Protein AF-0000000083793661 (afdb_homodimer)

Foldseek 3Di:
DADPVLLVVLLVVLVQLCVLVVPDDVLSVVLNVVLVVLVVPPDRVAFSLFNSLVSLVSSCVSDPDQASCVVLLLVLQVLLLVCLVVLQVQLVPDPHNLVLLLLLLALQQVQDSRPVDDRPSVVSSVCSNCSVVADFQADPSVVLVVLLQPWQEEEEEFAFRNSVLSVLVSLVVSCVVVVNHAYEYEFELGHDDGTDDPVSCVSSPSVVRHHYDYQNHRGNARQLVGGDPVNNVSVQPGSAYEGEEPSNCRRCAQNAHFHYWYWYFQADPVVCVVVVHDHRGTHTDGHDHND/DADPVLLVVLLVVLVQLCVLVVPDDVLSVVLNVVLVVLVVPPDRVAFSLFNSLVSLVSSCVSDPDQASCVVLLLVLQVLLLVCLVVLLVQLVPDPHNLVLLLLLLALQQVQDSRPVDDRPSVVSSVCSNCSVVADFQADPSVVLVVLLQPWQEEEEEFAFRNSVLSVLVSLVVSCVVVVNHAYEYEFELGHDDGTDDPVSCVSNPSVVRHHYDYQNHRGNARQLVGGDPVNNVSVQPGSAYEGEEPSNCRRCAQPAHFHYWYWYFQADPVVCVVVVHDHRGTHTDGHDHND

Structure (mmCIF, N/CA/C/O backbone):
data_AF-0000000083793661-model_v1
#
loop_
_entity.id
_entity.type
_entity.pdbx_description
1 polymer 'Damage-control phosphatase ARMT1-like metal-binding domain-containing protein'
#
loop_
_atom_site.group_PDB
_atom_site.id
_atom_site.type_symbol
_atom_site.label_atom_id
_atom_site.label_alt_id
_atom_site.label_comp_id
_atom_site.label_asym_id
_atom_site.label_entity_id
_atom_site.label_seq_id
_atom_site.pdbx_PDB_ins_code
_atom_site.Cartn_x
_atom_site.Cartn_y
_atom_site.Cartn_z
_atom_site.occupancy
_atom_site.B_iso_or_equiv
_atom_site.auth_seq_id
_atom_site.auth_comp_id
_atom_site.auth_asym_id
_atom_site.auth_atom_id
_atom_site.pdbx_PDB_model_num
ATOM 1 N N . MET A 1 1 ? 15.32 -13.648 -1.281 1 86.38 1 MET A N 1
ATOM 2 C CA . MET A 1 1 ? 15.438 -12.766 -0.128 1 86.38 1 MET A CA 1
ATOM 3 C C . MET A 1 1 ? 14.227 -11.844 -0.024 1 86.38 1 MET A C 1
ATOM 5 O O . MET A 1 1 ? 13.719 -11.359 -1.038 1 86.38 1 MET A O 1
ATOM 9 N N . LEU A 1 2 ? 13.82 -11.641 1.231 1 90.88 2 LEU A N 1
ATOM 10 C CA . LEU A 1 2 ? 12.656 -10.789 1.476 1 90.88 2 LEU A CA 1
ATOM 11 C C . LEU A 1 2 ? 13 -9.32 1.251 1 90.88 2 LEU A C 1
ATOM 13 O O . LEU A 1 2 ? 13.953 -8.805 1.838 1 90.88 2 LEU A O 1
ATOM 17 N N . GLU A 1 3 ? 12.234 -8.688 0.351 1 91.94 3 GLU A N 1
ATOM 18 C CA . GLU A 1 3 ? 12.289 -7.234 0.24 1 91.94 3 GLU A CA 1
ATOM 19 C C . GLU A 1 3 ? 11.438 -6.566 1.312 1 91.94 3 GLU A C 1
ATOM 21 O O . GLU A 1 3 ? 10.352 -7.055 1.642 1 91.94 3 GLU A O 1
ATOM 26 N N . LEU A 1 4 ? 11.844 -5.48 1.794 1 92.25 4 LEU A N 1
ATOM 27 C CA . LEU A 1 4 ? 11.156 -4.84 2.91 1 92.25 4 LEU A CA 1
ATOM 28 C C . LEU A 1 4 ? 9.742 -4.414 2.51 1 92.25 4 LEU A C 1
ATOM 30 O O . LEU A 1 4 ? 8.828 -4.422 3.336 1 92.25 4 LEU A O 1
ATOM 34 N N . ASN A 1 5 ? 9.578 -4.039 1.248 1 93.75 5 ASN A N 1
ATOM 35 C CA . ASN A 1 5 ? 8.25 -3.705 0.742 1 93.75 5 ASN A CA 1
ATOM 36 C C . ASN A 1 5 ? 7.285 -4.875 0.892 1 93.75 5 ASN A C 1
ATOM 38 O O . ASN A 1 5 ? 6.07 -4.68 0.979 1 93.75 5 ASN A O 1
ATOM 42 N N . CYS A 1 6 ? 7.824 -6.047 0.936 1 96.44 6 CYS A N 1
ATOM 43 C CA . CYS A 1 6 ? 6.992 -7.242 1.02 1 96.44 6 CYS A CA 1
ATOM 44 C C . CYS A 1 6 ? 6.379 -7.383 2.406 1 96.44 6 CYS A C 1
ATOM 46 O O . CYS A 1 6 ? 5.391 -8.094 2.582 1 96.44 6 CYS A O 1
ATOM 48 N N . ILE A 1 7 ? 6.973 -6.758 3.359 1 97.75 7 ILE A N 1
ATOM 49 C CA . ILE A 1 7 ? 6.406 -6.754 4.703 1 97.75 7 ILE A CA 1
ATOM 50 C C . ILE A 1 7 ? 5.016 -6.121 4.676 1 97.75 7 ILE A C 1
ATOM 52 O O . ILE A 1 7 ? 4.086 -6.625 5.309 1 97.75 7 ILE A O 1
ATOM 56 N N . LYS A 1 8 ? 4.844 -5.043 3.965 1 96.5 8 LYS A N 1
ATOM 57 C CA . LYS A 1 8 ? 3.541 -4.402 3.809 1 96.5 8 LYS A CA 1
ATOM 58 C C . LYS A 1 8 ? 2.525 -5.359 3.191 1 96.5 8 LYS A C 1
ATOM 60 O O . LYS A 1 8 ? 1.346 -5.336 3.545 1 96.5 8 LYS A O 1
ATOM 65 N N . CYS A 1 9 ? 3.031 -6.156 2.258 1 95.69 9 CYS A N 1
ATOM 66 C CA . CYS A 1 9 ? 2.15 -7.113 1.598 1 95.69 9 CYS A CA 1
ATOM 67 C C . CYS A 1 9 ? 1.627 -8.148 2.588 1 95.69 9 CYS A C 1
ATOM 69 O O . CYS A 1 9 ? 0.466 -8.555 2.512 1 95.69 9 CYS A O 1
ATOM 71 N N . ASN A 1 10 ? 2.5 -8.609 3.439 1 97.69 10 ASN A N 1
ATOM 72 C CA . ASN A 1 10 ? 2.078 -9.547 4.473 1 97.69 10 ASN A CA 1
ATOM 73 C C . ASN A 1 10 ? 1.013 -8.938 5.383 1 97.69 10 ASN A C 1
ATOM 75 O O . ASN A 1 10 ? 0.002 -9.578 5.676 1 97.69 10 ASN A O 1
ATOM 79 N N . ILE A 1 11 ? 1.215 -7.73 5.742 1 97.81 11 ILE A N 1
ATOM 80 C CA . ILE A 1 11 ? 0.262 -7.023 6.59 1 97.81 11 ILE A CA 1
ATOM 81 C C . ILE A 1 11 ? -1.061 -6.852 5.848 1 97.81 11 ILE A C 1
ATOM 83 O O . ILE A 1 11 ? -2.133 -7.047 6.422 1 97.81 11 ILE A O 1
ATOM 87 N N . ASN A 1 12 ? -0.979 -6.496 4.633 1 95.62 12 ASN A N 1
ATOM 88 C CA . ASN A 1 12 ? -2.174 -6.312 3.814 1 95.62 12 ASN A CA 1
ATOM 89 C C . ASN A 1 12 ? -3 -7.59 3.734 1 95.62 12 ASN A C 1
ATOM 91 O O . ASN A 1 12 ? -4.23 -7.539 3.693 1 95.62 12 ASN A O 1
ATOM 95 N N . GLN A 1 13 ? -2.328 -8.68 3.654 1 95.06 13 GLN A N 1
ATOM 96 C CA . GLN A 1 13 ? -3.043 -9.953 3.588 1 95.06 13 GLN A CA 1
ATOM 97 C C . GLN A 1 13 ? -3.861 -10.188 4.855 1 95.06 13 GLN A C 1
ATOM 99 O O . GLN A 1 13 ? -4.977 -10.711 4.789 1 95.06 13 GLN A O 1
ATOM 104 N N . VAL A 1 14 ? -3.293 -9.844 6 1 97.12 14 VAL A N 1
ATOM 105 C CA . VAL A 1 14 ? -4.012 -9.961 7.266 1 97.12 14 VAL A CA 1
ATOM 106 C C . VAL A 1 14 ? -5.285 -9.117 7.215 1 97.12 14 VAL A C 1
ATOM 108 O O . VAL A 1 14 ? -6.367 -9.594 7.551 1 97.12 14 VAL A O 1
ATOM 111 N N . ILE A 1 15 ? -5.125 -7.922 6.727 1 95.88 15 ILE A N 1
ATOM 112 C CA . ILE A 1 15 ? -6.238 -6.98 6.695 1 95.88 15 ILE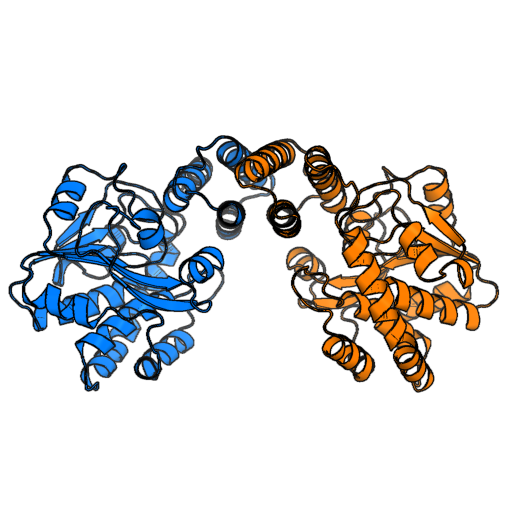 A CA 1
ATOM 113 C C . ILE A 1 15 ? -7.312 -7.484 5.734 1 95.88 15 ILE A C 1
ATOM 115 O O . ILE A 1 15 ? -8.492 -7.551 6.09 1 95.88 15 ILE A O 1
ATOM 119 N N . LYS A 1 16 ? -6.941 -7.918 4.586 1 92.94 16 LYS A N 1
ATOM 120 C CA . LYS A 1 16 ? -7.875 -8.367 3.559 1 92.94 16 LYS A CA 1
ATOM 121 C C . LYS A 1 16 ? -8.703 -9.547 4.047 1 92.94 16 LYS A C 1
ATOM 123 O O . LYS A 1 16 ? -9.93 -9.539 3.938 1 92.94 16 LYS A O 1
ATOM 128 N N . ILE A 1 17 ? -8.047 -10.516 4.594 1 93.88 17 ILE A N 1
ATOM 129 C CA . ILE A 1 17 ? -8.75 -11.742 4.945 1 93.88 17 ILE A CA 1
ATOM 130 C C . ILE A 1 17 ? -9.617 -11.5 6.18 1 93.88 17 ILE A C 1
ATOM 132 O O . ILE A 1 17 ? -10.711 -12.055 6.297 1 93.88 17 ILE A O 1
ATOM 136 N N . THR A 1 18 ? -9.102 -10.773 7.109 1 94.81 18 THR A N 1
ATOM 137 C CA . THR A 1 18 ? -9.898 -10.523 8.305 1 94.81 18 THR A CA 1
ATOM 138 C C . THR A 1 18 ? -11.125 -9.664 7.973 1 94.81 18 THR A C 1
ATOM 140 O O . THR A 1 18 ? -12.18 -9.82 8.586 1 94.81 18 THR A O 1
ATOM 143 N N . ASP A 1 19 ? -10.984 -8.75 7.02 1 92.75 19 ASP A N 1
ATOM 144 C CA . ASP A 1 19 ? -12.133 -7.988 6.547 1 92.75 19 ASP A CA 1
ATOM 145 C C . ASP A 1 19 ? -13.125 -8.891 5.816 1 92.75 19 ASP A C 1
ATOM 147 O O . ASP A 1 19 ? -14.336 -8.797 6.039 1 92.75 19 ASP A O 1
ATOM 151 N N . LEU A 1 20 ? -12.625 -9.727 4.98 1 90.56 20 LEU A N 1
ATOM 152 C CA . LEU A 1 20 ? -13.453 -10.648 4.211 1 90.56 20 LEU A CA 1
ATOM 153 C C . LEU A 1 20 ? -14.297 -11.523 5.133 1 90.56 20 LEU A C 1
ATOM 155 O O . LEU A 1 20 ? -15.477 -11.75 4.871 1 90.56 20 LEU A O 1
ATOM 159 N N . LEU A 1 21 ? -13.656 -11.953 6.188 1 94.06 21 LEU A N 1
ATOM 160 C CA . LEU A 1 21 ? -14.32 -12.875 7.098 1 94.06 21 LEU A CA 1
ATOM 161 C C . LEU A 1 21 ? -15.07 -12.117 8.195 1 94.06 21 LEU A C 1
ATOM 163 O O . LEU A 1 21 ? -15.633 -12.734 9.102 1 94.06 21 LEU A O 1
ATOM 167 N N . GLU A 1 22 ? -15.008 -10.82 8.148 1 94.56 22 GLU A N 1
ATOM 168 C CA . GLU A 1 22 ? -15.68 -9.953 9.109 1 94.56 22 GLU A CA 1
ATOM 169 C C . GLU A 1 22 ? -15.289 -10.305 10.547 1 94.56 22 GLU A C 1
ATOM 171 O O . GLU A 1 22 ? -16.156 -10.453 11.406 1 94.56 22 GLU A O 1
ATOM 176 N N . ILE A 1 23 ? -14.039 -10.562 10.68 1 95.31 23 ILE A N 1
ATOM 177 C CA . ILE A 1 23 ? -13.5 -10.875 12 1 95.31 23 ILE A CA 1
ATOM 178 C C . ILE A 1 23 ? -13.617 -9.648 12.906 1 95.31 23 ILE A C 1
ATOM 180 O O . ILE A 1 23 ? -13.406 -8.516 12.461 1 95.31 23 ILE A O 1
ATOM 184 N N . ASP A 1 24 ? -13.914 -9.875 14.156 1 95.62 24 ASP A N 1
ATOM 185 C CA . ASP A 1 24 ? -14.078 -8.758 15.078 1 95.62 24 ASP A CA 1
ATOM 186 C C . ASP A 1 24 ? -12.734 -8.094 15.383 1 95.62 24 ASP A C 1
ATOM 188 O O . ASP A 1 24 ? -11.68 -8.711 15.211 1 95.62 24 ASP A O 1
ATOM 192 N N . ARG A 1 25 ? -12.75 -6.93 15.922 1 94.94 25 ARG A N 1
ATOM 193 C CA . ARG A 1 25 ? -11.586 -6.066 16.109 1 94.94 25 ARG A CA 1
ATOM 194 C C . ARG A 1 25 ? -10.578 -6.699 17.062 1 94.94 25 ARG A C 1
ATOM 196 O O . ARG A 1 25 ? -9.367 -6.641 16.828 1 94.94 25 ARG A O 1
ATOM 203 N N . ASN A 1 26 ? -11.016 -7.223 18.125 1 96.19 26 ASN A N 1
ATOM 204 C CA . ASN A 1 26 ? -10.125 -7.805 19.125 1 96.19 26 ASN A CA 1
ATOM 205 C C . ASN A 1 26 ? -9.328 -8.969 18.547 1 96.19 26 ASN A C 1
ATOM 207 O O . ASN A 1 26 ? -8.109 -9.055 18.734 1 96.19 26 ASN A O 1
ATOM 211 N N . LYS A 1 27 ? -10.047 -9.891 17.922 1 96.88 27 LYS A N 1
ATOM 212 C CA . LYS A 1 27 ? -9.383 -11.031 17.281 1 96.88 27 LYS A CA 1
ATOM 213 C C . LYS A 1 27 ? -8.453 -10.57 16.172 1 96.88 27 LYS A C 1
ATOM 215 O O . LYS A 1 27 ? -7.363 -11.109 16 1 96.88 27 LYS A O 1
ATOM 220 N N . LYS A 1 28 ? -8.852 -9.633 15.352 1 97 28 LYS A N 1
ATOM 221 C CA . LYS A 1 28 ? -8.023 -9.047 14.297 1 97 28 LYS A CA 1
ATOM 222 C C . LYS A 1 28 ? -6.707 -8.523 14.859 1 97 28 LYS A C 1
ATOM 224 O O . LYS A 1 28 ? -5.648 -8.727 14.266 1 97 28 LYS A O 1
ATOM 229 N N . GLU A 1 29 ? -6.828 -7.816 15.938 1 97.56 29 GLU A N 1
ATOM 230 C CA . GLU A 1 29 ? -5.637 -7.266 16.578 1 97.56 29 GLU A CA 1
ATOM 231 C C . GLU A 1 29 ? -4.684 -8.375 17.016 1 97.56 29 GLU A C 1
ATOM 233 O O . GLU A 1 29 ? -3.467 -8.258 16.844 1 97.56 29 GLU A O 1
ATOM 238 N N . LYS A 1 30 ? -5.215 -9.406 17.562 1 98.19 30 LYS A N 1
ATOM 239 C CA . LYS A 1 30 ? -4.387 -10.531 18 1 98.19 30 LYS A CA 1
ATOM 240 C C . LYS A 1 30 ? -3.646 -11.148 16.812 1 98.19 30 LYS A C 1
ATOM 242 O O . LYS A 1 30 ? -2.449 -11.422 16.906 1 98.19 30 LYS A O 1
ATOM 247 N N . ILE A 1 31 ? -4.332 -11.367 15.75 1 98.5 31 ILE A N 1
ATOM 248 C CA . ILE A 1 31 ? -3.738 -11.922 14.547 1 98.5 31 ILE A CA 1
ATOM 249 C C . ILE A 1 31 ? -2.613 -11.016 14.055 1 98.5 31 ILE A C 1
ATOM 251 O O . ILE A 1 31 ? -1.509 -11.484 13.766 1 98.5 31 ILE A O 1
ATOM 255 N N . MET A 1 32 ? -2.902 -9.703 14 1 98.56 32 MET A N 1
ATOM 256 C CA . MET A 1 32 ? -1.929 -8.727 13.531 1 98.56 32 MET A CA 1
ATOM 257 C C . MET A 1 32 ? -0.673 -8.742 14.391 1 98.56 32 MET A C 1
ATOM 259 O O . MET A 1 32 ? 0.444 -8.773 13.875 1 98.56 32 MET A O 1
ATOM 263 N N . ARG A 1 33 ? -0.865 -8.789 15.695 1 98.62 33 ARG A N 1
ATOM 264 C CA . ARG A 1 33 ? 0.265 -8.805 16.625 1 98.62 33 ARG A CA 1
ATOM 265 C C . ARG A 1 33 ? 1.126 -10.047 16.406 1 98.62 33 ARG A C 1
ATOM 267 O O . ARG A 1 33 ? 2.355 -9.961 16.406 1 98.62 33 ARG A O 1
ATOM 274 N N . ASP A 1 34 ? 0.492 -11.148 16.219 1 98.69 34 ASP A N 1
ATOM 275 C CA . ASP A 1 34 ? 1.237 -12.383 16.016 1 98.69 34 ASP A CA 1
ATOM 276 C C . ASP A 1 34 ? 1.998 -12.352 14.695 1 98.69 34 ASP A C 1
ATOM 278 O O . ASP A 1 34 ? 3.123 -12.852 14.602 1 98.69 34 ASP A O 1
ATOM 282 N N . VAL A 1 35 ? 1.389 -11.82 13.695 1 98.81 35 VAL A N 1
ATOM 283 C CA . VAL A 1 35 ? 2.047 -11.711 12.398 1 98.81 35 VAL A CA 1
ATOM 284 C C . VAL A 1 35 ? 3.225 -10.742 12.5 1 98.81 35 VAL A C 1
ATOM 286 O O . VAL A 1 35 ? 4.301 -11.008 11.961 1 98.81 35 VAL A O 1
ATOM 289 N N . LEU A 1 36 ? 3.008 -9.594 13.203 1 98.81 36 LEU A N 1
ATOM 290 C CA . LEU A 1 36 ? 4.098 -8.641 13.391 1 98.81 36 LEU A CA 1
ATOM 291 C C . LEU A 1 36 ? 5.262 -9.297 14.133 1 98.81 36 LEU A C 1
ATOM 293 O O . LEU A 1 36 ? 6.426 -9.07 13.797 1 98.81 36 LEU A O 1
ATOM 297 N N . LYS A 1 37 ? 4.945 -10.078 15.125 1 98.75 37 LYS A N 1
ATOM 298 C CA . LYS A 1 37 ? 5.977 -10.82 15.844 1 98.75 37 LYS A CA 1
ATOM 299 C C . LYS A 1 37 ? 6.715 -11.773 14.906 1 98.75 37 LYS A C 1
ATOM 301 O O . LYS A 1 37 ? 7.945 -11.844 14.93 1 98.75 37 LYS A O 1
ATOM 306 N N . TYR A 1 38 ? 6.004 -12.531 14.148 1 98.75 38 TYR A N 1
ATOM 307 C CA . TYR A 1 38 ? 6.57 -13.461 13.18 1 98.75 38 TYR A CA 1
ATOM 308 C C . TYR A 1 38 ? 7.508 -12.742 12.219 1 98.75 38 TYR A C 1
ATOM 310 O O . TYR A 1 38 ? 8.641 -13.172 12 1 98.75 38 TYR A O 1
ATOM 318 N N . LEU A 1 39 ? 7.051 -11.547 11.656 1 98.62 39 LEU A N 1
ATOM 319 C CA . LEU A 1 39 ? 7.82 -10.805 10.672 1 98.62 39 LEU A CA 1
ATOM 320 C C . LEU A 1 39 ? 9.055 -10.18 11.305 1 98.62 39 LEU A C 1
ATOM 322 O O . LEU A 1 39 ? 10.07 -9.977 10.625 1 98.62 39 LEU A O 1
ATOM 326 N N . HIS A 1 40 ? 8.922 -9.891 12.586 1 98.5 40 HIS A N 1
ATOM 327 C CA . HIS A 1 40 ? 10.062 -9.375 13.336 1 98.5 40 HIS A CA 1
ATOM 328 C C . HIS A 1 40 ? 11.156 -10.43 13.453 1 98.5 40 HIS A C 1
ATOM 330 O O . HIS A 1 40 ? 12.344 -10.102 13.367 1 98.5 40 HIS A O 1
ATOM 336 N N . GLU A 1 41 ? 10.805 -11.695 13.523 1 98.31 41 GLU A N 1
ATOM 337 C CA . GLU A 1 41 ? 11.734 -12.75 13.914 1 98.31 41 GLU A CA 1
ATOM 338 C C . GLU A 1 41 ? 12.172 -13.57 12.703 1 98.31 41 GLU A C 1
ATOM 340 O O . GLU A 1 41 ? 13.227 -14.211 12.734 1 98.31 41 GLU A O 1
ATOM 345 N N . VAL A 1 42 ? 11.43 -13.617 11.703 1 98 42 VAL A N 1
ATOM 346 C CA . VAL A 1 42 ? 11.617 -14.555 10.594 1 98 42 VAL A CA 1
ATOM 347 C C . VAL A 1 42 ? 12.93 -14.25 9.883 1 98 42 VAL A C 1
ATOM 349 O O . VAL A 1 42 ? 13.445 -13.125 9.961 1 98 42 VAL A O 1
ATOM 352 N N . ASP A 1 43 ? 13.539 -15.227 9.25 1 97.06 43 ASP A N 1
ATOM 353 C CA . ASP A 1 43 ? 14.766 -15.094 8.477 1 97.06 43 ASP A CA 1
ATOM 354 C C . ASP A 1 43 ? 14.5 -14.367 7.156 1 97.06 43 ASP A C 1
ATOM 356 O O . ASP A 1 43 ? 13.859 -14.914 6.258 1 97.06 43 ASP A O 1
ATOM 360 N N . TYR A 1 44 ? 15.086 -13.156 6.945 1 96.06 44 TYR A N 1
ATOM 361 C CA . TYR A 1 44 ? 14.828 -12.32 5.777 1 96.06 44 TYR A CA 1
ATOM 362 C C . TYR A 1 44 ? 15.57 -12.859 4.555 1 96.06 44 TYR A C 1
ATOM 364 O O . TYR A 1 44 ? 15.383 -12.359 3.441 1 96.06 44 TYR A O 1
ATOM 372 N N . ALA A 1 45 ? 16.344 -13.922 4.75 1 94.81 45 ALA A N 1
ATOM 373 C CA . ALA A 1 45 ? 16.953 -14.586 3.604 1 94.81 45 ALA A CA 1
ATOM 374 C C . ALA A 1 45 ? 15.922 -15.398 2.826 1 94.81 45 ALA A C 1
ATOM 376 O O . ALA A 1 45 ? 16.156 -15.758 1.669 1 94.81 45 ALA A O 1
ATOM 377 N N . LYS A 1 46 ? 14.867 -15.711 3.459 1 95.56 46 LYS A N 1
ATOM 378 C CA . LYS A 1 46 ? 13.781 -16.438 2.793 1 95.56 46 LYS A CA 1
ATOM 379 C C . LYS A 1 46 ? 13.062 -15.539 1.793 1 95.56 46 LYS A C 1
ATOM 381 O O . LYS A 1 46 ? 13.039 -14.312 1.946 1 95.56 46 LYS A O 1
ATOM 386 N N . CYS A 1 47 ? 12.445 -16.125 0.762 1 94.69 47 CYS A N 1
ATOM 387 C CA . CYS A 1 47 ? 11.672 -15.375 -0.213 1 94.69 47 CYS A CA 1
ATOM 388 C C . CYS A 1 47 ? 10.297 -15.016 0.342 1 94.69 47 CYS A C 1
ATOM 390 O O . CYS A 1 47 ? 9.797 -15.68 1.253 1 94.69 47 CYS A O 1
ATOM 392 N N . ASN A 1 48 ? 9.68 -14 -0.155 1 96.12 48 ASN A N 1
ATOM 393 C CA . ASN A 1 48 ? 8.391 -13.531 0.344 1 96.12 48 ASN A CA 1
ATOM 394 C C . ASN A 1 48 ? 7.32 -14.625 0.25 1 96.12 48 ASN A C 1
ATOM 396 O O . ASN A 1 48 ? 6.496 -14.766 1.154 1 96.12 48 ASN A O 1
ATOM 400 N N . PRO A 1 49 ? 7.254 -15.414 -0.849 1 96.44 49 PRO A N 1
ATOM 401 C CA . PRO A 1 49 ? 6.262 -16.5 -0.918 1 96.44 49 PRO A CA 1
ATOM 402 C C . PRO A 1 49 ? 6.324 -17.438 0.284 1 96.44 49 PRO A C 1
ATOM 404 O O . PRO A 1 49 ? 5.285 -17.844 0.81 1 96.44 49 PRO A O 1
ATOM 407 N N . GLU A 1 50 ? 7.531 -17.734 0.644 1 96.44 50 GLU A N 1
ATOM 408 C CA . GLU A 1 50 ? 7.719 -18.562 1.828 1 96.44 50 GLU A CA 1
ATOM 409 C C . GLU A 1 50 ? 7.242 -17.844 3.088 1 96.44 50 GLU A C 1
ATOM 411 O O . GLU A 1 50 ? 6.543 -18.438 3.918 1 96.44 50 GLU A O 1
ATOM 416 N N . ILE A 1 51 ? 7.59 -16.641 3.24 1 97.62 51 ILE A N 1
ATOM 417 C CA . ILE A 1 51 ? 7.227 -15.844 4.406 1 97.62 51 ILE A CA 1
ATOM 418 C C . ILE A 1 51 ? 5.715 -15.641 4.438 1 97.62 51 ILE A C 1
ATOM 420 O O . ILE A 1 51 ? 5.09 -15.719 5.5 1 97.62 51 ILE A O 1
ATOM 424 N N . MET A 1 52 ? 5.094 -15.445 3.316 1 97.25 52 MET A N 1
ATOM 425 C CA . MET A 1 52 ? 3.643 -15.32 3.221 1 97.25 52 MET A CA 1
ATOM 426 C C . MET A 1 52 ? 2.955 -16.594 3.721 1 97.25 52 MET A C 1
ATOM 428 O O . MET A 1 52 ? 1.876 -16.516 4.312 1 97.25 52 MET A O 1
ATOM 432 N N . GLY A 1 53 ? 3.607 -17.734 3.402 1 96.75 53 GLY A N 1
ATOM 433 C CA . GLY A 1 53 ? 3.084 -18.969 3.961 1 96.75 53 GLY A CA 1
ATOM 434 C C . GLY A 1 53 ? 2.988 -18.953 5.473 1 96.75 53 GLY A C 1
ATOM 435 O O . GLY A 1 53 ? 1.988 -19.391 6.043 1 96.75 53 GLY A O 1
ATOM 436 N N . GLY A 1 54 ? 4.043 -18.453 6.141 1 97.25 54 GLY A N 1
ATOM 437 C CA . GLY A 1 54 ? 4.027 -18.297 7.586 1 97.25 54 GLY A CA 1
ATOM 438 C C . GLY A 1 54 ? 2.941 -17.359 8.078 1 97.25 54 GLY A C 1
ATOM 439 O O . GLY A 1 54 ? 2.232 -17.672 9.039 1 97.25 54 GLY A O 1
ATOM 440 N N . THR A 1 55 ? 2.803 -16.219 7.461 1 98.19 55 THR A N 1
ATOM 441 C CA . THR A 1 55 ? 1.744 -15.266 7.773 1 98.19 55 THR A CA 1
ATOM 442 C C . THR A 1 55 ? 0.373 -15.93 7.676 1 98.19 55 THR A C 1
ATOM 444 O O . THR A 1 55 ? -0.449 -15.805 8.586 1 98.19 55 THR A O 1
ATOM 447 N N . TRP A 1 56 ? 0.195 -16.656 6.609 1 97 56 TRP A N 1
ATOM 448 C CA . TRP A 1 56 ? -1.086 -17.297 6.352 1 97 56 TRP A CA 1
ATOM 449 C C . TRP A 1 56 ? -1.39 -18.344 7.414 1 97 56 TRP A C 1
ATOM 451 O O . TRP A 1 56 ? -2.521 -18.453 7.895 1 97 56 TRP A O 1
ATOM 461 N N . ASN A 1 57 ? -0.411 -19.094 7.73 1 97 57 ASN A N 1
ATOM 462 C CA . ASN A 1 57 ? -0.597 -20.125 8.75 1 97 57 ASN A CA 1
ATOM 463 C C . ASN A 1 57 ? -1.018 -19.516 10.086 1 97 57 ASN A C 1
ATOM 465 O O . ASN A 1 57 ? -1.827 -20.094 10.812 1 97 57 ASN A O 1
ATOM 469 N N . ILE A 1 58 ? -0.453 -18.406 10.445 1 98.12 58 ILE A N 1
ATOM 470 C CA . ILE A 1 58 ? -0.848 -17.703 11.656 1 98.12 58 ILE A CA 1
ATOM 471 C C . ILE A 1 58 ? -2.328 -17.344 11.586 1 98.12 58 ILE A C 1
ATOM 473 O O . ILE A 1 58 ? -3.08 -17.578 12.531 1 98.12 58 ILE A O 1
ATOM 477 N N . ILE A 1 59 ? -2.77 -16.781 10.469 1 97.38 59 ILE A N 1
ATOM 478 C CA . ILE A 1 59 ? -4.16 -16.375 10.266 1 97.38 59 ILE A CA 1
ATOM 479 C C . ILE A 1 59 ? -5.07 -17.594 10.43 1 97.38 59 ILE A C 1
ATOM 481 O O . ILE A 1 59 ? -6.07 -17.547 11.148 1 97.38 59 ILE A O 1
ATOM 485 N N . LEU A 1 60 ? -4.68 -18.703 9.82 1 96.25 60 LEU A N 1
ATOM 486 C CA . LEU A 1 60 ? -5.5 -19.906 9.82 1 96.25 60 LEU A CA 1
ATOM 487 C C . LEU A 1 60 ? -5.66 -20.453 11.234 1 96.25 60 LEU A C 1
ATOM 489 O O . LEU A 1 60 ? -6.676 -21.094 11.547 1 96.25 60 LEU A O 1
ATOM 493 N N . ASN A 1 61 ? -4.688 -20.172 12.047 1 97 61 ASN A N 1
ATOM 494 C CA . ASN A 1 61 ? -4.762 -20.656 13.43 1 97 61 ASN A CA 1
ATOM 495 C C . ASN A 1 61 ? -5.867 -19.938 14.203 1 97 61 ASN A C 1
ATOM 497 O O . ASN A 1 61 ? -6.305 -20.422 15.25 1 97 61 ASN A O 1
ATOM 501 N N . TYR A 1 62 ? -6.316 -18.812 13.703 1 97 62 TYR A N 1
ATOM 502 C CA . TYR A 1 62 ? -7.332 -18.031 14.406 1 97 62 TYR A CA 1
ATOM 503 C C . TYR A 1 62 ? -8.719 -18.297 13.828 1 97 62 TYR A C 1
ATOM 505 O O . TYR A 1 62 ? -9.719 -17.828 14.367 1 97 62 TYR A O 1
ATOM 513 N N . ILE A 1 63 ? -8.711 -18.984 12.648 1 94.81 63 ILE A N 1
ATOM 514 C CA . ILE A 1 63 ? -10.016 -19.156 12.008 1 94.81 63 ILE A CA 1
ATOM 515 C C . ILE A 1 63 ? -10.32 -20.656 11.875 1 94.81 63 ILE A C 1
ATOM 517 O O . ILE A 1 63 ? -9.406 -21.484 11.805 1 94.81 63 ILE A O 1
ATOM 521 N N . GLU A 1 64 ? -11.531 -21.016 11.797 1 91.44 64 GLU A N 1
ATOM 522 C CA . GLU A 1 64 ? -11.961 -22.406 11.695 1 91.44 64 GLU A CA 1
ATOM 523 C C . GLU A 1 64 ? -11.828 -22.922 10.266 1 91.44 64 GLU A C 1
ATOM 525 O O . GLU A 1 64 ? -11.328 -24.031 10.047 1 91.44 64 GLU A O 1
ATOM 530 N N . ASN A 1 65 ? -12.25 -22.141 9.391 1 91.75 65 ASN A N 1
ATOM 531 C CA . ASN A 1 65 ? -12.18 -22.5 7.977 1 91.75 65 ASN A CA 1
ATOM 532 C C . ASN A 1 65 ? -10.758 -22.375 7.441 1 91.75 65 ASN A C 1
ATOM 534 O O . ASN A 1 65 ? -10.227 -21.266 7.336 1 91.75 65 ASN A O 1
ATOM 538 N N . LYS A 1 66 ? -10.172 -23.484 7.016 1 92.94 66 LYS A N 1
ATOM 539 C CA . LYS A 1 66 ? -8.773 -23.5 6.574 1 92.94 66 LYS A CA 1
ATOM 540 C C . LYS A 1 66 ? -8.664 -23.109 5.102 1 92.94 66 LYS A C 1
ATOM 542 O O . LYS A 1 66 ? -7.559 -23.016 4.562 1 92.94 66 LYS A O 1
ATOM 547 N N . ASN A 1 67 ? -9.727 -22.891 4.469 1 94.44 67 ASN A N 1
ATOM 548 C CA . ASN A 1 67 ? -9.789 -22.406 3.094 1 94.44 67 ASN A CA 1
ATOM 549 C C . ASN A 1 67 ? -10.781 -21.266 2.947 1 94.44 67 ASN A C 1
ATOM 551 O O . ASN A 1 67 ? -11.781 -21.391 2.234 1 94.44 67 ASN A O 1
ATOM 555 N N . PRO A 1 68 ? -10.453 -20.188 3.477 1 94 68 PRO A N 1
ATOM 556 C CA . PRO A 1 68 ? -11.438 -19.109 3.551 1 94 68 PRO A CA 1
ATOM 557 C C . PRO A 1 68 ? -11.781 -18.531 2.18 1 94 68 PRO A C 1
ATOM 559 O O . PRO A 1 68 ? -12.836 -17.906 2.018 1 94 68 PRO A O 1
ATOM 562 N N . TYR A 1 69 ? -11.016 -18.781 1.211 1 92.5 69 TYR A N 1
ATOM 563 C CA . TYR A 1 69 ? -11.305 -18.281 -0.129 1 92.5 69 TYR A CA 1
ATOM 564 C C . TYR A 1 69 ? -12.016 -19.328 -0.964 1 92.5 69 TYR A C 1
ATOM 566 O O . TYR A 1 69 ? -12.227 -19.141 -2.164 1 92.5 69 TYR A O 1
ATOM 574 N N . GLY A 1 70 ? -12.375 -20.391 -0.4 1 93.62 70 GLY A N 1
ATOM 575 C CA . GLY A 1 70 ? -12.953 -21.516 -1.121 1 93.62 70 GLY A CA 1
ATOM 576 C C . GLY A 1 70 ? -14.109 -21.109 -2.025 1 93.62 70 GLY A C 1
ATOM 577 O O . GLY A 1 70 ? -14.102 -21.422 -3.219 1 93.62 70 GLY A O 1
ATOM 578 N N . GLU A 1 71 ? -15.055 -20.375 -1.469 1 92.62 71 GLU A N 1
ATOM 579 C CA . GLU A 1 71 ? -16.234 -19.969 -2.232 1 92.62 71 GLU A CA 1
ATOM 580 C C . GLU A 1 71 ? -15.852 -18.984 -3.334 1 92.62 71 GLU A C 1
ATOM 582 O O . GLU A 1 71 ? -16.406 -19.031 -4.438 1 92.62 71 GLU A O 1
ATOM 587 N N . ILE A 1 72 ? -15 -18.156 -2.994 1 90.88 72 ILE A N 1
ATOM 588 C CA . ILE A 1 72 ? -14.539 -17.156 -3.961 1 90.88 72 ILE A CA 1
ATO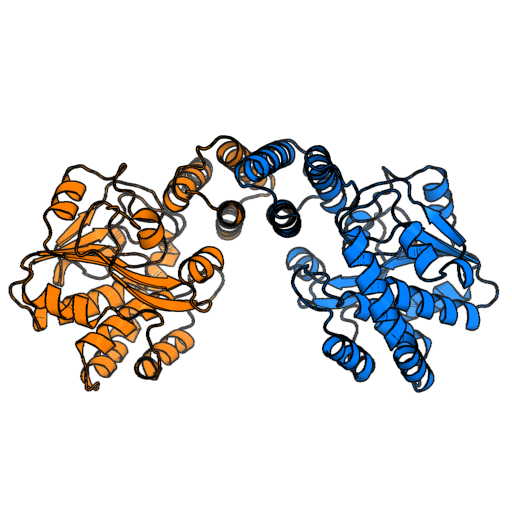M 589 C C . ILE A 1 72 ? -13.812 -17.859 -5.109 1 90.88 72 ILE A C 1
ATOM 591 O O . ILE A 1 72 ? -14.016 -17.516 -6.277 1 90.88 72 ILE A O 1
ATOM 595 N N . LYS A 1 73 ? -12.961 -18.797 -4.785 1 93 73 LYS A N 1
ATOM 596 C CA . LYS A 1 73 ? -12.258 -19.594 -5.793 1 93 73 LYS A CA 1
ATOM 597 C C . LYS A 1 73 ? -13.234 -20.281 -6.73 1 93 73 LYS A C 1
ATOM 599 O O . LYS A 1 73 ? -13.062 -20.266 -7.953 1 93 73 LYS A O 1
ATOM 604 N N . GLU A 1 74 ? -14.195 -20.859 -6.16 1 93.88 74 GLU A N 1
ATOM 605 C CA . GLU A 1 74 ? -15.219 -21.562 -6.938 1 93.88 74 GLU A CA 1
ATOM 606 C C . GLU A 1 74 ? -15.953 -20.594 -7.867 1 93.88 74 GLU A C 1
ATOM 608 O O . GLU A 1 74 ? -16.172 -20.891 -9.039 1 93.88 74 GLU A O 1
ATOM 613 N N . TYR A 1 75 ? -16.312 -19.484 -7.32 1 91.75 75 TYR A N 1
ATOM 614 C CA . TYR A 1 75 ? -17.016 -18.469 -8.086 1 91.75 75 TYR A CA 1
ATOM 615 C C . TYR A 1 75 ? -16.203 -18.047 -9.297 1 91.75 75 TYR A C 1
ATOM 617 O O . TYR A 1 75 ? -16.719 -18.031 -10.422 1 91.75 75 TYR A O 1
ATOM 625 N N . TYR A 1 76 ? -14.961 -17.781 -9.086 1 91.06 76 TYR A N 1
ATOM 626 C CA . TYR A 1 76 ? -14.117 -17.297 -10.172 1 91.06 76 TYR A CA 1
ATOM 627 C C . TYR A 1 76 ? -13.875 -18.391 -11.203 1 91.06 76 TYR A C 1
ATOM 629 O O . TYR A 1 76 ? -13.82 -18.125 -12.406 1 91.06 76 TYR A O 1
ATOM 637 N N . ASN A 1 77 ? -13.672 -19.594 -10.781 1 93.81 77 ASN A N 1
ATOM 638 C CA . ASN A 1 77 ? -13.539 -20.703 -11.719 1 93.81 77 ASN A CA 1
ATOM 639 C C . ASN A 1 77 ? -14.773 -20.844 -12.602 1 93.81 77 ASN A C 1
ATOM 641 O O . ASN A 1 77 ? -14.656 -20.938 -13.828 1 93.81 77 ASN A O 1
ATOM 645 N N . ILE A 1 78 ? -15.938 -20.75 -12.023 1 93.19 78 ILE A N 1
ATOM 646 C CA . ILE A 1 78 ? -17.203 -20.906 -12.742 1 93.19 78 ILE A CA 1
ATOM 647 C C . ILE A 1 78 ? -17.375 -19.766 -13.734 1 93.19 78 ILE A C 1
ATOM 649 O O . ILE A 1 78 ? -17.719 -19.984 -14.898 1 93.19 78 ILE A O 1
ATOM 653 N N . GLU A 1 79 ? -17.141 -18.562 -13.281 1 90.44 79 GLU A N 1
ATOM 654 C CA . GLU A 1 79 ? -17.312 -17.406 -14.148 1 90.44 79 GLU A CA 1
ATOM 655 C C . GLU A 1 79 ? -16.359 -17.438 -15.328 1 90.44 79 GLU A C 1
ATOM 657 O O . GLU A 1 79 ? -16.719 -17.047 -16.438 1 90.44 79 GLU A O 1
ATOM 662 N N . THR A 1 80 ? -15.164 -17.875 -15.07 1 91.44 80 THR A N 1
ATOM 663 C CA . THR A 1 80 ? -14.172 -17.906 -16.141 1 91.44 80 THR A CA 1
ATOM 664 C C . THR A 1 80 ? -14.492 -19 -17.156 1 91.44 80 THR A C 1
ATOM 666 O O . THR A 1 80 ? -14.266 -18.812 -18.344 1 91.44 80 THR A O 1
ATOM 669 N N . ILE A 1 81 ? -15.016 -20.094 -16.734 1 92.5 81 ILE A N 1
ATOM 670 C CA . ILE A 1 81 ? -15.414 -21.172 -17.625 1 92.5 81 ILE A CA 1
ATOM 671 C C . ILE A 1 81 ? -16.406 -20.656 -18.672 1 92.5 81 ILE A C 1
ATOM 673 O O . ILE A 1 81 ? -16.344 -21.047 -19.828 1 92.5 81 ILE A O 1
ATOM 677 N N . LYS A 1 82 ? -17.172 -19.688 -18.266 1 88.94 82 LYS A N 1
ATOM 678 C CA . LYS A 1 82 ? -18.234 -19.172 -19.125 1 88.94 82 LYS A CA 1
ATOM 679 C C . LYS A 1 82 ? -17.656 -18.422 -20.312 1 88.94 82 LYS A C 1
ATOM 681 O O . LYS A 1 82 ? -18.328 -18.234 -21.328 1 88.94 82 LYS A O 1
ATOM 686 N N . ILE A 1 83 ? -16.484 -18.031 -20.188 1 87.12 83 ILE A N 1
ATOM 687 C CA . ILE A 1 83 ? -15.945 -17.203 -21.25 1 87.12 83 ILE A CA 1
ATOM 688 C C . ILE A 1 83 ? -14.859 -17.969 -22 1 87.12 83 ILE A C 1
ATOM 690 O O . ILE A 1 83 ? -14.203 -17.422 -22.891 1 87.12 83 ILE A O 1
ATOM 694 N N . LEU A 1 84 ? -14.633 -19.156 -21.703 1 90.38 84 LEU A N 1
ATOM 695 C CA . LEU A 1 84 ? -13.562 -19.953 -22.281 1 90.38 84 LEU A CA 1
ATOM 696 C C . LEU A 1 84 ? -13.773 -20.141 -23.781 1 90.38 84 LEU A C 1
ATOM 698 O O . LEU A 1 84 ? -12.805 -20.172 -24.547 1 90.38 84 LEU A O 1
ATOM 702 N N . ASP A 1 85 ? -15.023 -20.281 -24.156 1 90 85 ASP A N 1
ATOM 703 C CA . ASP A 1 85 ? -15.336 -20.484 -25.578 1 90 85 ASP A CA 1
ATOM 704 C C . ASP A 1 85 ? -14.906 -19.266 -26.406 1 90 85 ASP A C 1
ATOM 706 O O . ASP A 1 85 ? -14.383 -19.422 -27.516 1 90 85 ASP A O 1
ATOM 710 N N . LYS A 1 86 ? -15.148 -18.188 -25.828 1 86.88 86 LYS A N 1
ATOM 711 C CA . LYS A 1 86 ? -14.75 -16.969 -26.516 1 86.88 86 LYS A CA 1
ATOM 712 C C . LYS A 1 86 ? -13.227 -16.875 -26.625 1 86.88 86 LYS A C 1
ATOM 714 O O . LYS A 1 86 ? -12.695 -16.438 -27.656 1 86.88 86 LYS A O 1
ATOM 719 N N . ALA A 1 87 ? -12.562 -17.219 -25.578 1 89.31 87 ALA A N 1
ATOM 720 C CA . ALA A 1 87 ? -11.102 -17.219 -25.594 1 89.31 87 ALA A CA 1
ATOM 721 C C . ALA A 1 87 ? -10.57 -18.203 -26.641 1 89.31 87 ALA A C 1
ATOM 723 O O . ALA A 1 87 ? -9.617 -17.891 -27.359 1 89.31 87 ALA A O 1
ATOM 724 N N . GLU A 1 88 ? -11.188 -19.281 -26.703 1 91.94 88 GLU A N 1
ATOM 725 C CA . GLU A 1 88 ? -10.773 -20.297 -27.672 1 91.94 88 GLU A CA 1
ATOM 726 C C . GLU A 1 88 ? -10.969 -19.797 -29.109 1 91.94 88 GLU A C 1
ATOM 728 O O . GLU A 1 88 ? -10.117 -20.047 -29.969 1 91.94 88 GLU A O 1
ATOM 733 N N . GLU A 1 89 ? -12.078 -19.156 -29.328 1 90.5 89 GLU A N 1
ATOM 734 C CA . GLU A 1 89 ? -12.359 -18.609 -30.656 1 90.5 89 GLU A CA 1
ATOM 735 C C . GLU A 1 89 ? -11.312 -17.562 -31.047 1 90.5 89 GLU A C 1
ATOM 737 O O . GLU A 1 89 ? -10.883 -17.516 -32.188 1 90.5 89 GLU A O 1
ATOM 742 N N . LEU A 1 90 ? -10.969 -16.828 -30.172 1 87.5 90 LEU A N 1
ATOM 743 C CA . LEU A 1 90 ? -9.961 -15.805 -30.422 1 87.5 90 LEU A CA 1
ATOM 744 C C . LEU A 1 90 ? -8.617 -16.438 -30.781 1 87.5 90 LEU A C 1
ATOM 746 O O . LEU A 1 90 ? -7.93 -15.961 -31.688 1 87.5 90 LEU A O 1
ATOM 750 N N . ILE A 1 91 ? -8.242 -17.438 -30.062 1 90 91 ILE A N 1
ATOM 751 C CA . ILE A 1 91 ? -6.984 -18.125 -30.328 1 90 91 ILE A CA 1
ATOM 752 C C . ILE A 1 91 ? -7.02 -18.75 -31.719 1 90 91 ILE A C 1
ATOM 754 O O . ILE A 1 91 ? -6.066 -18.609 -32.5 1 90 91 ILE A O 1
ATOM 758 N N . LYS A 1 92 ? -8.148 -19.297 -32.062 1 90.12 92 LYS A N 1
ATOM 759 C CA . LYS A 1 92 ? -8.297 -19.969 -33.344 1 90.12 92 LYS A CA 1
ATOM 760 C C . LYS A 1 92 ? -8.281 -18.984 -34.5 1 90.12 92 LYS A C 1
ATOM 762 O O . LYS A 1 92 ? -7.941 -19.344 -35.625 1 90.12 92 LYS A O 1
ATOM 767 N N . SER A 1 93 ? -8.688 -17.812 -34.25 1 88.44 93 SER A N 1
ATOM 768 C CA . SER A 1 93 ? -8.758 -16.797 -35.281 1 88.44 93 SER A CA 1
ATOM 769 C C . SER A 1 93 ? -7.422 -16.062 -35.438 1 88.44 93 SER A C 1
ATOM 771 O O . SER A 1 93 ? -7.258 -15.242 -36.344 1 88.44 93 SER A O 1
ATOM 773 N N . SER A 1 94 ? -6.504 -16.422 -34.594 1 87.44 94 SER A N 1
ATOM 774 C CA . SER A 1 94 ? -5.211 -15.742 -34.656 1 87.44 94 SER A CA 1
ATOM 775 C C . SER A 1 94 ? -4.262 -16.422 -35.625 1 87.44 94 SER A C 1
ATOM 777 O O . SER A 1 94 ? -4.477 -17.578 -36 1 87.44 94 SER A O 1
ATOM 779 N N . ASN A 1 95 ? -3.248 -15.633 -36.125 1 85.62 95 ASN A N 1
ATOM 780 C CA . ASN A 1 95 ? -2.246 -16.172 -37.031 1 85.62 95 ASN A CA 1
ATOM 781 C C . ASN A 1 95 ? -1.202 -17 -36.281 1 85.62 95 ASN A C 1
ATOM 783 O O . ASN A 1 95 ? -0.523 -17.828 -36.906 1 85.62 95 ASN A O 1
ATOM 787 N N . ASP A 1 96 ? -0.989 -16.75 -35.031 1 87.62 96 ASP A N 1
ATOM 788 C CA . ASP A 1 96 ? -0.048 -17.453 -34.156 1 87.62 96 ASP A CA 1
ATOM 789 C C . ASP A 1 96 ? -0.75 -18.016 -32.938 1 87.62 96 ASP A C 1
ATOM 791 O O . ASP A 1 96 ? -0.779 -17.375 -31.891 1 87.62 96 ASP A O 1
ATOM 795 N N . TYR A 1 97 ? -1.135 -19.234 -33.031 1 89.25 97 TYR A N 1
ATOM 796 C CA . TYR A 1 97 ? -1.977 -19.859 -32.031 1 89.25 97 TYR A CA 1
ATOM 797 C C . TYR A 1 97 ? -1.227 -20 -30.703 1 89.25 97 TYR A C 1
ATOM 799 O O . TYR A 1 97 ? -1.783 -19.719 -29.641 1 89.25 97 TYR A O 1
ATOM 807 N N . PHE A 1 98 ? 0.059 -20.344 -30.828 1 90.81 98 PHE A N 1
ATOM 808 C CA . PHE A 1 98 ? 0.843 -20.594 -29.625 1 90.81 98 PHE A CA 1
ATOM 809 C C . PHE A 1 98 ? 1.021 -19.312 -28.828 1 90.81 98 PHE A C 1
ATOM 811 O O . PHE A 1 98 ? 0.726 -19.266 -27.625 1 90.81 98 PHE A O 1
ATOM 818 N N . ASN A 1 99 ? 1.413 -18.281 -29.516 1 90.69 99 ASN A N 1
ATOM 819 C CA . ASN A 1 99 ? 1.672 -17 -28.844 1 90.69 99 ASN A CA 1
ATOM 820 C C . ASN A 1 99 ? 0.39 -16.391 -28.281 1 90.69 99 ASN A C 1
ATOM 822 O O . ASN A 1 99 ? 0.39 -15.828 -27.188 1 90.69 99 ASN A O 1
ATOM 826 N N . THR A 1 100 ? -0.668 -16.5 -29.031 1 91.94 100 THR A N 1
ATOM 827 C CA . THR A 1 100 ? -1.948 -15.977 -28.578 1 91.94 100 THR A CA 1
ATOM 828 C C . THR A 1 100 ? -2.441 -16.734 -27.359 1 91.94 100 THR A C 1
ATOM 830 O O . THR A 1 100 ? -2.889 -16.141 -26.375 1 91.94 100 THR A O 1
ATOM 833 N N . ALA A 1 101 ? -2.326 -18.062 -27.406 1 94.62 101 ALA A N 1
ATOM 834 C CA . ALA A 1 101 ? -2.738 -18.891 -26.266 1 94.62 101 ALA A CA 1
ATOM 835 C C . ALA A 1 101 ? -1.896 -18.578 -25.031 1 94.62 101 ALA A C 1
ATOM 837 O O . ALA A 1 101 ? -2.418 -18.531 -23.922 1 94.62 101 ALA A O 1
ATOM 838 N N . LEU A 1 102 ? -0.615 -18.406 -25.281 1 95.88 102 LEU A N 1
ATOM 839 C CA . LEU A 1 102 ? 0.301 -18.047 -24.203 1 95.88 102 LEU A CA 1
ATOM 840 C C . LEU A 1 102 ? -0.103 -16.734 -23.562 1 95.88 102 LEU A C 1
ATOM 842 O O . LEU A 1 102 ? -0.224 -16.641 -22.328 1 95.88 102 LEU A O 1
ATOM 846 N N . LYS A 1 103 ? -0.426 -15.742 -24.344 1 93.88 103 LYS A N 1
ATOM 847 C CA . LYS A 1 103 ? -0.805 -14.43 -23.844 1 93.88 103 LYS A CA 1
ATOM 848 C C . LYS A 1 103 ? -2.137 -14.484 -23.109 1 93.88 103 LYS A C 1
ATOM 850 O O . LYS A 1 103 ? -2.32 -13.797 -22.094 1 93.88 103 LYS A O 1
ATOM 855 N N . VAL A 1 104 ? -3.018 -15.234 -23.609 1 92.81 104 VAL A N 1
ATOM 856 C CA . VAL A 1 104 ? -4.309 -15.414 -22.953 1 92.81 104 VAL A CA 1
ATOM 857 C C . VAL A 1 104 ? -4.113 -16.047 -21.578 1 92.81 104 VAL A C 1
ATOM 859 O O . VAL A 1 104 ? -4.734 -15.625 -20.594 1 92.81 104 VAL A O 1
ATOM 862 N N . ALA A 1 105 ? -3.262 -17.047 -21.5 1 94.62 105 ALA A N 1
ATOM 863 C CA . ALA A 1 105 ? -2.971 -17.719 -20.234 1 94.62 105 ALA A CA 1
ATOM 864 C C . ALA A 1 105 ? -2.393 -16.734 -19.219 1 94.62 105 ALA A C 1
ATOM 866 O O . ALA A 1 105 ? -2.709 -16.797 -18.031 1 94.62 105 ALA A O 1
ATOM 867 N N . VAL A 1 106 ? -1.577 -15.773 -19.656 1 92.75 106 VAL A N 1
ATOM 868 C CA . VAL A 1 106 ? -0.96 -14.797 -18.766 1 92.75 106 VAL A CA 1
ATOM 869 C C . VAL A 1 106 ? -1.982 -13.734 -18.375 1 92.75 106 VAL A C 1
ATOM 871 O O . VAL A 1 106 ? -2.012 -13.281 -17.219 1 92.75 106 VAL A O 1
ATOM 874 N N . ALA A 1 107 ? -2.816 -13.352 -19.328 1 83.69 107 ALA A N 1
ATOM 875 C CA . ALA A 1 107 ? -3.807 -12.297 -19.109 1 83.69 107 ALA A CA 1
ATOM 876 C C . ALA A 1 107 ? -4.832 -12.734 -18.062 1 83.69 107 ALA A C 1
ATOM 878 O O . ALA A 1 107 ? -5.465 -11.891 -17.422 1 83.69 107 ALA A O 1
ATOM 879 N N . GLY A 1 108 ? -4.996 -14.031 -17.859 1 83 108 GLY A N 1
ATOM 880 C CA . GLY A 1 108 ? -5.879 -14.539 -16.828 1 83 108 GLY A CA 1
ATOM 881 C C . GLY A 1 108 ? -5.504 -14.07 -15.43 1 83 108 GLY A C 1
ATOM 882 O O . GLY A 1 108 ? -6.344 -14.039 -14.531 1 83 108 GLY A O 1
ATOM 883 N N . ASN A 1 109 ? -4.25 -13.664 -15.336 1 81 109 ASN A N 1
ATOM 884 C CA . ASN A 1 109 ? -3.754 -13.18 -14.055 1 81 109 ASN A CA 1
ATOM 885 C C . ASN A 1 109 ? -4.387 -11.844 -13.68 1 81 109 ASN A C 1
ATOM 887 O O . ASN A 1 109 ? -4.262 -11.391 -12.539 1 81 109 ASN A O 1
ATOM 891 N N . LEU A 1 110 ? -5.031 -11.281 -14.594 1 76.19 110 LEU A N 1
ATOM 892 C CA . LEU A 1 110 ? -5.723 -10.023 -14.344 1 76.19 110 LEU A CA 1
ATOM 893 C C . LEU A 1 110 ? -7.031 -10.258 -13.594 1 76.19 110 LEU A C 1
ATOM 895 O O . LEU A 1 110 ? -7.684 -9.305 -13.172 1 76.19 110 LEU A O 1
ATOM 899 N N . ILE A 1 111 ? -7.355 -11.508 -13.547 1 71.62 111 ILE A N 1
ATOM 900 C CA . ILE A 1 111 ? -8.547 -11.797 -12.758 1 71.62 111 ILE A CA 1
ATOM 901 C C . ILE A 1 111 ? -8.328 -11.352 -11.312 1 71.62 111 ILE A C 1
ATOM 903 O O . ILE A 1 111 ? -7.426 -11.844 -10.633 1 71.62 111 ILE A O 1
ATOM 907 N N . ASP A 1 112 ? -8.836 -10.227 -11.016 1 61.25 112 ASP A N 1
ATOM 908 C CA . ASP A 1 112 ? -8.68 -9.602 -9.703 1 61.25 112 ASP A CA 1
ATOM 909 C C . ASP A 1 112 ? -9.594 -10.258 -8.672 1 61.25 112 ASP A C 1
ATOM 911 O O . ASP A 1 112 ? -10.812 -10.148 -8.758 1 61.25 112 ASP A O 1
ATOM 915 N N . PHE A 1 113 ? -9.031 -11.008 -7.926 1 58.75 113 PHE A N 1
ATOM 916 C CA . PHE A 1 113 ? -9.703 -11.711 -6.84 1 58.75 113 PHE A CA 1
ATOM 917 C C . PHE A 1 113 ? -10.07 -10.75 -5.715 1 58.75 113 PHE A C 1
ATOM 919 O O . PHE A 1 113 ? -10.68 -11.148 -4.723 1 58.75 113 PHE A O 1
ATOM 926 N N . ALA A 1 114 ? -9.711 -9.516 -5.949 1 51.75 114 ALA A N 1
ATOM 927 C CA . ALA A 1 114 ? -9.984 -8.695 -4.773 1 51.75 114 ALA A CA 1
ATOM 928 C C . ALA A 1 114 ? -11.43 -8.883 -4.301 1 51.75 114 ALA A C 1
ATOM 930 O O . ALA A 1 114 ? -12.352 -8.922 -5.117 1 51.75 114 ALA A O 1
ATOM 931 N N . ALA A 1 115 ? -11.641 -9.562 -3.25 1 47 115 ALA A N 1
ATOM 932 C CA . ALA A 1 115 ? -12.836 -10 -2.535 1 47 115 ALA A CA 1
ATOM 933 C C . ALA A 1 115 ? -14.055 -9.164 -2.945 1 47 115 ALA A C 1
ATOM 935 O O . ALA A 1 115 ? -15.156 -9.703 -3.1 1 47 115 ALA A O 1
ATOM 936 N N . LYS A 1 116 ? -13.984 -7.887 -2.619 1 49.56 116 LYS A N 1
ATOM 937 C CA . LYS A 1 116 ? -15.266 -7.207 -2.766 1 49.56 116 LYS A CA 1
ATOM 938 C C . LYS A 1 116 ? -15.57 -6.918 -4.234 1 49.56 116 LYS A C 1
ATOM 940 O O . LYS A 1 116 ? -16.688 -6.52 -4.574 1 49.56 116 LYS A O 1
ATOM 945 N N . HIS A 1 117 ? -14.578 -7.152 -5.051 1 54.41 117 HIS A N 1
ATOM 946 C CA . HIS A 1 117 ? -14.945 -6.719 -6.398 1 54.41 117 HIS A CA 1
ATOM 947 C C . HIS A 1 117 ? -15.508 -7.879 -7.211 1 54.41 117 HIS A C 1
ATOM 949 O O . HIS A 1 117 ? -14.992 -9 -7.148 1 54.41 117 HIS A O 1
ATOM 955 N N . LYS A 1 118 ? -16.719 -7.613 -7.688 1 58.5 118 LYS A N 1
ATOM 956 C CA . LYS A 1 118 ? -17.438 -8.438 -8.656 1 58.5 118 LYS A CA 1
ATOM 957 C C . LYS A 1 118 ? -16.578 -8.734 -9.875 1 58.5 118 LYS A C 1
ATOM 959 O O . LYS A 1 118 ? -15.734 -7.918 -10.266 1 58.5 118 LYS A O 1
ATOM 964 N N . PHE A 1 119 ? -16.453 -10.078 -10.07 1 62.88 119 PHE A N 1
ATOM 965 C CA . PHE A 1 119 ? -15.883 -10.516 -11.344 1 62.88 119 PHE A CA 1
ATOM 966 C C . PHE A 1 119 ? -16.266 -9.555 -12.461 1 62.88 119 PHE A C 1
ATOM 968 O O . PHE A 1 119 ? -17.453 -9.32 -12.703 1 62.88 119 PHE A O 1
ATOM 975 N N . ASP A 1 120 ? -15.195 -8.852 -12.82 1 71.62 120 ASP A N 1
ATOM 976 C CA . ASP A 1 120 ? -15.5 -7.957 -13.93 1 71.62 120 ASP A CA 1
ATOM 977 C C . ASP A 1 120 ? -15.328 -8.672 -15.273 1 71.62 120 ASP A C 1
ATOM 979 O O . ASP A 1 120 ? -14.281 -8.562 -15.906 1 71.62 120 ASP A O 1
ATOM 983 N N . PHE A 1 121 ? -16.281 -9.305 -15.664 1 73.25 121 PHE A N 1
ATOM 984 C CA . PHE A 1 121 ? -16.328 -10.094 -16.891 1 73.25 121 PHE A CA 1
ATOM 985 C C . PHE A 1 121 ? -15.977 -9.234 -18.094 1 73.25 121 PHE A C 1
ATOM 987 O O . PHE A 1 121 ? -15.203 -9.656 -18.969 1 73.25 121 PHE A O 1
ATOM 994 N N . ASN A 1 122 ? -16.531 -8.148 -18.109 1 75.56 122 ASN A N 1
ATOM 995 C CA . ASN A 1 122 ? -16.344 -7.281 -19.266 1 75.56 122 ASN A CA 1
ATOM 996 C C . ASN A 1 122 ? -14.898 -6.805 -19.391 1 75.56 122 ASN A C 1
ATOM 998 O O . ASN A 1 122 ? -14.352 -6.707 -20.484 1 75.56 122 ASN A O 1
ATOM 1002 N N . PHE A 1 123 ? -14.398 -6.621 -18.281 1 76.69 123 PHE A N 1
ATOM 1003 C CA . PHE A 1 123 ? -13.008 -6.191 -18.281 1 76.69 123 PHE A CA 1
ATOM 1004 C C . PHE A 1 123 ? -12.102 -7.297 -18.812 1 76.69 123 PHE A C 1
ATOM 1006 O O . PHE A 1 123 ? -11.258 -7.059 -19.688 1 76.69 123 PHE A O 1
ATOM 1013 N N . LEU A 1 124 ? -12.32 -8.438 -18.266 1 78.31 124 LEU A N 1
ATOM 1014 C CA . LEU A 1 124 ? -11.5 -9.562 -18.703 1 78.31 124 LEU A CA 1
ATOM 1015 C C . LEU A 1 124 ? -11.727 -9.867 -20.172 1 78.31 124 LEU A C 1
ATOM 1017 O O . LEU A 1 124 ? -10.766 -10.102 -20.922 1 78.31 124 LEU A O 1
ATOM 1021 N N . LYS A 1 125 ? -12.906 -9.82 -20.547 1 79.38 125 LYS A N 1
ATOM 1022 C CA . LYS A 1 125 ? -13.266 -10.039 -21.953 1 79.38 125 LYS A CA 1
ATOM 1023 C C . LYS A 1 125 ? -12.562 -9.047 -22.875 1 79.38 125 LYS A C 1
ATOM 1025 O O . LYS A 1 125 ? -12 -9.438 -23.891 1 79.38 125 LYS A O 1
ATOM 1030 N N . GLU A 1 126 ? -12.578 -7.902 -22.484 1 82.25 126 GLU A N 1
ATOM 1031 C CA . GLU A 1 126 ? -11.914 -6.863 -23.266 1 82.25 126 GLU A CA 1
ATOM 1032 C C . GLU A 1 126 ? -10.414 -7.113 -23.359 1 82.25 126 GLU A C 1
ATOM 1034 O O . GLU A 1 126 ? -9.805 -6.902 -24.422 1 82.25 126 GLU A O 1
ATOM 1039 N N . LYS A 1 127 ? -9.891 -7.516 -22.312 1 80.06 127 LYS A N 1
ATOM 1040 C CA . LYS A 1 127 ? -8.453 -7.789 -22.297 1 80.06 127 LYS A CA 1
ATOM 1041 C C . LYS A 1 127 ? -8.109 -8.945 -23.234 1 80.06 127 LYS A C 1
ATOM 1043 O O . LYS A 1 127 ? -7.105 -8.891 -23.953 1 80.06 127 LYS A O 1
ATOM 1048 N N . ILE A 1 128 ? -8.922 -9.898 -23.219 1 81.31 128 ILE A N 1
ATOM 1049 C CA . ILE A 1 128 ? -8.695 -11.062 -24.078 1 81.31 128 ILE A CA 1
ATOM 1050 C C . ILE A 1 128 ? -8.867 -10.672 -25.547 1 81.31 128 ILE A C 1
ATOM 1052 O O . ILE A 1 128 ? -8.086 -11.094 -26.391 1 81.31 128 ILE A O 1
ATOM 1056 N N . GLU A 1 129 ? -9.828 -9.836 -25.797 1 83.19 129 GLU A N 1
ATOM 1057 C CA . GLU A 1 129 ? -10.117 -9.414 -27.156 1 83.19 129 GLU A CA 1
ATOM 1058 C C . GLU A 1 129 ? -8.977 -8.578 -27.734 1 83.19 129 GLU A C 1
ATOM 1060 O O . GLU A 1 129 ? -8.727 -8.594 -28.938 1 83.19 129 GLU A O 1
ATOM 1065 N N . ASN A 1 130 ? -8.312 -7.934 -26.906 1 85.56 130 ASN A N 1
ATOM 1066 C CA . ASN A 1 130 ? -7.227 -7.07 -27.359 1 85.56 130 ASN A CA 1
ATOM 1067 C C . ASN A 1 130 ? -5.863 -7.719 -27.141 1 85.56 130 ASN A C 1
ATOM 1069 O O . ASN A 1 130 ? -4.84 -7.035 -27.141 1 85.56 130 ASN A O 1
ATOM 1073 N N . ILE A 1 131 ? -5.875 -8.969 -26.953 1 84.56 131 ILE A N 1
ATOM 1074 C CA . ILE A 1 131 ? -4.676 -9.68 -26.531 1 84.56 131 ILE A CA 1
ATOM 1075 C C . ILE A 1 131 ? -3.594 -9.562 -27.609 1 84.56 131 ILE A C 1
ATOM 1077 O O . ILE A 1 131 ? -2.4 -9.562 -27.297 1 84.56 131 ILE A O 1
ATOM 1081 N N . ASN A 1 132 ? -4.016 -9.445 -28.844 1 82.44 132 ASN A N 1
ATOM 1082 C CA . ASN A 1 132 ? -3.066 -9.336 -29.953 1 82.44 132 ASN A CA 1
ATOM 1083 C C . ASN A 1 132 ? -2.293 -8.016 -29.906 1 82.44 132 ASN A C 1
ATOM 1085 O O . ASN A 1 132 ? -1.199 -7.914 -30.453 1 82.44 132 ASN A O 1
ATOM 1089 N N . GLU A 1 133 ? -2.838 -7.125 -29.234 1 84.31 133 GLU A N 1
ATOM 1090 C CA . GLU A 1 133 ? -2.207 -5.812 -29.125 1 84.31 133 GLU A CA 1
ATOM 1091 C C . GLU A 1 133 ? -1.237 -5.758 -27.953 1 84.31 133 GLU A C 1
ATOM 1093 O O . GLU A 1 133 ? -0.431 -4.832 -27.844 1 84.31 133 GLU A O 1
ATOM 1098 N N . VAL A 1 134 ? -1.292 -6.777 -27.172 1 86.31 134 VAL A N 1
ATOM 1099 C CA . VAL A 1 134 ? -0.461 -6.773 -25.969 1 86.31 134 VAL A CA 1
ATOM 1100 C C . VAL A 1 134 ? 0.9 -7.391 -26.281 1 86.31 134 VAL A C 1
ATOM 1102 O O . VAL A 1 134 ? 0.979 -8.469 -26.875 1 86.31 134 VAL A O 1
ATOM 1105 N N . SER A 1 135 ? 1.922 -6.633 -25.969 1 91.12 135 SER A N 1
ATOM 1106 C CA . SER A 1 135 ? 3.275 -7.148 -26.141 1 91.12 135 SER A CA 1
ATOM 1107 C C . SER A 1 135 ? 3.863 -7.617 -24.812 1 91.12 135 SER A C 1
ATOM 1109 O O . SER A 1 135 ? 3.582 -7.031 -23.766 1 91.12 135 SER A O 1
ATOM 1111 N N . LEU A 1 136 ? 4.57 -8.688 -24.891 1 95.06 136 LEU A N 1
ATOM 1112 C CA . LEU A 1 136 ? 5.316 -9.133 -23.719 1 95.06 136 LEU A CA 1
ATOM 1113 C C . LEU A 1 136 ? 6.496 -8.211 -23.438 1 95.06 136 LEU A C 1
ATOM 1115 O O . LEU A 1 136 ? 7.281 -7.91 -24.328 1 95.06 136 LEU A O 1
ATOM 1119 N N . ALA A 1 137 ? 6.555 -7.746 -22.172 1 96.38 137 ALA A N 1
ATOM 1120 C CA . ALA A 1 137 ? 7.66 -6.867 -21.797 1 96.38 137 ALA A CA 1
ATOM 1121 C C . ALA A 1 137 ? 9 -7.594 -21.906 1 96.38 137 ALA A C 1
ATOM 1123 O O . ALA A 1 137 ? 10.008 -7 -22.281 1 96.38 137 ALA A O 1
ATOM 1124 N N . ILE A 1 138 ? 9.07 -8.781 -21.484 1 97.38 138 ILE A N 1
ATOM 1125 C CA . ILE A 1 138 ? 10.133 -9.75 -21.75 1 97.38 138 ILE A CA 1
ATOM 1126 C C . ILE A 1 138 ? 9.555 -10.961 -22.469 1 97.38 138 ILE A C 1
ATOM 1128 O O . ILE A 1 138 ? 8.594 -11.578 -22 1 97.38 138 ILE A O 1
ATOM 1132 N N . ASP A 1 139 ? 10.164 -11.258 -23.641 1 97.12 139 ASP A N 1
ATOM 1133 C CA . ASP A 1 139 ? 9.523 -12.25 -24.5 1 97.12 139 ASP A CA 1
ATOM 1134 C C . ASP A 1 139 ? 10.5 -13.375 -24.859 1 97.12 139 ASP A C 1
ATOM 1136 O O . ASP A 1 139 ? 11.148 -13.328 -25.906 1 97.12 139 ASP A O 1
ATOM 1140 N N . ASP A 1 140 ? 10.477 -14.352 -24.109 1 97.69 140 ASP A N 1
ATOM 1141 C CA . ASP A 1 140 ? 11.242 -15.555 -24.406 1 97.69 140 ASP A CA 1
ATOM 1142 C C . ASP A 1 140 ? 10.336 -16.672 -24.922 1 97.69 140 ASP A C 1
ATOM 1144 O O . ASP A 1 140 ? 10.633 -17.859 -24.734 1 97.69 140 ASP A O 1
ATOM 1148 N N . SER A 1 141 ? 9.219 -16.312 -25.5 1 97.25 141 SER A N 1
ATOM 1149 C CA . SER A 1 141 ? 8.219 -17.266 -25.938 1 97.25 141 SER A CA 1
ATOM 1150 C C . SER A 1 141 ? 8.734 -18.141 -27.078 1 97.25 141 SER A C 1
ATOM 1152 O O . SER A 1 141 ? 8.383 -19.312 -27.188 1 97.25 141 SER A O 1
ATOM 1154 N N . LYS A 1 142 ? 9.547 -17.594 -27.922 1 96.81 142 LYS A N 1
ATOM 1155 C CA . LYS A 1 142 ? 10.133 -18.391 -29 1 96.81 142 LYS A CA 1
ATOM 1156 C C . LYS A 1 142 ? 11.023 -19.5 -28.438 1 96.81 142 LYS A C 1
ATOM 1158 O O . LYS A 1 142 ? 11.016 -20.625 -28.938 1 96.81 142 LYS A O 1
ATOM 1163 N N . GLU A 1 143 ? 11.797 -19.125 -27.469 1 97.56 143 GLU A N 1
ATOM 1164 C CA . GLU A 1 143 ? 12.641 -20.125 -26.812 1 97.56 143 GLU A CA 1
ATOM 1165 C C . GLU A 1 143 ? 11.797 -21.203 -26.141 1 97.56 143 GLU A C 1
ATOM 1167 O O . GLU A 1 143 ? 12.133 -22.391 -26.188 1 97.56 143 GLU A O 1
ATOM 1172 N N . LEU A 1 144 ? 10.781 -20.797 -25.547 1 98.44 144 LEU A N 1
ATOM 1173 C CA . LEU A 1 144 ? 9.867 -21.75 -24.922 1 98.44 144 LEU A CA 1
ATOM 1174 C C . LEU A 1 144 ? 9.289 -22.703 -25.969 1 98.44 144 LEU A C 1
ATOM 1176 O O . LEU A 1 144 ? 9.273 -23.906 -25.766 1 98.44 144 LEU A O 1
ATOM 1180 N N . TYR A 1 145 ? 8.828 -22.141 -27.047 1 97.75 145 TYR A N 1
ATOM 1181 C CA . TYR A 1 145 ? 8.258 -22.938 -28.125 1 97.75 145 TYR A CA 1
ATOM 1182 C C . TYR A 1 145 ? 9.258 -23.984 -28.625 1 97.75 145 TYR A C 1
ATOM 1184 O O . TYR A 1 145 ? 8.914 -25.156 -28.781 1 97.75 145 TYR A O 1
ATOM 1192 N N . ASN A 1 146 ? 10.422 -23.547 -28.828 1 97.75 146 ASN A N 1
ATOM 1193 C CA . ASN A 1 146 ? 11.461 -24.438 -29.328 1 97.75 146 ASN A CA 1
ATOM 1194 C C . ASN A 1 146 ? 11.781 -25.547 -28.328 1 97.75 146 ASN A C 1
ATOM 1196 O O . ASN A 1 146 ? 12.055 -26.688 -28.734 1 97.75 146 ASN A O 1
ATOM 1200 N N . LYS A 1 147 ? 11.781 -25.203 -27.109 1 97.94 147 LYS A N 1
ATOM 1201 C CA . LYS A 1 147 ? 12.039 -26.203 -26.094 1 97.94 147 LYS A CA 1
ATOM 1202 C C . LYS A 1 147 ? 10.898 -27.219 -26.016 1 97.94 147 LYS A C 1
ATOM 1204 O O . LYS A 1 147 ? 11.141 -28.422 -25.859 1 97.94 147 LYS A O 1
ATOM 1209 N N . LEU A 1 148 ? 9.703 -26.766 -26.109 1 98.31 148 LEU A N 1
ATOM 1210 C CA . LEU A 1 148 ? 8.539 -27.641 -26.062 1 98.31 148 LEU A CA 1
ATOM 1211 C C . LEU A 1 148 ? 8.555 -28.625 -27.234 1 98.31 148 LEU A C 1
ATOM 1213 O O . LEU A 1 148 ? 8.133 -29.766 -27.094 1 98.31 148 LEU A O 1
ATOM 1217 N N . LYS A 1 149 ? 9.055 -28.203 -28.297 1 96.69 149 LYS A N 1
ATOM 1218 C CA . LYS A 1 149 ? 9.109 -29.016 -29.5 1 96.69 149 LYS A CA 1
ATOM 1219 C C . LYS A 1 149 ? 9.898 -30.297 -29.266 1 96.69 149 LYS A C 1
ATOM 1221 O O . LYS A 1 149 ? 9.586 -31.344 -29.844 1 96.69 149 LYS A O 1
ATOM 1226 N N . THR A 1 150 ? 10.836 -30.203 -28.453 1 97.19 150 THR A N 1
ATOM 1227 C CA . THR A 1 150 ? 11.727 -31.344 -28.25 1 97.19 150 THR A CA 1
ATOM 1228 C C . THR A 1 150 ? 11.461 -32 -26.906 1 97.19 150 THR A C 1
ATOM 1230 O O . THR A 1 150 ? 12.055 -33.031 -26.578 1 97.19 150 THR A O 1
ATOM 1233 N N . ALA A 1 151 ? 10.617 -31.469 -26.141 1 98.25 151 ALA A N 1
ATOM 1234 C CA . ALA A 1 151 ? 10.375 -31.953 -24.781 1 98.25 151 ALA A CA 1
ATOM 1235 C C . ALA A 1 151 ? 9.453 -33.156 -24.797 1 98.25 151 ALA A C 1
ATOM 1237 O O . ALA A 1 151 ? 8.516 -33.25 -25.594 1 98.25 151 ALA A O 1
ATOM 1238 N N . LYS A 1 152 ? 9.703 -34.062 -23.875 1 98.44 152 LYS A N 1
ATOM 1239 C CA . LYS A 1 152 ? 8.812 -35.219 -23.641 1 98.44 152 LYS A CA 1
ATOM 1240 C C . LYS A 1 152 ? 7.938 -35 -22.422 1 98.44 152 LYS A C 1
ATOM 1242 O O . LYS A 1 152 ? 6.859 -35.594 -22.297 1 98.44 152 LYS A O 1
ATOM 1247 N N . THR A 1 153 ? 8.453 -34.188 -21.531 1 98.75 153 THR A N 1
ATOM 1248 C CA . THR A 1 153 ? 7.727 -33.938 -20.297 1 98.75 153 THR A CA 1
ATOM 1249 C C . THR A 1 153 ? 7.707 -32.469 -19.969 1 98.75 153 THR A C 1
ATOM 1251 O O . THR A 1 153 ? 8.711 -31.766 -20.141 1 98.75 153 THR A O 1
ATOM 1254 N N . LEU A 1 154 ? 6.535 -31.984 -19.562 1 98.88 154 LEU A N 1
ATOM 1255 C CA . LEU A 1 154 ? 6.309 -30.609 -19.125 1 98.88 154 LEU A CA 1
ATOM 1256 C C . LEU A 1 154 ? 5.695 -30.578 -17.734 1 98.88 154 LEU A C 1
ATOM 1258 O O . LEU A 1 154 ? 4.703 -31.25 -17.469 1 98.88 154 LEU A O 1
ATOM 1262 N N . VAL A 1 155 ? 6.336 -29.906 -16.828 1 98.88 155 VAL A N 1
ATOM 1263 C CA . VAL A 1 155 ? 5.68 -29.516 -15.586 1 98.88 155 VAL A CA 1
ATOM 1264 C C . VAL A 1 155 ? 5.133 -28.094 -15.711 1 98.88 155 VAL A C 1
ATOM 1266 O O . VAL A 1 155 ? 5.883 -27.156 -15.984 1 98.88 155 VAL A O 1
ATOM 1269 N N . TYR A 1 156 ? 3.832 -27.938 -15.609 1 98.88 156 TYR A N 1
ATOM 1270 C CA . TYR A 1 156 ? 3.111 -26.672 -15.625 1 98.88 156 TYR A CA 1
ATOM 1271 C C . TYR A 1 156 ? 2.631 -26.297 -14.227 1 98.88 156 TYR A C 1
ATOM 1273 O O . TYR A 1 156 ? 1.739 -26.953 -13.672 1 98.88 156 TYR A O 1
ATOM 1281 N N . LEU A 1 157 ? 3.215 -25.281 -13.656 1 98.75 157 LEU A N 1
ATOM 1282 C CA . LEU A 1 157 ? 2.854 -24.859 -12.305 1 98.75 157 LEU A CA 1
ATOM 1283 C C . LEU A 1 157 ? 1.736 -23.828 -12.336 1 98.75 157 LEU A C 1
ATOM 1285 O O . LEU A 1 157 ? 1.913 -22.734 -12.883 1 98.75 157 LEU A O 1
ATOM 1289 N N . GLY A 1 158 ? 0.641 -24.188 -11.727 1 97.81 158 GLY A N 1
ATOM 1290 C CA . GLY A 1 158 ? -0.5 -23.297 -11.68 1 97.81 158 GLY A CA 1
ATOM 1291 C C . GLY A 1 158 ? -0.341 -22.188 -10.656 1 97.81 158 GLY A C 1
ATOM 1292 O O . GLY A 1 158 ? 0.568 -22.219 -9.82 1 97.81 158 GLY A O 1
ATOM 1293 N N . ASP A 1 159 ? -1.251 -21.203 -10.734 1 96 159 ASP A N 1
ATOM 1294 C CA . ASP A 1 159 ? -1.225 -20.062 -9.828 1 96 159 ASP A CA 1
ATOM 1295 C C . ASP A 1 159 ? -2.6 -19.812 -9.211 1 96 159 ASP A C 1
ATOM 1297 O O . ASP A 1 159 ? -2.979 -20.484 -8.242 1 96 159 ASP A O 1
ATOM 1301 N N . ASN A 1 160 ? -3.436 -19 -9.828 1 94.38 160 ASN A N 1
ATOM 1302 C CA . ASN A 1 160 ? -4.684 -18.562 -9.211 1 94.38 160 ASN A CA 1
ATOM 1303 C C . ASN A 1 160 ? -5.883 -19.312 -9.781 1 94.38 160 ASN A C 1
ATOM 1305 O O . ASN A 1 160 ? -5.855 -19.75 -10.93 1 94.38 160 ASN A O 1
ATOM 1309 N N . CYS A 1 161 ? -6.852 -19.422 -8.969 1 93.94 161 CYS A N 1
ATOM 1310 C CA . CYS A 1 161 ? -8.156 -19.828 -9.469 1 93.94 161 CYS A CA 1
ATOM 1311 C C . CYS A 1 161 ? -8.695 -18.844 -10.492 1 93.94 161 CYS A C 1
ATOM 1313 O O . CYS A 1 161 ? -8.32 -17.656 -10.469 1 93.94 161 CYS A O 1
ATOM 1315 N N . GLY A 1 162 ? -9.625 -19.297 -11.32 1 92.94 162 GLY A N 1
ATOM 1316 C CA . GLY A 1 162 ? -10.023 -18.484 -12.469 1 92.94 162 GLY A CA 1
ATOM 1317 C C . GLY A 1 162 ? -9.039 -18.562 -13.617 1 92.94 162 GLY A C 1
ATOM 1318 O O . GLY A 1 162 ? -9.398 -18.984 -14.719 1 92.94 162 GLY A O 1
ATOM 1319 N N . GLU A 1 163 ? -7.844 -18.219 -13.273 1 93.69 163 GLU A N 1
ATOM 1320 C CA . GLU A 1 163 ? -6.75 -18.266 -14.242 1 93.69 163 GLU A CA 1
ATOM 1321 C C . GLU A 1 163 ? -6.496 -19.688 -14.719 1 93.69 163 GLU A C 1
ATOM 1323 O O . GLU A 1 163 ? -6.125 -19.906 -15.875 1 93.69 163 GLU A O 1
ATOM 1328 N N . ILE A 1 164 ? -6.727 -20.625 -13.914 1 97 164 ILE A N 1
ATOM 1329 C CA . ILE A 1 164 ? -6.48 -22.031 -14.18 1 97 164 ILE A CA 1
ATOM 1330 C C . ILE A 1 164 ? -7.246 -22.469 -15.43 1 97 164 ILE A C 1
ATOM 1332 O O . ILE A 1 164 ? -6.809 -23.359 -16.156 1 97 164 ILE A O 1
ATOM 1336 N N . CYS A 1 165 ? -8.336 -21.859 -15.758 1 95.94 165 CYS A N 1
ATOM 1337 C CA . CYS A 1 165 ? -9.133 -22.188 -16.938 1 95.94 165 CYS A CA 1
ATOM 1338 C C . CYS A 1 165 ? -8.359 -21.875 -18.219 1 95.94 165 CYS A C 1
ATOM 1340 O O . CYS A 1 165 ? -8.391 -22.656 -19.172 1 95.94 165 CYS A O 1
ATOM 1342 N N . PHE A 1 166 ? -7.707 -20.766 -18.188 1 95.75 166 PHE A N 1
ATOM 1343 C CA . PHE A 1 166 ? -6.895 -20.391 -19.344 1 95.75 166 PHE A CA 1
ATOM 1344 C C . PHE A 1 166 ? -5.637 -21.25 -19.422 1 95.75 166 PHE A C 1
ATOM 1346 O O . PHE A 1 166 ? -5.137 -21.531 -20.516 1 95.75 166 PHE A O 1
ATOM 1353 N N . ASP A 1 167 ? -5.129 -21.594 -18.281 1 97.69 167 ASP A N 1
ATOM 1354 C CA . ASP A 1 167 ? -4.004 -22.516 -18.266 1 97.69 167 ASP A CA 1
ATOM 1355 C C . ASP A 1 167 ? -4.379 -23.844 -18.938 1 97.69 167 ASP A C 1
ATOM 1357 O O . ASP A 1 167 ? -3.59 -24.391 -19.703 1 97.69 167 ASP A O 1
ATOM 1361 N N . LYS A 1 168 ? -5.535 -24.328 -18.578 1 97.25 168 LYS A N 1
ATOM 1362 C CA . LYS A 1 168 ? -6.023 -25.562 -19.219 1 97.25 168 LYS A CA 1
ATOM 1363 C C . LYS A 1 168 ? -6.07 -25.406 -20.734 1 97.25 168 LYS A C 1
ATOM 1365 O O . LYS A 1 168 ? -5.648 -26.312 -21.469 1 97.25 168 LYS A O 1
ATOM 1370 N N . LEU A 1 169 ? -6.582 -24.328 -21.172 1 95.62 169 LEU A N 1
ATOM 1371 C CA . LEU A 1 169 ? -6.66 -24.062 -22.594 1 95.62 169 LEU A CA 1
ATOM 1372 C C . LEU A 1 169 ? -5.27 -24.062 -23.219 1 95.62 169 LEU A C 1
ATOM 1374 O O . LEU A 1 169 ? -5.066 -24.625 -24.297 1 95.62 169 LEU A O 1
ATOM 1378 N N . PHE A 1 170 ? -4.375 -23.406 -22.609 1 97.56 170 PHE A N 1
ATOM 1379 C CA . PHE A 1 170 ? -3.016 -23.328 -23.141 1 97.56 170 PHE A CA 1
ATOM 1380 C C . PHE A 1 170 ? -2.396 -24.719 -23.234 1 97.56 170 PHE A C 1
ATOM 1382 O O . PHE A 1 170 ? -1.775 -25.062 -24.234 1 97.56 170 PHE A O 1
ATOM 1389 N N . ILE A 1 171 ? -2.557 -25.516 -22.172 1 98.19 171 ILE A N 1
ATOM 1390 C CA . ILE A 1 171 ? -2.035 -26.875 -22.172 1 98.19 171 ILE A CA 1
ATOM 1391 C C . ILE A 1 171 ? -2.67 -27.688 -23.297 1 98.19 171 ILE A C 1
ATOM 1393 O O . ILE A 1 171 ? -1.99 -28.469 -23.969 1 98.19 171 ILE A O 1
ATOM 1397 N N . LYS A 1 172 ? -3.967 -27.516 -23.484 1 95.88 172 LYS A N 1
ATOM 1398 C CA . LYS A 1 172 ? -4.652 -28.188 -24.594 1 95.88 172 LYS A CA 1
ATOM 1399 C C . LYS A 1 172 ? -3.977 -27.875 -25.922 1 95.88 172 LYS A C 1
ATOM 1401 O O . LYS A 1 172 ? -3.76 -28.781 -26.734 1 95.88 172 LYS A O 1
ATOM 1406 N N . TYR A 1 173 ? -3.637 -26.672 -26.109 1 94.31 173 TYR A N 1
ATOM 1407 C CA . TYR A 1 173 ? -3.002 -26.25 -27.359 1 94.31 173 TYR A CA 1
ATOM 1408 C C . TYR A 1 173 ? -1.582 -26.797 -27.453 1 94.31 173 TYR A C 1
ATOM 1410 O O . TYR A 1 173 ? -1.131 -27.188 -28.531 1 94.31 173 TYR A O 1
ATOM 1418 N N . ILE A 1 174 ? -0.873 -26.797 -26.375 1 97.25 174 ILE A N 1
ATOM 1419 C CA . ILE A 1 174 ? 0.465 -27.375 -26.344 1 97.25 174 ILE A CA 1
ATOM 1420 C C . ILE A 1 174 ? 0.403 -28.844 -26.75 1 97.25 174 ILE A C 1
ATOM 1422 O O . ILE A 1 174 ? 1.179 -29.297 -27.609 1 97.25 174 ILE A O 1
ATOM 1426 N N . LYS A 1 175 ? -0.538 -29.562 -26.219 1 96.56 175 LYS A N 1
ATOM 1427 C CA . LYS A 1 175 ? -0.667 -30.984 -26.5 1 96.56 175 LYS A CA 1
ATOM 1428 C C . LYS A 1 175 ? -1.091 -31.219 -27.953 1 96.56 175 LYS A C 1
ATOM 1430 O O . LYS A 1 175 ? -0.704 -32.219 -28.562 1 96.56 175 LYS A O 1
ATOM 1435 N N . ALA A 1 176 ? -1.921 -30.344 -28.438 1 93.44 176 ALA A N 1
ATOM 1436 C CA . ALA A 1 176 ? -2.32 -30.453 -29.828 1 93.44 176 ALA A CA 1
ATOM 1437 C C . ALA A 1 176 ? -1.126 -30.25 -30.766 1 93.44 176 ALA A C 1
ATOM 1439 O O . ALA A 1 176 ? -1.01 -30.906 -31.797 1 93.44 176 ALA A O 1
ATOM 1440 N N . GLU A 1 177 ? -0.339 -29.359 -30.438 1 93.94 177 GLU A N 1
ATOM 1441 C CA . GLU A 1 177 ? 0.837 -29.031 -31.234 1 93.94 177 GLU A CA 1
ATOM 1442 C C . GLU A 1 177 ? 1.936 -30.078 -31.047 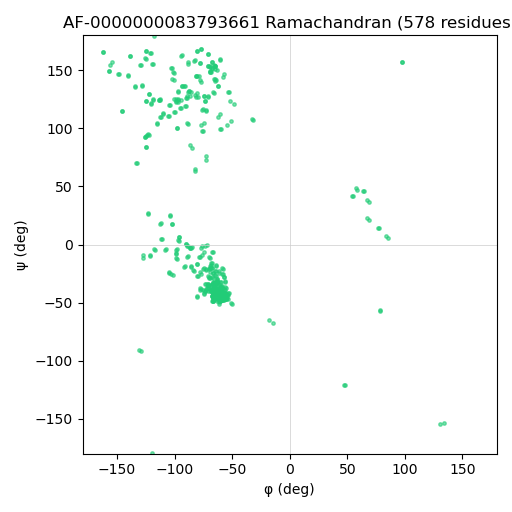1 93.94 177 GLU A C 1
ATOM 1444 O O . GLU A 1 177 ? 2.645 -30.422 -31.984 1 93.94 177 GLU A O 1
ATOM 1449 N N . PHE A 1 178 ? 2.072 -30.516 -29.844 1 96.94 178 PHE A N 1
ATOM 1450 C CA . PHE A 1 178 ? 3.078 -31.5 -29.469 1 96.94 178 PHE A CA 1
ATOM 1451 C C . PHE A 1 178 ? 2.432 -32.688 -28.797 1 96.94 178 PHE A C 1
ATOM 1453 O O . PHE A 1 178 ? 2.568 -32.875 -27.578 1 96.94 178 PHE A O 1
ATOM 1460 N N . PRO A 1 179 ? 1.94 -33.625 -29.5 1 95.5 179 PRO A N 1
ATOM 1461 C CA . PRO A 1 179 ? 1.056 -34.688 -28.984 1 95.5 179 PRO A CA 1
ATOM 1462 C C . PRO A 1 179 ? 1.784 -35.656 -28.078 1 95.5 179 PRO A C 1
ATOM 1464 O O . PRO A 1 179 ? 1.154 -36.344 -27.25 1 95.5 179 PRO A O 1
ATOM 1467 N N . ASP A 1 180 ? 3.074 -35.781 -28.188 1 96.38 180 ASP A N 1
ATOM 1468 C CA . ASP A 1 180 ? 3.814 -36.812 -27.438 1 96.38 180 ASP A CA 1
ATOM 1469 C C . ASP A 1 180 ? 4.234 -36.281 -26.062 1 96.38 180 ASP A C 1
ATOM 1471 O O . ASP A 1 180 ? 4.801 -37 -25.25 1 96.38 180 ASP A O 1
ATOM 1475 N N . ILE A 1 181 ? 3.918 -35.062 -25.797 1 98.31 181 ILE A N 1
ATOM 1476 C CA . ILE A 1 181 ? 4.391 -34.469 -24.547 1 98.31 181 ILE A CA 1
ATOM 1477 C C . ILE A 1 181 ? 3.488 -34.906 -23.391 1 98.31 181 ILE A C 1
ATOM 1479 O O . ILE A 1 181 ? 2.262 -34.906 -23.516 1 98.31 181 ILE A O 1
ATOM 1483 N N . LYS A 1 182 ? 4.059 -35.375 -22.312 1 98.62 182 LYS A N 1
ATOM 1484 C CA . LYS A 1 182 ? 3.346 -35.625 -21.062 1 98.62 182 LYS A CA 1
ATOM 1485 C C . LYS A 1 182 ? 3.354 -34.375 -20.188 1 98.62 182 LYS A C 1
ATOM 1487 O O . LYS A 1 182 ? 4.414 -33.812 -19.906 1 98.62 182 LYS A O 1
ATOM 1492 N N . VAL A 1 183 ? 2.172 -33.969 -19.75 1 98.81 183 VAL A N 1
ATOM 1493 C CA . VAL A 1 183 ? 2.072 -32.75 -18.984 1 98.81 183 VAL A CA 1
ATOM 1494 C C . VAL A 1 183 ? 1.676 -33.062 -17.547 1 98.81 183 VAL A C 1
ATOM 1496 O O . VAL A 1 183 ? 0.703 -33.781 -17.312 1 98.81 183 VAL A O 1
ATOM 1499 N N . TYR A 1 184 ? 2.473 -32.594 -16.562 1 98.88 184 TYR A N 1
ATOM 1500 C CA . TYR A 1 184 ? 2.125 -32.562 -15.156 1 98.88 184 TYR A CA 1
ATOM 1501 C C . TYR A 1 184 ? 1.679 -31.156 -14.742 1 98.88 184 TYR A C 1
ATOM 1503 O O . TYR A 1 184 ? 2.385 -30.172 -14.984 1 98.88 184 TYR A O 1
ATOM 1511 N N . PHE A 1 185 ? 0.495 -31.062 -14.172 1 98.88 185 PHE A N 1
ATOM 1512 C CA . PHE A 1 185 ? 0.008 -29.781 -13.664 1 98.88 185 PHE A CA 1
ATOM 1513 C C . PHE A 1 185 ? 0.191 -29.703 -12.156 1 98.88 185 PHE A C 1
ATOM 1515 O O . PHE A 1 185 ? -0.441 -30.453 -11.406 1 98.88 185 PHE A O 1
ATOM 1522 N N . GLY A 1 186 ? 1.048 -28.797 -11.75 1 98.75 186 GLY A N 1
ATOM 1523 C CA . GLY A 1 186 ? 1.362 -28.656 -10.336 1 98.75 186 GLY A CA 1
ATOM 1524 C C . GLY A 1 186 ? 0.42 -27.703 -9.609 1 98.75 186 GLY A C 1
ATOM 1525 O O . GLY A 1 186 ? 0.172 -26.594 -10.07 1 98.75 186 GLY A O 1
ATOM 1526 N N . VAL A 1 187 ? -0.108 -28.141 -8.445 1 98.62 187 VAL A N 1
ATOM 1527 C CA . VAL A 1 187 ? -0.969 -27.328 -7.586 1 98.62 187 VAL A CA 1
ATOM 1528 C C . VAL A 1 187 ? -0.392 -27.281 -6.172 1 98.62 187 VAL A C 1
ATOM 1530 O O . VAL A 1 187 ? 0.515 -28.047 -5.84 1 98.62 187 VAL A O 1
ATOM 1533 N N . ARG A 1 188 ? -0.931 -26.359 -5.375 1 97.88 188 ARG A N 1
ATOM 1534 C CA . ARG A 1 188 ? -0.505 -26.25 -3.984 1 97.88 188 ARG A CA 1
ATOM 1535 C C . ARG A 1 188 ? -0.982 -27.469 -3.18 1 97.88 188 ARG A C 1
ATOM 1537 O O . ARG A 1 188 ? -2.018 -28.047 -3.496 1 97.88 188 ARG A O 1
ATOM 1544 N N . GLY A 1 189 ? -0.229 -27.734 -2.143 1 96.94 189 GLY A N 1
ATOM 1545 C CA . GLY A 1 189 ? -0.608 -28.844 -1.278 1 96.94 189 GLY A CA 1
ATOM 1546 C C . GLY A 1 189 ? -1.699 -28.484 -0.289 1 96.94 189 GLY A C 1
ATOM 1547 O O . GLY A 1 189 ? -2.439 -29.344 0.174 1 96.94 189 GLY A O 1
ATOM 1548 N N . LYS A 1 190 ? -1.776 -27.266 0.054 1 95.5 190 LYS A N 1
ATOM 1549 C CA . LYS A 1 190 ? -2.783 -26.719 0.962 1 95.5 190 LYS A CA 1
ATOM 1550 C C . LYS A 1 190 ? -3.299 -25.375 0.465 1 95.5 190 LYS A C 1
ATOM 1552 O O . LYS A 1 190 ? -2.645 -24.703 -0.345 1 95.5 190 LYS A O 1
ATOM 1557 N N . ALA A 1 191 ? -4.469 -25.047 1.06 1 94.88 191 ALA A N 1
ATOM 1558 C CA . ALA A 1 191 ? -5.07 -23.766 0.653 1 94.88 191 ALA A CA 1
ATOM 1559 C C . ALA A 1 191 ? -4.203 -22.594 1.079 1 94.88 191 ALA A C 1
ATOM 1561 O O . ALA A 1 191 ? -3.738 -22.531 2.221 1 94.88 191 ALA A O 1
ATOM 1562 N N . ILE A 1 192 ? -3.941 -21.719 0.183 1 95.25 192 ILE A N 1
ATOM 1563 C CA . ILE A 1 192 ? -3.244 -20.469 0.427 1 95.25 192 ILE A CA 1
ATOM 1564 C C . ILE A 1 192 ? -3.807 -19.375 -0.488 1 95.25 192 ILE A C 1
ATOM 1566 O O . ILE A 1 192 ? -3.713 -19.484 -1.714 1 95.25 192 ILE A O 1
ATOM 1570 N N . VAL A 1 193 ? -4.414 -18.375 0.087 1 92.94 193 VAL A N 1
ATOM 1571 C CA . VAL A 1 193 ? -5.051 -17.281 -0.624 1 92.94 193 VAL A CA 1
ATOM 1572 C C . VAL A 1 193 ? -5.918 -17.812 -1.755 1 92.94 193 VAL A C 1
ATOM 1574 O O . VAL A 1 193 ? -6.812 -18.641 -1.521 1 92.94 193 VAL A O 1
ATOM 1577 N N . ASN A 1 194 ? -5.656 -17.422 -3.004 1 92.81 194 ASN A N 1
ATOM 1578 C CA . ASN A 1 194 ? -6.473 -17.891 -4.125 1 92.81 194 ASN A CA 1
ATOM 1579 C C . ASN A 1 194 ? -5.691 -18.828 -5.039 1 92.81 194 ASN A C 1
ATOM 1581 O O . ASN A 1 194 ? -6.105 -19.078 -6.168 1 92.81 194 ASN A O 1
ATOM 1585 N N . ASP A 1 195 ? -4.613 -19.375 -4.586 1 95.62 195 ASP A N 1
ATOM 1586 C CA . ASP A 1 195 ? -3.826 -20.312 -5.375 1 95.62 195 ASP A CA 1
ATOM 1587 C C . ASP A 1 195 ? -4.594 -21.609 -5.605 1 95.62 195 ASP A C 1
ATOM 1589 O O . ASP A 1 195 ? -5.406 -22.016 -4.77 1 95.62 195 ASP A O 1
ATOM 1593 N N . VAL A 1 196 ? -4.285 -22.203 -6.668 1 97.19 196 VAL A N 1
ATOM 1594 C CA . VAL A 1 196 ? -5.043 -23.391 -7.055 1 97.19 196 VAL A CA 1
ATOM 1595 C C . VAL A 1 196 ? -4.586 -24.594 -6.23 1 97.19 196 VAL A C 1
ATOM 1597 O O . VAL A 1 196 ? -3.395 -24.75 -5.953 1 97.19 196 VAL A O 1
ATOM 1600 N N . THR A 1 197 ? -5.523 -25.422 -5.844 1 97.81 197 THR A N 1
ATOM 1601 C CA . THR A 1 197 ? -5.332 -26.703 -5.188 1 97.81 197 THR A CA 1
ATOM 1602 C C . THR A 1 197 ? -5.926 -27.844 -6.031 1 97.81 197 THR A C 1
ATOM 1604 O O . THR A 1 197 ? -6.418 -27.594 -7.137 1 97.81 197 THR A O 1
ATOM 1607 N N . LEU A 1 198 ? -5.781 -29.031 -5.461 1 98.06 198 LEU A N 1
ATOM 1608 C CA . LEU A 1 198 ? -6.316 -30.203 -6.152 1 98.06 198 LEU A CA 1
ATOM 1609 C C . LEU A 1 198 ? -7.805 -30.031 -6.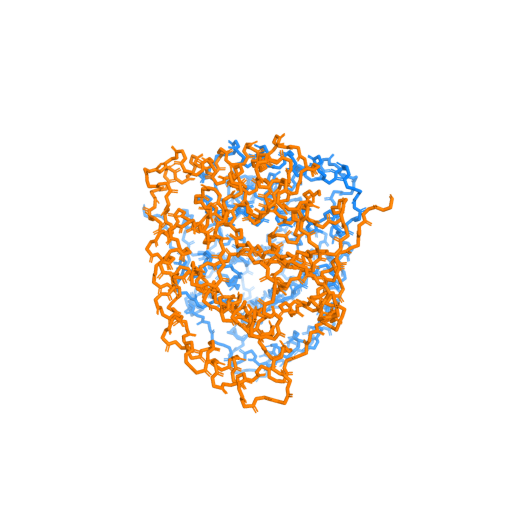434 1 98.06 198 LEU A C 1
ATOM 1611 O O . LEU A 1 198 ? -8.273 -30.359 -7.523 1 98.06 198 LEU A O 1
ATOM 1615 N N . GLU A 1 199 ? -8.539 -29.516 -5.508 1 97 199 GLU A N 1
ATOM 1616 C CA . GLU A 1 199 ? -9.977 -29.312 -5.652 1 97 199 GLU A CA 1
ATOM 1617 C C . GLU A 1 199 ? -10.289 -28.375 -6.816 1 97 199 GLU A C 1
ATOM 1619 O O . GLU A 1 199 ? -11.219 -28.609 -7.586 1 97 199 GLU A O 1
ATOM 1624 N N . ASP A 1 200 ? -9.547 -27.375 -6.93 1 97.69 200 ASP A N 1
ATOM 1625 C CA . ASP A 1 200 ? -9.742 -26.406 -8.008 1 97.69 200 ASP A CA 1
ATOM 1626 C C . ASP A 1 200 ? -9.453 -27.031 -9.367 1 97.69 200 ASP A C 1
ATOM 1628 O O . ASP A 1 200 ? -10.18 -26.797 -10.336 1 97.69 200 ASP A O 1
ATOM 1632 N N . ALA A 1 201 ? -8.383 -27.797 -9.406 1 98.56 201 ALA A N 1
ATOM 1633 C CA . ALA A 1 201 ? -8 -28.469 -10.648 1 98.56 201 ALA A CA 1
ATOM 1634 C C . ALA A 1 201 ? -9.07 -29.453 -11.102 1 98.56 201 ALA A C 1
ATOM 1636 O O . ALA A 1 201 ? -9.383 -29.547 -12.289 1 98.56 201 ALA A O 1
ATOM 1637 N N . LYS A 1 202 ? -9.602 -30.109 -10.195 1 98 202 LYS A N 1
ATOM 1638 C CA . LYS A 1 202 ? -10.672 -31.047 -10.5 1 98 202 LYS A CA 1
ATOM 1639 C C . LYS A 1 202 ? -11.922 -30.328 -10.984 1 98 202 LYS A C 1
ATOM 1641 O O . LYS A 1 202 ? -12.594 -30.781 -11.914 1 98 202 LYS A O 1
ATOM 1646 N N . MET A 1 203 ? -12.203 -29.281 -10.367 1 97 203 MET A N 1
ATOM 1647 C CA . MET A 1 203 ? -13.383 -28.5 -10.703 1 97 203 MET A CA 1
ATOM 1648 C C . MET A 1 203 ? -13.367 -28.094 -12.172 1 97 203 MET A C 1
ATOM 1650 O O . MET A 1 203 ? -14.414 -28.078 -12.828 1 97 203 MET A O 1
ATOM 1654 N N . VAL A 1 204 ? -12.219 -27.797 -12.664 1 97.44 204 VAL A N 1
ATOM 1655 C CA . VAL A 1 204 ? -12.141 -27.312 -14.039 1 97.44 204 VAL A CA 1
ATOM 1656 C C . VAL A 1 204 ? -11.797 -28.469 -14.977 1 97.44 204 VAL A C 1
ATOM 1658 O O . VAL A 1 204 ? -11.516 -28.25 -16.156 1 97.44 204 VAL A O 1
ATOM 1661 N N . ALA A 1 205 ? -11.695 -29.672 -14.516 1 97.88 205 ALA A N 1
ATOM 1662 C CA . ALA A 1 205 ? -11.414 -30.891 -15.266 1 97.88 205 ALA A CA 1
ATOM 1663 C C . ALA A 1 205 ? -10.031 -30.828 -15.906 1 97.88 205 ALA A C 1
ATOM 1665 O O . ALA A 1 205 ? -9.875 -31.109 -17.094 1 97.88 205 ALA A O 1
ATOM 1666 N N . MET A 1 206 ? -9.094 -30.406 -15.094 1 98.5 206 MET A N 1
ATOM 1667 C CA . MET A 1 206 ? -7.711 -30.312 -15.555 1 98.5 206 MET A CA 1
ATOM 1668 C C . MET A 1 206 ? -7.176 -31.672 -15.961 1 98.5 206 MET A C 1
ATOM 1670 O O . MET A 1 206 ? -6.289 -31.766 -16.812 1 98.5 206 MET A O 1
ATOM 1674 N N . GLU A 1 207 ? -7.703 -32.75 -15.453 1 98.06 207 GLU A N 1
ATOM 1675 C CA . GLU A 1 207 ? -7.258 -34.094 -15.727 1 98.06 207 GLU A CA 1
ATOM 1676 C C . GLU A 1 207 ? -7.453 -34.469 -17.203 1 98.06 207 GLU A C 1
ATOM 1678 O O . GLU A 1 207 ? -6.879 -35.438 -17.688 1 98.06 207 GLU A O 1
ATOM 1683 N N . GLU A 1 208 ? -8.258 -33.719 -17.828 1 97.94 208 GLU A N 1
ATOM 1684 C CA . GLU A 1 208 ? -8.492 -33.969 -19.25 1 97.94 208 GLU A CA 1
ATOM 1685 C C . GLU A 1 208 ? -7.234 -33.688 -20.078 1 97.94 208 GLU A C 1
ATOM 1687 O O . GLU A 1 208 ? -7.062 -34.219 -21.172 1 97.94 208 GLU A O 1
ATOM 1692 N N . VAL A 1 209 ? -6.34 -32.812 -19.531 1 98.19 209 VAL A N 1
ATOM 1693 C CA . VAL A 1 209 ? -5.23 -32.406 -20.375 1 98.19 209 VAL A CA 1
ATOM 1694 C C . VAL A 1 209 ? -3.908 -32.625 -19.656 1 98.19 209 VAL A C 1
ATOM 1696 O O . VAL A 1 209 ? -2.842 -32.594 -20.266 1 98.19 209 VAL A O 1
ATOM 1699 N N . ALA A 1 210 ? -3.934 -32.938 -18.406 1 98.75 210 ALA A N 1
ATOM 1700 C CA . ALA A 1 210 ? -2.689 -33.094 -17.656 1 98.75 210 ALA A CA 1
ATOM 1701 C C . ALA A 1 210 ? -2.883 -34 -16.453 1 98.75 210 ALA A C 1
ATOM 1703 O O . ALA A 1 210 ? -4.004 -34.188 -15.961 1 98.75 210 ALA A O 1
ATOM 1704 N N . GLU A 1 211 ? -1.829 -34.625 -16.016 1 98.69 211 GLU A N 1
ATOM 1705 C CA . GLU A 1 211 ? -1.805 -35.281 -14.703 1 98.69 211 GLU A CA 1
ATOM 1706 C C . GLU A 1 211 ? -1.573 -34.25 -13.586 1 98.69 211 GLU A C 1
ATOM 1708 O O . GLU A 1 211 ? -0.605 -33.5 -13.617 1 98.69 211 GLU A O 1
ATOM 1713 N N . ILE A 1 212 ? -2.443 -34.25 -12.586 1 98.75 212 ILE A N 1
ATOM 1714 C CA . ILE A 1 212 ? -2.354 -33.281 -11.508 1 98.75 212 ILE A CA 1
ATOM 1715 C C . ILE A 1 212 ? -1.401 -33.781 -10.43 1 98.75 212 ILE A C 1
ATOM 1717 O O . ILE A 1 212 ? -1.506 -34.906 -9.984 1 98.75 212 ILE A O 1
ATOM 1721 N N . ILE A 1 213 ? -0.469 -32.906 -10 1 98.69 213 ILE A N 1
ATOM 1722 C CA . ILE A 1 213 ? 0.444 -33.25 -8.914 1 98.69 213 ILE A CA 1
ATOM 1723 C C . ILE A 1 213 ? 0.412 -32.156 -7.855 1 98.69 213 ILE A C 1
ATOM 1725 O O . ILE A 1 213 ? 0.35 -30.953 -8.188 1 98.69 213 ILE A O 1
ATOM 1729 N N . GLU A 1 214 ? 0.365 -32.5 -6.609 1 98.25 214 GLU A N 1
ATOM 1730 C CA . GLU A 1 214 ? 0.417 -31.562 -5.488 1 98.25 214 GLU A CA 1
ATOM 1731 C C . GLU A 1 214 ? 1.854 -31.328 -5.027 1 98.25 214 GLU A C 1
ATOM 1733 O O . GLU A 1 214 ? 2.648 -32.281 -4.961 1 98.25 214 GLU A O 1
ATOM 1738 N N . ASN A 1 215 ? 2.145 -30.078 -4.789 1 97.75 215 ASN A N 1
ATOM 1739 C CA . ASN A 1 215 ? 3.525 -29.812 -4.406 1 97.75 215 ASN A CA 1
ATOM 1740 C C . ASN A 1 215 ? 3.77 -30.109 -2.93 1 97.75 215 ASN A C 1
ATOM 1742 O O . ASN A 1 215 ? 4.918 -30.203 -2.494 1 97.75 215 ASN A O 1
ATOM 1746 N N . GLY A 1 216 ? 2.645 -30.219 -2.119 1 97.19 216 GLY A N 1
ATOM 1747 C CA . GLY A 1 216 ? 2.75 -30.641 -0.731 1 97.19 216 GLY A CA 1
ATOM 1748 C C . GLY A 1 216 ? 3.064 -29.5 0.215 1 97.19 216 GLY A C 1
ATOM 1749 O O . GLY A 1 216 ? 3.303 -29.719 1.404 1 97.19 216 GLY A O 1
ATOM 1750 N N . ASP A 1 217 ? 3.08 -28.344 -0.266 1 96.06 217 ASP A N 1
ATOM 1751 C CA . ASP A 1 217 ? 3.461 -27.156 0.502 1 96.06 217 ASP A CA 1
ATOM 1752 C C . ASP A 1 217 ? 2.328 -26.141 0.539 1 96.06 217 ASP A C 1
ATOM 1754 O O . ASP A 1 217 ? 1.309 -26.312 -0.133 1 96.06 217 ASP A O 1
ATOM 1758 N N . ASP A 1 218 ? 2.484 -25.188 1.479 1 94 218 ASP A N 1
ATOM 1759 C CA . ASP A 1 218 ? 1.449 -24.172 1.644 1 94 218 ASP A CA 1
ATOM 1760 C C . ASP A 1 218 ? 2.031 -22.766 1.493 1 94 218 ASP A C 1
ATOM 1762 O O . ASP A 1 218 ? 1.56 -21.812 2.129 1 94 218 ASP A O 1
ATOM 1766 N N . SER A 1 219 ? 3.074 -22.594 0.79 1 95.31 219 SER A N 1
ATOM 1767 C CA . SER A 1 219 ? 3.639 -21.281 0.459 1 95.31 219 SER A CA 1
ATOM 1768 C C . SER A 1 219 ? 2.918 -20.656 -0.728 1 95.31 219 SER A C 1
ATOM 1770 O O . SER A 1 219 ? 2.23 -21.344 -1.481 1 95.31 219 SER A O 1
ATOM 1772 N N . LEU A 1 220 ? 3.037 -19.281 -0.838 1 93.75 220 LEU A N 1
ATOM 1773 C CA . LEU A 1 220 ? 2.557 -18.562 -2.006 1 93.75 220 LEU A CA 1
ATOM 1774 C C . LEU A 1 220 ? 3.455 -18.812 -3.213 1 93.75 220 LEU A C 1
ATOM 1776 O O . LEU A 1 220 ? 4.43 -18.094 -3.43 1 93.75 220 LEU A O 1
ATOM 1780 N N . GLY A 1 221 ? 3.494 -19.906 -3.854 1 94.94 221 GLY A N 1
ATOM 1781 C CA . GLY A 1 221 ? 4.379 -20.328 -4.93 1 94.94 221 GLY A CA 1
ATOM 1782 C C . GLY A 1 221 ? 4.941 -21.719 -4.738 1 94.94 221 GLY A C 1
ATOM 1783 O O . GLY A 1 221 ? 4.27 -22.594 -4.18 1 94.94 221 GLY A O 1
ATOM 1784 N N . THR A 1 222 ? 6.059 -21.891 -5.316 1 97.38 222 THR A N 1
ATOM 1785 C CA . THR A 1 222 ? 6.695 -23.203 -5.227 1 97.38 222 THR A CA 1
ATOM 1786 C C . THR A 1 222 ? 8.086 -23.094 -4.617 1 97.38 222 THR A C 1
ATOM 1788 O O . THR A 1 222 ? 9.07 -22.891 -5.336 1 97.38 222 THR A O 1
ATOM 1791 N N . VAL A 1 223 ? 8.133 -23.297 -3.303 1 96.94 223 VAL A N 1
ATOM 1792 C CA . VAL A 1 223 ? 9.406 -23.281 -2.596 1 96.94 223 VAL A CA 1
ATOM 1793 C C . VAL A 1 223 ? 10.016 -24.672 -2.598 1 96.94 223 VAL A C 1
ATOM 1795 O O . VAL A 1 223 ? 9.68 -25.516 -1.755 1 96.94 223 VAL A O 1
ATOM 1798 N N . ILE A 1 224 ? 10.977 -24.828 -3.416 1 96.44 224 ILE A N 1
ATOM 1799 C CA . ILE A 1 224 ? 11.492 -26.156 -3.729 1 96.44 224 ILE A CA 1
ATOM 1800 C C . ILE A 1 224 ? 11.977 -26.844 -2.449 1 96.44 224 ILE A C 1
ATOM 1802 O O . ILE A 1 224 ? 11.828 -28.047 -2.291 1 96.44 224 ILE A O 1
ATOM 1806 N N . GLY A 1 225 ? 12.547 -26.109 -1.536 1 95.38 225 GLY A N 1
ATOM 1807 C CA . GLY A 1 225 ? 13.031 -26.672 -0.29 1 95.38 225 GLY A CA 1
ATOM 1808 C C . GLY A 1 225 ? 11.922 -27.188 0.607 1 95.38 225 GLY A C 1
ATOM 1809 O O . GLY A 1 225 ? 12.18 -27.922 1.568 1 95.38 225 GLY A O 1
ATOM 1810 N N . ARG A 1 226 ? 10.688 -26.953 0.232 1 96.81 226 ARG A N 1
ATOM 1811 C CA . ARG A 1 226 ? 9.586 -27.281 1.125 1 96.81 226 ARG A CA 1
ATOM 1812 C C . ARG A 1 226 ? 8.617 -28.266 0.467 1 96.81 226 ARG A C 1
ATOM 1814 O O . ARG A 1 226 ? 7.707 -28.781 1.12 1 96.81 226 ARG A O 1
ATOM 1821 N N . VAL A 1 227 ? 8.75 -28.531 -0.756 1 97.75 227 VAL A N 1
ATOM 1822 C CA . VAL A 1 227 ? 7.801 -29.375 -1.469 1 97.75 227 VAL A CA 1
ATOM 1823 C C . VAL A 1 227 ? 8.109 -30.844 -1.2 1 97.75 227 VAL A C 1
ATOM 1825 O O . VAL A 1 227 ? 9.18 -31.172 -0.684 1 97.75 227 VAL A O 1
ATOM 1828 N N . SER A 1 228 ? 7.148 -31.75 -1.568 1 98 228 SER A N 1
ATOM 1829 C CA . SER A 1 228 ? 7.328 -33.188 -1.376 1 98 228 SER A CA 1
ATOM 1830 C C . SER A 1 228 ? 8.43 -33.719 -2.281 1 98 228 SER A C 1
ATOM 1832 O O . SER A 1 228 ? 8.727 -33.156 -3.326 1 98 228 SER A O 1
ATOM 1834 N N . ASN A 1 229 ? 8.984 -34.812 -1.894 1 97.88 229 ASN A N 1
ATOM 1835 C CA . ASN A 1 229 ? 10.016 -35.469 -2.697 1 97.88 229 ASN A CA 1
ATOM 1836 C C . ASN A 1 229 ? 9.484 -35.906 -4.059 1 97.88 229 ASN A C 1
ATOM 1838 O O . ASN A 1 229 ? 10.172 -35.781 -5.07 1 97.88 229 ASN A O 1
ATOM 1842 N N . ASP A 1 230 ? 8.289 -36.406 -4.016 1 97.94 230 ASP A N 1
ATOM 1843 C CA . ASP A 1 230 ? 7.668 -36.812 -5.266 1 97.94 230 ASP A CA 1
ATOM 1844 C C . ASP A 1 230 ? 7.543 -35.656 -6.238 1 97.94 230 ASP A C 1
ATOM 1846 O O . ASP A 1 230 ? 7.867 -35.781 -7.422 1 97.94 230 ASP A O 1
ATOM 1850 N N . PHE A 1 231 ? 7.133 -34.562 -5.773 1 98.44 231 PHE A N 1
ATOM 1851 C CA . PHE A 1 231 ? 7 -33.375 -6.609 1 98.44 231 PHE A CA 1
ATOM 1852 C C . PHE A 1 231 ? 8.359 -32.906 -7.113 1 98.44 231 PHE A C 1
ATOM 1854 O O . PHE A 1 231 ? 8.516 -32.594 -8.297 1 98.44 231 PHE A O 1
ATOM 1861 N N . LYS A 1 232 ? 9.281 -32.844 -6.207 1 97.81 232 LYS A N 1
ATOM 1862 C CA . LYS A 1 232 ? 10.633 -32.406 -6.527 1 97.81 232 LYS A CA 1
ATOM 1863 C C . LYS A 1 232 ? 11.234 -33.25 -7.645 1 97.81 232 LYS A C 1
ATOM 1865 O O . LYS A 1 232 ? 11.891 -32.719 -8.547 1 97.81 232 LYS A O 1
ATOM 1870 N N . GLU A 1 233 ? 11.031 -34.5 -7.574 1 98 233 GLU A N 1
ATOM 1871 C CA . GLU A 1 233 ? 11.539 -35.406 -8.594 1 98 233 GLU A CA 1
ATOM 1872 C C . GLU A 1 233 ? 10.945 -35.094 -9.961 1 98 233 GLU A C 1
ATOM 1874 O O . GLU A 1 233 ? 11.672 -35 -10.953 1 98 233 GLU A O 1
ATOM 1879 N N . LYS A 1 234 ? 9.656 -34.938 -10.016 1 98.12 234 LYS A N 1
ATOM 1880 C CA . LYS A 1 234 ? 9 -34.625 -11.273 1 98.12 234 LYS A CA 1
ATOM 1881 C C . LYS A 1 234 ? 9.461 -33.25 -11.805 1 98.12 234 LYS A C 1
ATOM 1883 O O . LYS A 1 234 ? 9.672 -33.094 -13 1 98.12 234 LYS A O 1
ATOM 1888 N N . PHE A 1 235 ? 9.656 -32.344 -10.867 1 98.25 235 PHE A N 1
ATOM 1889 C CA . PHE A 1 235 ? 10.078 -30.984 -11.211 1 98.25 235 PHE A CA 1
ATOM 1890 C C . PHE A 1 235 ? 11.469 -31 -11.836 1 98.25 235 PHE A C 1
ATOM 1892 O O . PHE A 1 235 ? 11.68 -30.391 -12.883 1 98.25 235 PHE A O 1
ATOM 1899 N N . TYR A 1 236 ? 12.383 -31.703 -11.305 1 97.69 236 TYR A N 1
ATOM 1900 C CA . TYR A 1 236 ? 13.766 -31.672 -11.75 1 97.69 236 TYR A CA 1
ATOM 1901 C C . TYR A 1 236 ? 13.977 -32.594 -12.945 1 97.69 236 TYR A C 1
ATOM 1903 O O . TYR A 1 236 ? 14.883 -32.375 -13.758 1 97.69 236 TYR A O 1
ATOM 1911 N N . ASN A 1 237 ? 13.102 -33.594 -13.117 1 98 237 ASN A N 1
ATOM 1912 C CA . ASN A 1 237 ? 13.289 -34.562 -14.195 1 98 237 ASN A CA 1
ATOM 1913 C C . ASN A 1 237 ? 12.57 -34.125 -15.469 1 98 237 ASN A C 1
ATOM 1915 O O . ASN A 1 237 ? 12.836 -34.656 -16.547 1 98 237 ASN A O 1
ATOM 1919 N N . ALA A 1 238 ? 11.617 -33.219 -15.359 1 98.38 238 ALA A N 1
ATOM 1920 C CA . ALA A 1 238 ? 10.898 -32.781 -16.547 1 98.38 238 ALA A CA 1
ATOM 1921 C C . ALA A 1 238 ? 11.828 -32.062 -17.516 1 98.38 238 ALA A C 1
ATOM 1923 O O . ALA A 1 238 ? 12.797 -31.422 -17.094 1 98.38 238 ALA A O 1
ATOM 1924 N N . ASP A 1 239 ? 11.547 -32.125 -18.781 1 98.44 239 ASP A N 1
ATOM 1925 C CA . ASP A 1 239 ? 12.359 -31.469 -19.797 1 98.44 239 ASP A CA 1
ATOM 1926 C C . ASP A 1 239 ? 12.195 -29.953 -19.75 1 98.44 239 ASP A C 1
ATOM 1928 O O . ASP A 1 239 ? 13.117 -29.203 -20.109 1 98.44 239 ASP A O 1
ATOM 1932 N N . VAL A 1 240 ? 11.047 -29.484 -19.422 1 98.62 240 VAL A N 1
ATOM 1933 C CA . VAL A 1 240 ? 10.742 -28.047 -19.375 1 98.62 240 VAL A CA 1
ATOM 1934 C C . VAL A 1 240 ? 9.703 -27.766 -18.297 1 98.62 240 VAL A C 1
ATOM 1936 O O . VAL A 1 240 ? 8.891 -28.641 -17.969 1 98.62 240 VAL A O 1
ATOM 1939 N N . VAL A 1 241 ? 9.82 -26.609 -17.672 1 98.75 241 VAL A N 1
ATOM 1940 C CA . VAL A 1 241 ? 8.867 -26.156 -16.656 1 98.75 241 VAL A CA 1
ATOM 1941 C C . VAL A 1 241 ? 8.273 -24.812 -17.094 1 98.75 241 VAL A C 1
ATOM 1943 O O . VAL A 1 241 ? 9 -23.906 -17.5 1 98.75 241 VAL A O 1
ATOM 1946 N N . ILE A 1 242 ? 6.965 -24.719 -17.078 1 98.81 242 ILE A N 1
ATOM 1947 C CA . ILE A 1 242 ? 6.262 -23.438 -17.156 1 98.81 242 ILE A CA 1
ATOM 1948 C C . ILE A 1 242 ? 5.723 -23.047 -15.789 1 98.81 242 ILE A C 1
ATOM 1950 O O . ILE A 1 242 ? 4.992 -23.828 -15.164 1 98.81 242 ILE A O 1
ATOM 1954 N N . SER A 1 243 ? 6.148 -21.953 -15.312 1 98.25 243 SER A N 1
ATOM 1955 C CA . SER A 1 243 ? 5.777 -21.453 -14 1 98.25 243 SER A CA 1
ATOM 1956 C C . SER A 1 243 ? 4.867 -20.234 -14.109 1 98.25 243 SER A C 1
ATOM 1958 O O . SER A 1 243 ? 5.309 -19.156 -14.523 1 98.25 243 SER A O 1
ATOM 1960 N N . LYS A 1 244 ? 3.604 -20.391 -13.68 1 97.88 244 LYS A N 1
ATOM 1961 C CA . LYS A 1 244 ? 2.631 -19.312 -13.805 1 97.88 244 LYS A CA 1
ATOM 1962 C C . LYS A 1 244 ? 2.578 -18.469 -12.539 1 97.88 244 LYS A C 1
ATOM 1964 O O . LYS A 1 244 ? 2.605 -19 -11.43 1 97.88 244 LYS A O 1
ATOM 1969 N N . GLY A 1 245 ? 2.539 -17.094 -12.75 1 96 245 GLY A N 1
ATOM 1970 C CA . GLY A 1 245 ? 2.262 -16.219 -11.625 1 96 245 GLY A CA 1
ATOM 1971 C C . GLY A 1 245 ? 3.516 -15.641 -10.992 1 96 245 GLY A C 1
ATOM 1972 O O . GLY A 1 245 ? 4.57 -16.281 -11 1 96 245 GLY A O 1
ATOM 1973 N N . GLN A 1 246 ? 3.363 -14.555 -10.336 1 94.94 246 GLN A N 1
ATOM 1974 C CA . GLN A 1 246 ? 4.473 -13.836 -9.719 1 94.94 246 GLN A CA 1
ATOM 1975 C C . GLN A 1 246 ? 5.008 -14.586 -8.508 1 94.94 246 GLN A C 1
ATOM 1977 O O . GLN A 1 246 ? 6.215 -14.578 -8.242 1 94.94 246 GLN A O 1
ATOM 1982 N N . GLY A 1 247 ? 4.129 -15.203 -7.742 1 95.5 247 GLY A N 1
ATOM 1983 C CA . GLY A 1 247 ? 4.566 -15.984 -6.598 1 95.5 247 GLY A CA 1
ATOM 1984 C C . GLY A 1 247 ? 5.52 -17.109 -6.969 1 95.5 247 GLY A C 1
ATOM 1985 O O . GLY A 1 247 ? 6.527 -17.328 -6.289 1 95.5 247 GLY A O 1
ATOM 1986 N N . ASN A 1 248 ? 5.18 -17.781 -7.992 1 97.31 248 ASN A N 1
ATOM 1987 C CA . ASN A 1 248 ? 6.078 -18.828 -8.477 1 97.31 248 ASN A CA 1
ATOM 1988 C C . ASN A 1 248 ? 7.402 -18.25 -8.961 1 97.31 248 ASN A C 1
ATOM 1990 O O . ASN A 1 248 ? 8.469 -18.797 -8.688 1 97.31 248 ASN A O 1
ATOM 1994 N N . TYR A 1 249 ? 7.391 -17.156 -9.625 1 97.06 249 TYR A N 1
ATOM 1995 C CA . TYR A 1 249 ? 8.625 -16.516 -10.07 1 97.06 249 TYR A CA 1
ATOM 1996 C C . TYR A 1 249 ? 9.508 -16.172 -8.883 1 97.06 249 TYR A C 1
ATOM 1998 O O . TYR A 1 249 ? 10.695 -16.5 -8.867 1 97.06 249 TYR A O 1
ATOM 2006 N N . GLU A 1 250 ? 8.875 -15.562 -7.898 1 95.88 250 GLU A N 1
ATOM 2007 C CA . GLU A 1 250 ? 9.641 -15.109 -6.738 1 95.88 250 GLU A CA 1
ATOM 2008 C C . GLU A 1 250 ? 10.266 -16.281 -5.992 1 95.88 250 GLU A C 1
ATOM 2010 O O . GLU A 1 250 ? 11.352 -16.172 -5.434 1 95.88 250 GLU A O 1
ATOM 2015 N N . SER A 1 251 ? 9.57 -17.406 -5.996 1 96.5 251 SER A N 1
ATOM 2016 C CA . SER A 1 251 ? 10.055 -18.562 -5.246 1 96.5 251 SER A CA 1
ATOM 2017 C C . SER A 1 251 ? 11.039 -19.375 -6.07 1 96.5 251 SER A C 1
ATOM 2019 O O . SER A 1 251 ? 11.844 -20.125 -5.516 1 96.5 251 SER A O 1
ATOM 2021 N N . LEU A 1 252 ? 11.039 -19.219 -7.379 1 97 252 LEU A N 1
ATOM 2022 C CA . LEU A 1 252 ? 11.797 -20.141 -8.203 1 97 252 LEU A CA 1
ATOM 2023 C C . LEU A 1 252 ? 12.906 -19.406 -8.961 1 97 252 LEU A C 1
ATOM 2025 O O . LEU A 1 252 ? 13.727 -20.031 -9.633 1 97 252 LEU A O 1
ATOM 2029 N N . ARG A 1 253 ? 12.906 -18.125 -8.805 1 93.5 253 ARG A N 1
ATOM 2030 C CA . ARG A 1 253 ? 13.922 -17.406 -9.57 1 93.5 253 ARG A CA 1
ATOM 2031 C C . ARG A 1 253 ? 15.32 -17.828 -9.148 1 93.5 253 ARG A C 1
ATOM 2033 O O . ARG A 1 253 ? 15.578 -18.078 -7.969 1 93.5 253 ARG A O 1
ATOM 2040 N N . GLU A 1 254 ? 16.188 -18.031 -10.078 1 88.56 254 GLU A N 1
ATOM 2041 C CA . GLU A 1 254 ? 17.578 -18.391 -9.906 1 88.56 254 GLU A CA 1
ATOM 2042 C C . GLU A 1 254 ? 17.719 -19.797 -9.312 1 88.56 254 GLU A C 1
ATOM 2044 O O . GLU A 1 254 ? 18.672 -20.078 -8.594 1 88.56 254 GLU A O 1
ATOM 2049 N N . ILE A 1 255 ? 16.672 -20.594 -9.508 1 91.88 255 ILE A N 1
ATOM 2050 C CA . ILE A 1 255 ? 16.734 -21.984 -9.062 1 91.88 255 ILE A CA 1
ATOM 2051 C C . ILE A 1 255 ? 17.797 -22.734 -9.867 1 91.88 255 ILE A C 1
ATOM 2053 O O . ILE A 1 255 ? 18.156 -22.328 -10.977 1 91.88 255 ILE A O 1
ATOM 2057 N N . ASP A 1 256 ? 18.344 -23.797 -9.289 1 91.75 256 ASP A N 1
ATOM 2058 C CA . ASP A 1 256 ? 19.406 -24.547 -9.922 1 91.75 256 ASP A CA 1
ATOM 2059 C C . ASP A 1 256 ? 18.859 -25.547 -10.945 1 91.75 256 ASP A C 1
ATOM 2061 O O . ASP A 1 256 ? 18.984 -26.766 -10.773 1 91.75 256 ASP A O 1
ATOM 2065 N N . ARG A 1 257 ? 18.281 -25.031 -11.891 1 93.75 257 ARG A N 1
ATOM 2066 C CA . ARG A 1 257 ? 17.75 -25.844 -12.977 1 93.75 257 ARG A CA 1
ATOM 2067 C C . ARG A 1 257 ? 17.594 -25.016 -14.25 1 93.75 257 ARG A C 1
ATOM 2069 O O . ARG A 1 257 ? 17.234 -23.844 -14.203 1 93.75 257 ARG A O 1
ATOM 2076 N N . ASP A 1 258 ? 17.75 -25.688 -15.383 1 94.12 258 ASP A N 1
ATOM 2077 C CA . ASP A 1 258 ? 17.578 -25.031 -16.672 1 94.12 258 ASP A CA 1
ATOM 2078 C C . ASP A 1 258 ? 16.141 -25.203 -17.203 1 94.12 258 ASP A C 1
ATOM 2080 O O . ASP A 1 258 ? 15.398 -26.047 -16.688 1 94.12 258 ASP A O 1
ATOM 2084 N N . ASN A 1 259 ? 15.75 -24.406 -18.141 1 97.06 259 ASN A N 1
ATOM 2085 C CA . ASN A 1 259 ? 14.523 -24.547 -18.922 1 97.06 259 ASN A CA 1
ATOM 2086 C C . ASN A 1 259 ? 13.281 -24.328 -18.062 1 97.06 259 ASN A C 1
ATOM 2088 O O . ASN A 1 259 ? 12.32 -25.094 -18.125 1 97.06 259 ASN A O 1
ATOM 2092 N N . VAL A 1 260 ? 13.375 -23.406 -17.172 1 98.31 260 VAL A N 1
ATOM 2093 C CA . VAL A 1 260 ? 12.211 -22.891 -16.469 1 98.31 260 VAL A CA 1
ATOM 2094 C C . VAL A 1 260 ? 11.758 -21.578 -17.109 1 98.31 260 VAL A C 1
ATOM 2096 O O . VAL A 1 260 ? 12.547 -20.641 -17.25 1 98.31 260 VAL A O 1
ATOM 2099 N N . PHE A 1 261 ? 10.523 -21.531 -17.531 1 98.62 261 PHE A N 1
ATOM 2100 C CA . PHE A 1 261 ? 9.938 -20.344 -18.125 1 98.62 261 PHE A CA 1
ATOM 2101 C C . PHE A 1 261 ? 8.828 -19.781 -17.234 1 98.62 261 PHE A C 1
ATOM 2103 O O . PHE A 1 261 ? 7.879 -20.484 -16.906 1 98.62 261 PHE A O 1
ATOM 2110 N N . HIS A 1 262 ? 8.961 -18.547 -16.875 1 98.12 262 HIS A N 1
ATOM 2111 C CA . HIS A 1 262 ? 7.977 -17.891 -16.031 1 98.12 262 HIS A CA 1
ATOM 2112 C C . HIS A 1 262 ? 6.996 -17.078 -16.875 1 98.12 262 HIS A C 1
ATOM 2114 O O . HIS A 1 262 ? 7.406 -16.25 -17.688 1 98.12 262 HIS A O 1
ATOM 2120 N N . LEU A 1 263 ? 5.707 -17.359 -16.703 1 97.81 263 LEU A N 1
ATOM 2121 C CA . LEU A 1 263 ? 4.621 -16.594 -17.297 1 97.81 263 LEU A CA 1
ATOM 2122 C C . LEU A 1 263 ? 3.82 -15.859 -16.219 1 97.81 263 LEU A C 1
ATOM 2124 O O . LEU A 1 263 ? 3.143 -16.5 -15.406 1 97.81 263 LEU A O 1
ATOM 2128 N N . PHE A 1 264 ? 3.943 -14.531 -16.172 1 96.06 264 PHE A N 1
ATOM 2129 C CA . PHE A 1 264 ? 3.227 -13.828 -15.117 1 96.06 264 PHE A CA 1
ATOM 2130 C C . PHE A 1 264 ? 3.098 -12.344 -15.445 1 96.06 264 PHE A C 1
ATOM 2132 O O . PHE A 1 264 ? 3.641 -11.875 -16.453 1 96.06 264 PHE A O 1
ATOM 2139 N N . MET A 1 265 ? 2.242 -11.75 -14.703 1 93.62 265 MET A N 1
ATOM 2140 C CA . MET A 1 265 ? 2.129 -10.297 -14.711 1 93.62 265 MET A CA 1
ATOM 2141 C C . MET A 1 265 ? 2.908 -9.68 -13.547 1 93.62 265 MET A C 1
ATOM 2143 O O . MET A 1 265 ? 2.811 -10.156 -12.414 1 93.62 265 MET A O 1
ATOM 2147 N N . ALA A 1 266 ? 3.744 -8.648 -13.828 1 94.19 266 ALA A N 1
ATOM 2148 C CA . ALA A 1 266 ? 4.48 -7.957 -12.773 1 94.19 266 ALA A CA 1
ATOM 2149 C C . ALA A 1 266 ? 3.568 -7.031 -11.977 1 94.19 266 ALA A C 1
ATOM 2151 O O . ALA A 1 266 ? 3.418 -5.855 -12.32 1 94.19 266 ALA A O 1
ATOM 2152 N N . LYS A 1 267 ? 3.125 -7.508 -10.883 1 90.31 267 LYS A N 1
ATOM 2153 C CA . LYS A 1 267 ? 2.031 -6.832 -10.188 1 90.31 267 LYS A CA 1
ATOM 2154 C C . LYS A 1 267 ? 2.557 -5.957 -9.047 1 90.31 267 LYS A C 1
ATOM 2156 O O . LYS A 1 267 ? 1.784 -5.262 -8.391 1 90.31 267 LYS A O 1
ATOM 2161 N N . CYS A 1 268 ? 3.771 -5.973 -8.703 1 92.81 268 CYS A N 1
ATOM 2162 C CA . CYS A 1 268 ? 4.285 -5.125 -7.629 1 92.81 268 CYS A CA 1
ATOM 2163 C C . CYS A 1 268 ? 5.531 -4.375 -8.078 1 92.81 268 CYS A C 1
ATOM 2165 O O . CYS A 1 268 ? 6.246 -4.828 -8.977 1 92.81 268 CYS A O 1
ATOM 2167 N N . LYS A 1 269 ? 5.719 -3.266 -7.418 1 89.81 269 LYS A N 1
ATOM 2168 C CA . LYS A 1 269 ? 6.809 -2.373 -7.797 1 89.81 269 LYS A CA 1
ATOM 2169 C C . LYS A 1 269 ? 8.164 -3.045 -7.598 1 89.81 269 LYS A C 1
ATOM 2171 O O . LYS A 1 269 ? 9.102 -2.801 -8.359 1 89.81 269 LYS A O 1
ATOM 2176 N N . THR A 1 270 ? 8.242 -3.852 -6.652 1 92.06 270 THR A N 1
ATOM 2177 C CA . THR A 1 270 ? 9.492 -4.535 -6.348 1 92.06 270 THR A CA 1
ATOM 2178 C C . THR A 1 270 ? 9.938 -5.402 -7.52 1 92.06 270 THR A C 1
ATOM 2180 O O . THR A 1 270 ? 11.078 -5.309 -7.973 1 92.06 270 THR A O 1
ATOM 2183 N N . ILE A 1 271 ? 9.055 -6.16 -8.047 1 94.56 271 ILE A N 1
ATOM 2184 C CA . ILE A 1 271 ? 9.367 -7.07 -9.141 1 94.56 271 ILE A CA 1
ATOM 2185 C C . ILE A 1 271 ? 9.539 -6.281 -10.438 1 94.56 271 ILE A C 1
ATOM 2187 O O . ILE A 1 271 ? 10.43 -6.57 -11.234 1 94.56 271 ILE A O 1
ATOM 2191 N N . SER A 1 272 ? 8.641 -5.285 -10.656 1 95.94 272 SER A N 1
ATOM 2192 C CA . SER A 1 272 ? 8.766 -4.441 -11.844 1 95.94 272 SER A CA 1
ATOM 2193 C C . SER A 1 272 ? 10.141 -3.773 -11.898 1 95.94 272 SER A C 1
ATOM 2195 O O . SER A 1 272 ? 10.758 -3.701 -12.961 1 95.94 272 SER A O 1
ATOM 2197 N N . ALA A 1 273 ? 10.562 -3.303 -10.734 1 93.56 273 ALA A N 1
ATOM 2198 C CA . ALA A 1 273 ? 11.875 -2.662 -10.664 1 93.56 273 ALA A CA 1
ATOM 2199 C C . ALA A 1 273 ? 12.992 -3.67 -10.906 1 93.56 273 ALA A C 1
ATOM 2201 O O . ALA A 1 273 ? 13.945 -3.389 -11.641 1 93.56 273 ALA A O 1
ATOM 2202 N N . LEU A 1 274 ? 12.922 -4.809 -10.312 1 92.38 274 LEU A N 1
ATOM 2203 C CA . LEU A 1 274 ? 13.93 -5.859 -10.438 1 92.38 274 LEU A CA 1
ATOM 2204 C C . LEU A 1 274 ? 14.125 -6.246 -11.898 1 92.38 274 LEU A C 1
ATOM 2206 O O . LEU A 1 274 ? 15.258 -6.457 -12.344 1 92.38 274 LEU A O 1
ATOM 2210 N N . LEU A 1 275 ? 13.031 -6.289 -12.672 1 96.31 275 LEU A N 1
ATOM 2211 C CA . LEU A 1 275 ? 13.07 -6.766 -14.047 1 96.31 275 LEU A CA 1
ATOM 2212 C C . LEU A 1 275 ? 13.141 -5.598 -15.023 1 96.31 275 LEU A C 1
ATOM 2214 O O . LEU A 1 275 ? 13.227 -5.801 -16.234 1 96.31 275 LEU A O 1
ATOM 2218 N N . ASN A 1 276 ? 13.062 -4.383 -14.531 1 96.81 276 ASN A N 1
ATOM 2219 C CA . ASN A 1 276 ? 13.07 -3.166 -15.336 1 96.81 276 ASN A CA 1
ATOM 2220 C C . ASN A 1 276 ? 11.938 -3.158 -16.359 1 96.81 276 ASN A C 1
ATOM 2222 O O . ASN A 1 276 ? 12.172 -2.969 -17.547 1 96.81 276 ASN A O 1
ATOM 2226 N N . VAL A 1 277 ? 10.773 -3.451 -15.891 1 97.12 277 VAL A N 1
ATOM 2227 C CA . VAL A 1 277 ? 9.578 -3.422 -16.719 1 97.12 277 VAL A CA 1
ATOM 2228 C C . VAL A 1 277 ? 8.523 -2.523 -16.078 1 97.12 277 VAL A C 1
ATOM 2230 O O . VAL A 1 277 ? 8.625 -2.186 -14.898 1 97.12 277 VAL A O 1
ATOM 2233 N N . LYS A 1 278 ? 7.59 -2.098 -16.844 1 94.25 278 LYS A N 1
ATOM 2234 C CA . LYS A 1 278 ? 6.5 -1.272 -16.328 1 94.25 278 LYS A CA 1
ATOM 2235 C C . LYS A 1 278 ? 5.578 -2.08 -15.422 1 94.25 278 LYS A C 1
ATOM 2237 O O . LYS A 1 278 ? 5.422 -3.289 -15.609 1 94.25 278 LYS A O 1
ATOM 2242 N N . HIS A 1 279 ? 5.012 -1.453 -14.5 1 93.12 279 HIS A N 1
ATOM 2243 C CA . HIS A 1 279 ? 4.008 -2.064 -13.633 1 93.12 279 HIS A CA 1
ATOM 2244 C C . HIS A 1 279 ? 2.887 -2.691 -14.453 1 93.12 279 HIS A C 1
ATOM 2246 O O . HIS A 1 279 ? 2.426 -2.105 -15.438 1 93.12 279 HIS A O 1
ATOM 2252 N N . LEU A 1 280 ? 2.51 -3.969 -14.148 1 90.25 280 LEU A N 1
ATOM 2253 C CA . LEU A 1 280 ? 1.407 -4.734 -14.719 1 90.25 280 LEU A CA 1
ATOM 2254 C C . LEU A 1 280 ? 1.767 -5.258 -16.109 1 90.25 280 LEU A C 1
ATOM 2256 O O . LEU A 1 280 ? 0.893 -5.703 -16.844 1 90.25 280 LEU A O 1
ATOM 2260 N N . SER A 1 281 ? 2.984 -5.191 -16.391 1 92.38 281 SER A N 1
ATOM 2261 C CA . SER A 1 281 ? 3.436 -5.809 -17.641 1 92.38 281 SER A CA 1
ATOM 2262 C C . SER A 1 281 ? 3.334 -7.328 -17.562 1 92.38 281 SER A C 1
ATOM 2264 O O . SER A 1 281 ? 3.523 -7.922 -16.5 1 92.38 281 SER A O 1
ATOM 2266 N N . ILE A 1 282 ? 3.076 -7.922 -18.734 1 93.25 282 ILE A N 1
ATOM 2267 C CA . ILE A 1 282 ? 3.066 -9.383 -18.797 1 93.25 282 ILE A CA 1
ATOM 2268 C C . ILE A 1 282 ? 4.379 -9.875 -19.391 1 93.25 282 ILE A C 1
ATOM 2270 O O . ILE A 1 282 ? 4.992 -9.188 -20.219 1 93.25 282 ILE A O 1
ATOM 2274 N N . LEU A 1 283 ? 4.754 -11.078 -18.906 1 96.38 283 LEU A N 1
ATOM 2275 C CA . LEU A 1 283 ? 6.082 -11.547 -19.281 1 96.38 283 LEU A CA 1
ATOM 2276 C C . LEU A 1 283 ? 6.066 -13.047 -19.562 1 96.38 283 LEU A C 1
ATOM 2278 O O . LEU A 1 283 ? 5.27 -13.781 -18.969 1 96.38 283 LEU A O 1
ATOM 2282 N N . CYS A 1 284 ? 6.871 -13.477 -20.516 1 97.94 284 CYS A N 1
ATOM 2283 C CA . CYS A 1 284 ? 7.438 -14.812 -20.656 1 97.94 284 CYS A CA 1
ATOM 2284 C C . CYS A 1 284 ? 8.953 -14.781 -20.516 1 97.94 284 CYS A C 1
ATOM 2286 O O . CYS A 1 284 ? 9.656 -14.375 -21.438 1 97.94 284 CYS A O 1
ATOM 2288 N N . LEU A 1 285 ? 9.359 -15.227 -19.359 1 97.75 285 LEU A N 1
ATOM 2289 C CA . LEU A 1 285 ? 10.758 -15.047 -18.984 1 97.75 285 LEU A CA 1
ATOM 2290 C C . LEU A 1 285 ? 11.43 -16.391 -18.719 1 97.75 285 LEU A C 1
ATOM 2292 O O . LEU A 1 285 ? 10.945 -17.188 -17.922 1 97.75 285 LEU A O 1
ATOM 2296 N N . LYS A 1 286 ? 12.5 -16.656 -19.5 1 98 286 LYS A N 1
ATOM 2297 C CA . LYS A 1 286 ? 13.32 -17.828 -19.172 1 98 286 LYS A CA 1
ATOM 2298 C C . LYS A 1 286 ? 14.188 -17.562 -17.938 1 98 286 LYS A C 1
ATOM 2300 O O . LYS A 1 286 ? 14.891 -16.547 -17.875 1 98 286 LYS A O 1
ATOM 2305 N N . ASP A 1 287 ? 14.109 -18.453 -16.984 1 95.94 287 ASP A N 1
ATOM 2306 C CA . ASP A 1 287 ? 14.875 -18.297 -15.742 1 95.94 287 ASP A CA 1
ATOM 2307 C C . ASP A 1 287 ? 16.375 -18.359 -16.016 1 95.94 287 ASP A C 1
ATOM 2309 O O . ASP A 1 287 ? 16.812 -19.047 -16.938 1 95.94 287 ASP A O 1
ATOM 2313 N N . GLN A 1 288 ? 17.078 -17.547 -15.328 1 88.31 288 GLN A N 1
ATOM 2314 C CA . GLN A 1 288 ? 18.531 -17.609 -15.383 1 88.31 288 GLN A CA 1
ATOM 2315 C C . GLN A 1 288 ? 19.094 -18.406 -14.203 1 88.31 288 GLN A C 1
ATOM 2317 O O . GLN A 1 288 ? 19.188 -17.875 -13.094 1 88.31 288 GLN A O 1
ATOM 2322 N N . PRO A 1 289 ? 19.406 -19.547 -14.414 1 79.19 289 PRO A N 1
ATOM 2323 C CA . PRO A 1 289 ? 19.875 -20.391 -13.305 1 79.19 289 PRO A CA 1
ATOM 2324 C C . PRO A 1 289 ? 21.109 -19.797 -12.609 1 79.19 289 PRO A C 1
ATOM 2326 O O . PRO A 1 289 ? 21.875 -19.047 -13.227 1 79.19 289 PRO A O 1
ATOM 2329 N N . ARG A 1 290 ? 21.156 -19.984 -11.367 1 69.19 290 ARG A N 1
ATOM 2330 C CA . ARG A 1 290 ? 22.344 -19.625 -10.602 1 69.19 290 ARG A CA 1
ATOM 2331 C C . ARG A 1 290 ? 23.562 -20.391 -11.07 1 69.19 290 ARG A C 1
ATOM 2333 O O . ARG A 1 290 ? 23.469 -21.578 -11.375 1 69.19 290 ARG A O 1
ATOM 2340 N N . THR A 1 291 ? 24.656 -19.688 -11.742 1 52.25 291 THR A N 1
ATOM 2341 C CA . THR A 1 291 ? 25.906 -20.359 -12.094 1 52.25 291 THR A CA 1
ATOM 2342 C C . THR A 1 291 ? 26.672 -20.781 -10.844 1 52.25 291 THR A C 1
ATOM 2344 O O . THR A 1 291 ? 26.594 -20.125 -9.805 1 52.25 291 THR A O 1
ATOM 2347 N N . MET B 1 1 ? -7.793 5.805 18.047 1 86.56 1 MET B N 1
ATOM 2348 C CA . MET B 1 1 ? -7.445 4.387 17.984 1 86.56 1 MET B CA 1
ATOM 2349 C C . MET B 1 1 ? -6.758 4.051 16.672 1 86.56 1 MET B C 1
ATOM 2351 O O . MET B 1 1 ? -7.141 4.566 15.609 1 86.56 1 MET B O 1
ATOM 2355 N N . LEU B 1 2 ? -5.77 3.18 16.797 1 91.12 2 LEU B N 1
ATOM 2356 C CA . LEU B 1 2 ? -5.012 2.781 15.617 1 91.12 2 LEU B CA 1
ATOM 2357 C C . LEU B 1 2 ? -5.836 1.851 14.734 1 91.12 2 LEU B C 1
ATOM 2359 O O . LEU B 1 2 ? -6.348 0.83 15.203 1 91.12 2 LEU B O 1
ATOM 2363 N N . GLU B 1 3 ? -6.004 2.264 13.469 1 92 3 GLU B N 1
ATOM 2364 C CA . GLU B 1 3 ? -6.535 1.344 12.469 1 92 3 GLU B CA 1
ATOM 2365 C C . GLU B 1 3 ? -5.449 0.416 11.93 1 92 3 GLU B C 1
ATOM 2367 O O . GLU B 1 3 ? -4.305 0.837 11.734 1 92 3 GLU B O 1
ATOM 2372 N N . LEU B 1 4 ? -5.773 -0.761 11.641 1 92.38 4 LEU B N 1
ATOM 2373 C CA . LEU B 1 4 ? -4.777 -1.753 11.258 1 92.38 4 LEU B CA 1
ATOM 2374 C C . LEU B 1 4 ? -4.105 -1.364 9.945 1 92.38 4 LEU B C 1
ATOM 2376 O O . LEU B 1 4 ? -2.926 -1.658 9.734 1 92.38 4 LEU B O 1
ATOM 2380 N N . ASN B 1 5 ? -4.848 -0.716 9.062 1 93.81 5 ASN B N 1
ATOM 2381 C CA . ASN B 1 5 ? -4.27 -0.213 7.824 1 93.81 5 ASN B CA 1
ATOM 2382 C C . ASN B 1 5 ? -3.121 0.756 8.094 1 93.81 5 ASN B C 1
ATOM 2384 O O . ASN B 1 5 ? -2.229 0.913 7.258 1 93.81 5 ASN B O 1
ATOM 2388 N N . CYS B 1 6 ? -3.158 1.365 9.234 1 96.38 6 CYS B N 1
ATOM 2389 C CA . CYS B 1 6 ? -2.145 2.357 9.57 1 96.38 6 CYS B CA 1
ATOM 2390 C C . CYS B 1 6 ? -0.806 1.69 9.867 1 96.38 6 CYS B C 1
ATOM 2392 O O . CYS B 1 6 ? 0.24 2.34 9.82 1 96.38 6 CYS B O 1
ATOM 2394 N N . ILE B 1 7 ? -0.851 0.446 10.195 1 97.75 7 ILE B N 1
ATOM 2395 C CA . ILE B 1 7 ? 0.384 -0.301 10.398 1 97.75 7 ILE B CA 1
ATOM 2396 C C . ILE B 1 7 ? 1.212 -0.3 9.117 1 97.75 7 ILE B C 1
ATOM 2398 O O . ILE B 1 7 ? 2.434 -0.128 9.164 1 97.75 7 ILE B O 1
ATOM 2402 N N . LYS B 1 8 ? 0.591 -0.478 7.988 1 96.5 8 LYS B N 1
ATOM 2403 C CA . LYS B 1 8 ? 1.273 -0.425 6.699 1 96.5 8 LYS B CA 1
ATOM 2404 C C . LYS B 1 8 ? 1.933 0.934 6.48 1 96.5 8 LYS B C 1
ATOM 2406 O O . LYS B 1 8 ? 3.014 1.019 5.895 1 96.5 8 LYS B O 1
ATOM 2411 N N . CYS B 1 9 ? 1.229 1.952 6.953 1 95.69 9 CYS B N 1
ATOM 2412 C CA . CYS B 1 9 ? 1.761 3.301 6.801 1 95.69 9 CYS B CA 1
ATOM 2413 C C . CYS B 1 9 ? 3.049 3.475 7.598 1 95.69 9 CYS B C 1
ATOM 2415 O O . CYS B 1 9 ? 3.98 4.141 7.141 1 95.69 9 CYS B O 1
ATOM 2417 N N . ASN B 1 10 ? 3.055 2.939 8.789 1 97.69 10 ASN B N 1
ATOM 2418 C CA . ASN B 1 10 ? 4.266 2.988 9.602 1 97.69 10 ASN B CA 1
ATOM 2419 C C . ASN B 1 10 ? 5.426 2.271 8.914 1 97.69 10 ASN B C 1
ATOM 2421 O O . ASN B 1 10 ? 6.543 2.795 8.867 1 97.69 10 ASN B O 1
ATOM 2425 N N . ILE B 1 11 ? 5.137 1.153 8.359 1 97.81 11 ILE B N 1
ATOM 2426 C CA . ILE B 1 11 ? 6.152 0.377 7.656 1 97.81 11 ILE B CA 1
ATOM 2427 C C . ILE B 1 11 ? 6.633 1.151 6.43 1 97.81 11 ILE B C 1
ATOM 2429 O O . ILE B 1 11 ? 7.832 1.202 6.152 1 97.81 11 ILE B O 1
ATOM 2433 N N . ASN B 1 12 ? 5.734 1.716 5.734 1 95.5 12 ASN B N 1
ATOM 2434 C CA . ASN B 1 12 ? 6.07 2.494 4.547 1 95.5 12 ASN B CA 1
ATOM 2435 C C . ASN B 1 12 ? 7.008 3.65 4.883 1 95.5 12 ASN B C 1
ATOM 2437 O O . ASN B 1 12 ? 7.875 4.004 4.082 1 95.5 12 ASN B O 1
ATOM 2441 N N . GLN B 1 13 ? 6.789 4.246 6.008 1 94.94 13 GLN B N 1
ATOM 2442 C CA . GLN B 1 13 ? 7.652 5.352 6.41 1 94.94 13 GLN B CA 1
ATOM 2443 C C . GLN B 1 13 ? 9.094 4.883 6.594 1 94.94 13 GLN B C 1
ATOM 2445 O O . GLN B 1 13 ? 10.031 5.602 6.246 1 94.94 13 GLN B O 1
ATOM 2450 N N . VAL B 1 14 ? 9.266 3.705 7.16 1 97.06 14 VAL B N 1
ATOM 2451 C CA . VAL B 1 14 ? 10.594 3.129 7.324 1 97.06 14 VAL B CA 1
ATOM 2452 C C . VAL B 1 14 ? 11.258 2.963 5.957 1 97.06 14 VAL B C 1
ATOM 2454 O O . VAL B 1 14 ? 12.406 3.367 5.766 1 97.06 14 VAL B O 1
ATOM 2457 N N . ILE B 1 15 ? 10.492 2.451 5.043 1 95.81 15 ILE B N 1
ATOM 2458 C CA . ILE B 1 15 ? 11.016 2.166 3.709 1 95.81 15 ILE B CA 1
ATOM 2459 C C . ILE B 1 15 ? 11.375 3.473 3.008 1 95.81 15 ILE B C 1
ATOM 2461 O O . ILE B 1 15 ? 12.484 3.615 2.482 1 95.81 15 ILE B O 1
ATOM 2465 N N . LYS B 1 16 ? 10.539 4.438 3.059 1 92.81 16 LYS B N 1
ATOM 2466 C CA . LYS B 1 16 ? 10.742 5.715 2.377 1 92.81 16 LYS B CA 1
ATOM 2467 C C . LYS B 1 16 ? 12 6.414 2.881 1 92.81 16 LYS B C 1
ATOM 2469 O O . LYS B 1 16 ? 12.836 6.84 2.086 1 92.81 16 LYS B O 1
ATOM 2474 N N . ILE B 1 17 ? 12.125 6.488 4.168 1 93.75 17 ILE B N 1
ATOM 2475 C CA . ILE B 1 17 ? 13.219 7.273 4.723 1 93.75 17 ILE B CA 1
ATOM 2476 C C . ILE B 1 17 ? 14.539 6.52 4.539 1 93.75 17 ILE B C 1
ATOM 2478 O O . ILE B 1 17 ? 15.578 7.133 4.301 1 93.75 17 ILE B O 1
ATOM 2482 N N . THR B 1 18 ? 14.508 5.246 4.727 1 94.69 18 THR B N 1
ATOM 2483 C CA . THR B 1 18 ? 15.742 4.488 4.559 1 94.69 18 THR B CA 1
ATOM 2484 C C . THR B 1 18 ? 16.188 4.504 3.102 1 94.69 18 THR B C 1
ATOM 2486 O O . THR B 1 18 ? 17.391 4.492 2.818 1 94.69 18 THR B O 1
ATOM 2489 N N . ASP B 1 19 ? 15.242 4.508 2.166 1 92.62 19 ASP B N 1
ATOM 2490 C CA . ASP B 1 19 ? 15.586 4.656 0.754 1 92.62 19 ASP B CA 1
ATOM 2491 C C . ASP B 1 19 ? 16.141 6.047 0.468 1 92.62 19 ASP B C 1
ATOM 2493 O O . ASP B 1 19 ? 17.141 6.188 -0.24 1 92.62 19 ASP B O 1
ATOM 2497 N N . LEU B 1 20 ? 15.508 7.035 1.009 1 90.38 20 LEU B N 1
ATOM 2498 C CA . LEU B 1 20 ? 15.922 8.422 0.819 1 90.38 20 LEU B CA 1
ATOM 2499 C C . LEU B 1 20 ? 17.359 8.625 1.28 1 90.38 20 LEU B C 1
ATOM 2501 O O . LEU B 1 20 ? 18.141 9.297 0.609 1 90.38 20 LEU B O 1
ATOM 2505 N N . LEU B 1 21 ? 17.656 8.008 2.393 1 94 21 LEU B N 1
ATOM 2506 C CA . LEU B 1 21 ? 18.969 8.203 2.988 1 94 21 LEU B CA 1
ATOM 2507 C C . LEU B 1 21 ? 19.969 7.16 2.475 1 94 21 LEU B C 1
ATOM 2509 O O . LEU B 1 21 ? 21.109 7.113 2.92 1 94 21 LEU B O 1
ATOM 2513 N N . GLU B 1 22 ? 19.516 6.293 1.608 1 94.5 22 GLU B N 1
ATOM 2514 C CA . GLU B 1 22 ? 20.328 5.25 1.007 1 94.5 22 GLU B CA 1
ATOM 2515 C C . GLU B 1 22 ? 21.016 4.398 2.074 1 94.5 22 GLU B C 1
ATOM 2517 O O . GLU B 1 22 ? 22.219 4.16 2.008 1 94.5 22 GLU B O 1
ATOM 2522 N N . ILE B 1 23 ? 20.25 4.117 3.059 1 95.25 23 ILE B N 1
ATOM 2523 C CA . ILE B 1 23 ? 20.734 3.275 4.141 1 95.25 23 ILE B CA 1
ATOM 2524 C C . ILE B 1 23 ? 21.031 1.87 3.615 1 95.25 23 ILE B C 1
ATOM 2526 O O . ILE B 1 23 ? 20.281 1.35 2.785 1 95.25 23 ILE B O 1
ATOM 2530 N N . ASP B 1 24 ? 22.062 1.269 4.109 1 95.62 24 ASP B N 1
ATOM 2531 C CA . ASP B 1 24 ? 22.422 -0.066 3.637 1 95.62 24 ASP B CA 1
ATOM 2532 C C . ASP B 1 24 ? 21.422 -1.107 4.125 1 95.62 24 ASP B C 1
ATOM 2534 O O . ASP B 1 24 ? 20.703 -0.883 5.109 1 95.62 24 ASP B O 1
ATOM 2538 N N . ARG B 1 25 ? 21.406 -2.254 3.547 1 94.88 25 ARG B N 1
ATOM 2539 C CA . ARG B 1 25 ? 20.406 -3.297 3.732 1 94.88 25 ARG B CA 1
ATOM 2540 C C . ARG B 1 25 ? 20.422 -3.818 5.168 1 94.88 25 ARG B C 1
ATOM 2542 O O . ARG B 1 25 ? 19.359 -4.055 5.758 1 94.88 25 ARG B O 1
ATOM 2549 N N . ASN B 1 26 ? 21.547 -4.066 5.699 1 96.12 26 ASN B N 1
ATOM 2550 C CA . ASN B 1 26 ? 21.641 -4.613 7.051 1 96.12 26 ASN B CA 1
ATOM 2551 C C . ASN B 1 26 ? 21.047 -3.668 8.086 1 96.12 26 ASN B C 1
ATOM 2553 O O . ASN B 1 26 ? 20.297 -4.098 8.961 1 96.12 26 ASN B O 1
ATOM 2557 N N . LYS B 1 27 ? 21.469 -2.414 8.008 1 96.81 27 LYS B N 1
ATOM 2558 C CA . LYS B 1 27 ? 20.938 -1.407 8.922 1 96.81 27 LYS B CA 1
ATOM 2559 C C . LYS B 1 27 ? 19.438 -1.227 8.703 1 96.81 27 LYS B C 1
ATOM 2561 O O . LYS B 1 27 ? 18.672 -1.065 9.664 1 96.81 27 LYS B O 1
ATOM 2566 N N . LYS B 1 28 ? 18.953 -1.201 7.488 1 96.94 28 LYS B N 1
ATOM 2567 C CA . LYS B 1 28 ? 17.531 -1.115 7.16 1 96.94 28 LYS B CA 1
ATOM 2568 C C . LYS B 1 28 ? 16.75 -2.232 7.836 1 96.94 28 LYS B C 1
ATOM 2570 O O . LYS B 1 28 ? 15.664 -1.993 8.375 1 96.94 28 LYS B O 1
ATOM 2575 N N . GLU B 1 29 ? 17.297 -3.396 7.738 1 97.5 29 GLU B N 1
ATOM 2576 C CA . GLU B 1 29 ? 16.641 -4.551 8.352 1 97.5 29 GLU B CA 1
ATOM 2577 C C . GLU B 1 29 ? 16.516 -4.379 9.859 1 97.5 29 GLU B C 1
ATOM 2579 O O . GLU B 1 29 ? 15.477 -4.695 10.445 1 97.5 29 GLU B O 1
ATOM 2584 N N . LYS B 1 30 ? 17.547 -3.902 10.469 1 98.19 30 LYS B N 1
ATOM 2585 C CA . LYS B 1 30 ? 17.516 -3.678 11.914 1 98.19 30 LYS B CA 1
ATOM 2586 C C . LYS B 1 30 ? 16.422 -2.674 12.289 1 98.19 30 LYS B C 1
ATOM 2588 O O . LYS B 1 30 ? 15.68 -2.893 13.242 1 98.19 30 LYS B O 1
ATOM 2593 N N . ILE B 1 31 ? 16.359 -1.604 11.578 1 98.5 31 ILE B N 1
ATOM 2594 C CA . ILE B 1 31 ? 15.352 -0.579 11.82 1 98.5 31 ILE B CA 1
ATOM 2595 C C . ILE B 1 31 ? 13.961 -1.184 11.68 1 98.5 31 ILE B C 1
ATOM 2597 O O . ILE B 1 31 ? 13.102 -0.994 12.555 1 98.5 31 ILE B O 1
ATOM 2601 N N . MET B 1 32 ? 13.758 -1.949 10.594 1 98.56 32 MET B N 1
ATOM 2602 C CA . MET B 1 32 ? 12.461 -2.564 10.328 1 98.56 32 MET B CA 1
ATOM 2603 C C . MET B 1 32 ? 12.062 -3.508 11.453 1 98.56 32 MET B C 1
ATOM 2605 O O . MET B 1 32 ? 10.93 -3.459 11.938 1 98.56 32 MET B O 1
ATOM 2609 N N . ARG B 1 33 ? 13.008 -4.312 11.906 1 98.62 33 ARG B N 1
ATOM 2610 C CA . ARG B 1 33 ? 12.734 -5.262 12.977 1 98.62 33 ARG B CA 1
ATOM 2611 C C . ARG B 1 33 ? 12.336 -4.539 14.258 1 98.62 33 ARG B C 1
ATOM 2613 O O . ARG B 1 33 ? 11.398 -4.953 14.945 1 98.62 33 ARG B O 1
ATOM 2620 N N . ASP B 1 34 ? 13.008 -3.479 14.555 1 98.69 34 ASP B N 1
ATOM 2621 C CA . ASP B 1 34 ? 12.688 -2.727 15.758 1 98.69 34 ASP B CA 1
ATOM 2622 C C . ASP B 1 34 ? 11.32 -2.066 15.656 1 98.69 34 ASP B C 1
ATOM 2624 O O . ASP B 1 34 ? 10.578 -1.999 16.641 1 98.69 34 ASP B O 1
ATOM 2628 N N . VAL B 1 35 ? 11.023 -1.566 14.516 1 98.81 35 VAL B N 1
ATOM 2629 C CA . VAL B 1 35 ? 9.719 -0.947 14.305 1 98.81 35 VAL B CA 1
ATOM 2630 C C . VAL B 1 35 ? 8.617 -2.006 14.398 1 98.81 35 VAL B C 1
ATOM 2632 O O . VAL B 1 35 ? 7.574 -1.772 15.008 1 98.81 35 VAL B O 1
ATOM 2635 N N . LEU B 1 36 ? 8.875 -3.197 13.773 1 98.88 36 LEU B N 1
ATOM 2636 C CA . LEU B 1 36 ? 7.902 -4.281 13.867 1 98.88 36 LEU B CA 1
ATOM 2637 C C . LEU B 1 36 ? 7.68 -4.688 15.32 1 98.88 36 LEU B C 1
ATOM 2639 O O . LEU B 1 36 ? 6.547 -4.949 15.727 1 98.88 36 LEU B O 1
ATOM 2643 N N . LYS B 1 37 ? 8.742 -4.75 16.062 1 98.75 37 LYS B N 1
ATOM 2644 C CA . LYS B 1 37 ? 8.625 -5.043 17.484 1 98.75 37 LYS B CA 1
ATOM 2645 C C . LYS B 1 37 ? 7.801 -3.98 18.203 1 98.75 37 LYS B C 1
ATOM 2647 O O . LYS B 1 37 ? 6.922 -4.309 19.016 1 98.75 37 LYS B O 1
ATOM 2652 N N . TYR B 1 38 ? 8.094 -2.754 17.969 1 98.75 38 TYR B N 1
ATOM 2653 C CA . TYR B 1 38 ? 7.355 -1.634 18.547 1 98.75 38 TYR B CA 1
ATOM 2654 C C . TYR B 1 38 ? 5.867 -1.733 18.234 1 98.75 38 TYR B C 1
ATOM 2656 O O . TYR B 1 38 ? 5.027 -1.623 19.125 1 98.75 38 TYR B O 1
ATOM 2664 N N . LEU B 1 39 ? 5.523 -2.016 16.922 1 98.62 39 LEU B N 1
ATOM 2665 C CA . LEU B 1 39 ? 4.133 -2.064 16.469 1 98.62 39 LEU B CA 1
ATOM 2666 C C . LEU B 1 39 ? 3.418 -3.277 17.047 1 98.62 39 LEU B C 1
ATOM 2668 O O . LEU B 1 39 ? 2.201 -3.25 17.25 1 98.62 39 LEU B O 1
ATOM 2672 N N . HIS B 1 40 ? 4.211 -4.309 17.297 1 98.5 40 HIS B N 1
ATOM 2673 C CA . HIS B 1 40 ? 3.672 -5.496 17.953 1 98.5 40 HIS B CA 1
ATOM 2674 C C . HIS B 1 40 ? 3.24 -5.191 19.391 1 98.5 40 HIS B C 1
ATOM 2676 O O . HIS B 1 40 ? 2.213 -5.691 19.844 1 98.5 40 HIS B O 1
ATOM 2682 N N . GLU B 1 41 ? 3.918 -4.285 20.062 1 98.31 41 GLU B N 1
ATOM 2683 C CA . GLU B 1 41 ? 3.775 -4.117 21.5 1 98.31 41 GLU B CA 1
ATOM 2684 C C . GLU B 1 41 ? 2.961 -2.871 21.844 1 98.31 41 GLU B C 1
ATOM 2686 O O . GLU B 1 41 ? 2.383 -2.771 22.922 1 98.31 41 GLU B O 1
ATOM 2691 N N . VAL B 1 42 ? 2.916 -1.939 21 1 98 42 VAL B N 1
ATOM 2692 C CA . VAL B 1 42 ? 2.383 -0.615 21.297 1 98 42 VAL B CA 1
ATOM 2693 C C . VAL B 1 42 ? 0.887 -0.714 21.594 1 98 42 VAL B C 1
ATOM 2695 O O . VAL B 1 42 ? 0.227 -1.666 21.172 1 98 42 VAL B O 1
ATOM 2698 N N . ASP B 1 43 ? 0.35 0.201 22.375 1 97.12 43 ASP B N 1
ATOM 2699 C CA . ASP B 1 43 ? -1.07 0.284 22.703 1 97.12 43 ASP B CA 1
ATOM 2700 C C . ASP B 1 43 ? -1.884 0.771 21.516 1 97.12 43 ASP B C 1
ATOM 2702 O O . ASP B 1 43 ? -1.792 1.938 21.125 1 97.12 43 ASP B O 1
ATOM 2706 N N . TYR B 1 44 ? -2.803 -0.078 20.938 1 96.19 44 TYR B N 1
ATOM 2707 C CA . TYR B 1 44 ? -3.564 0.24 19.734 1 96.19 44 TYR B CA 1
ATOM 2708 C C . TYR B 1 44 ? -4.695 1.211 20.047 1 96.19 44 TYR B C 1
ATOM 2710 O O . TYR B 1 44 ? -5.375 1.695 19.141 1 96.19 44 TYR B O 1
ATOM 2718 N N . ALA B 1 45 ? -4.832 1.58 21.312 1 94.88 45 ALA B N 1
ATOM 2719 C CA . ALA B 1 45 ? -5.785 2.629 21.672 1 94.88 45 ALA B CA 1
ATOM 2720 C C . ALA B 1 45 ? -5.258 4.004 21.281 1 94.88 45 ALA B C 1
ATOM 2722 O O . ALA B 1 45 ? -6.02 4.969 21.188 1 94.88 45 ALA B O 1
ATOM 2723 N N . LYS B 1 46 ? -3.996 4.094 21.125 1 95.56 46 LYS B N 1
ATOM 2724 C CA . LYS B 1 46 ? -3.387 5.348 20.688 1 95.56 46 LYS B CA 1
ATOM 2725 C C . LYS B 1 46 ? -3.717 5.633 19.219 1 95.56 46 LYS B C 1
ATOM 2727 O O . LYS B 1 46 ? -3.973 4.711 18.438 1 95.56 46 LYS B O 1
ATOM 2732 N N . CYS B 1 47 ? -3.717 6.906 18.828 1 94.69 47 CYS B N 1
ATOM 2733 C CA . CYS B 1 47 ? -3.955 7.285 17.438 1 94.69 47 CYS B CA 1
ATOM 2734 C C . CYS B 1 47 ? -2.709 7.066 16.594 1 94.69 47 CYS B C 1
ATOM 2736 O O . CYS B 1 47 ? -1.594 7.043 17.109 1 94.69 47 CYS B O 1
ATOM 2738 N N . ASN B 1 48 ? -2.854 6.902 15.328 1 96.19 48 ASN B N 1
ATOM 2739 C CA . ASN B 1 48 ? -1.733 6.625 14.43 1 96.19 48 ASN B CA 1
ATOM 2740 C C . ASN B 1 48 ? -0.687 7.734 14.484 1 96.19 48 ASN B C 1
ATOM 2742 O O . ASN B 1 48 ? 0.515 7.461 14.453 1 96.19 48 ASN B O 1
ATOM 2746 N N . PRO B 1 49 ? -1.076 9.039 14.531 1 96.5 49 PRO B N 1
ATOM 2747 C CA . PRO B 1 49 ? -0.074 10.102 14.633 1 96.5 49 PRO B CA 1
ATOM 2748 C C . PRO B 1 49 ? 0.88 9.898 15.805 1 96.5 49 PRO B C 1
ATOM 2750 O O . PRO B 1 49 ? 2.084 10.125 15.68 1 96.5 49 PRO B O 1
ATOM 2753 N N . GLU B 1 50 ? 0.302 9.5 16.891 1 96.5 50 GLU B N 1
ATOM 2754 C CA . GLU B 1 50 ? 1.124 9.203 18.062 1 96.5 50 GLU B CA 1
ATOM 2755 C C . GLU B 1 50 ? 2.031 8 17.797 1 96.5 50 GLU B C 1
ATOM 2757 O O . GLU B 1 50 ? 3.221 8.039 18.125 1 96.5 50 GLU B O 1
ATOM 2762 N N . ILE B 1 51 ? 1.514 6.98 17.25 1 97.69 51 ILE B N 1
ATOM 2763 C CA . ILE B 1 51 ? 2.262 5.758 16.969 1 97.69 51 ILE B CA 1
ATOM 2764 C C . ILE B 1 51 ? 3.34 6.043 15.93 1 97.69 51 ILE B C 1
ATOM 2766 O O . ILE B 1 51 ? 4.469 5.559 16.047 1 97.69 51 ILE B O 1
ATOM 2770 N N . MET B 1 52 ? 3.059 6.855 14.961 1 97.31 52 MET B N 1
ATOM 2771 C CA . MET B 1 52 ? 4.039 7.266 13.961 1 97.31 52 MET B CA 1
ATOM 2772 C C . MET B 1 52 ? 5.223 7.973 14.617 1 97.31 52 MET B C 1
ATOM 2774 O O . MET B 1 52 ? 6.359 7.844 14.156 1 97.31 52 MET B O 1
ATOM 2778 N N . GLY B 1 53 ? 4.883 8.766 15.664 1 96.81 53 GLY B N 1
ATOM 2779 C CA . GLY B 1 53 ? 5.969 9.367 16.422 1 96.81 53 GLY B CA 1
ATOM 2780 C C . GLY B 1 53 ? 6.953 8.344 16.969 1 96.81 53 GLY B C 1
ATOM 2781 O O . GLY B 1 53 ? 8.164 8.547 16.906 1 96.81 53 GLY B O 1
ATOM 2782 N N . GLY B 1 54 ? 6.426 7.254 17.531 1 97.31 54 GLY B N 1
ATOM 2783 C CA . GLY B 1 54 ? 7.266 6.168 18.016 1 97.31 54 GLY B CA 1
ATOM 2784 C C . GLY B 1 54 ? 8.094 5.523 16.922 1 97.31 54 GLY B C 1
ATOM 2785 O O . GLY B 1 54 ? 9.289 5.285 17.094 1 97.31 54 GLY B O 1
ATOM 2786 N N . THR B 1 55 ? 7.488 5.219 15.812 1 98.25 55 THR B N 1
ATOM 2787 C CA . THR B 1 55 ? 8.18 4.676 14.648 1 98.25 55 THR B CA 1
ATOM 2788 C C . THR B 1 55 ? 9.336 5.582 14.227 1 98.25 55 THR B C 1
ATOM 2790 O O . THR B 1 55 ? 10.453 5.113 14.016 1 98.25 55 THR B O 1
ATOM 2793 N N . TRP B 1 56 ? 9.039 6.852 14.18 1 97 56 TRP B N 1
ATOM 2794 C CA . TRP B 1 56 ? 10.023 7.836 13.742 1 97 56 TRP B CA 1
ATOM 2795 C C . TRP B 1 56 ? 11.195 7.906 14.711 1 97 56 TRP B C 1
ATOM 2797 O O . TRP B 1 56 ? 12.352 7.98 14.297 1 97 56 TRP B O 1
ATOM 2807 N N . ASN B 1 57 ? 10.875 7.895 15.938 1 97 57 ASN B N 1
ATOM 2808 C CA . ASN B 1 57 ? 11.938 7.938 16.938 1 97 57 ASN B CA 1
ATOM 2809 C C . ASN B 1 57 ? 12.875 6.742 16.812 1 97 57 ASN B C 1
ATOM 2811 O O . ASN B 1 57 ? 14.086 6.871 17.031 1 97 57 ASN B O 1
ATOM 2815 N N . ILE B 1 58 ? 12.352 5.598 16.547 1 98.12 58 ILE B N 1
ATOM 2816 C CA . ILE B 1 58 ? 13.172 4.414 16.312 1 98.12 58 ILE B CA 1
ATOM 2817 C C . ILE B 1 58 ? 14.117 4.648 15.141 1 98.12 58 ILE B C 1
ATOM 2819 O O . ILE B 1 58 ? 15.312 4.383 15.234 1 98.12 58 ILE B O 1
ATOM 2823 N N . ILE B 1 59 ? 13.594 5.164 14.039 1 97.31 59 ILE B N 1
ATOM 2824 C CA . ILE B 1 59 ? 14.383 5.445 12.844 1 97.31 59 ILE B CA 1
ATOM 2825 C C . ILE B 1 59 ? 15.508 6.414 13.188 1 97.31 59 ILE B C 1
ATOM 2827 O O . ILE B 1 59 ? 16.672 6.176 12.836 1 97.31 59 ILE B O 1
ATOM 2831 N N . LEU B 1 60 ? 15.172 7.453 13.93 1 96.31 60 LEU B N 1
ATOM 2832 C CA . LEU B 1 60 ? 16.141 8.5 14.25 1 96.31 60 LEU B CA 1
ATOM 2833 C C . LEU B 1 60 ? 17.266 7.957 15.109 1 96.31 60 LEU B C 1
ATOM 2835 O O . LEU B 1 60 ? 18.391 8.461 15.047 1 96.31 60 LEU B O 1
ATOM 2839 N N . ASN B 1 61 ? 16.969 6.926 15.836 1 96.94 61 ASN B N 1
ATOM 2840 C CA . ASN B 1 61 ? 18 6.328 16.688 1 96.94 61 ASN B CA 1
ATOM 2841 C C . ASN B 1 61 ? 19.078 5.641 15.844 1 96.94 61 ASN B C 1
ATOM 2843 O O . ASN B 1 61 ? 20.172 5.387 16.328 1 96.94 61 ASN B O 1
ATOM 2847 N N . TYR B 1 62 ? 18.766 5.359 14.602 1 96.94 62 TYR B N 1
ATOM 2848 C CA . TYR B 1 62 ? 19.703 4.652 13.742 1 96.94 62 TYR B CA 1
ATOM 2849 C C . TYR B 1 62 ? 20.469 5.625 12.844 1 96.94 62 TYR B C 1
ATOM 2851 O O . TYR B 1 62 ? 21.406 5.234 12.148 1 96.94 62 TYR B O 1
ATOM 2859 N N . ILE B 1 63 ? 19.938 6.883 12.828 1 94.62 63 ILE B N 1
ATOM 2860 C CA . ILE B 1 63 ? 20.562 7.816 11.898 1 94.62 63 ILE B CA 1
ATOM 2861 C C . ILE B 1 63 ? 21.156 8.992 12.672 1 94.62 63 ILE B C 1
ATOM 2863 O O . ILE B 1 63 ? 20.688 9.328 13.758 1 94.62 63 ILE B O 1
ATOM 2867 N N . GLU B 1 64 ? 22.109 9.633 12.148 1 91.12 64 GLU B N 1
ATOM 2868 C CA . GLU B 1 64 ? 22.781 10.758 12.789 1 91.12 64 GLU B CA 1
ATOM 2869 C C . GLU B 1 64 ? 21.984 12.047 12.633 1 91.12 64 GLU B C 1
ATOM 2871 O O . GLU B 1 64 ? 21.812 12.797 13.594 1 91.12 64 GLU B O 1
ATOM 2876 N N . ASN B 1 65 ? 21.531 12.234 11.5 1 91.5 65 ASN B N 1
ATOM 2877 C CA . ASN B 1 65 ? 20.734 13.422 11.195 1 91.5 65 ASN B CA 1
ATOM 2878 C C . ASN B 1 65 ? 19.312 13.297 11.758 1 91.5 65 ASN B C 1
ATOM 2880 O O . ASN B 1 65 ? 18.531 12.469 11.297 1 91.5 65 ASN B O 1
ATOM 2884 N N . LYS B 1 66 ? 18.953 14.164 12.695 1 92.88 66 LYS B N 1
ATOM 2885 C CA . LYS B 1 66 ? 17.656 14.078 13.367 1 92.88 66 LYS B CA 1
ATOM 2886 C C . LYS B 1 66 ? 16.578 14.789 12.562 1 92.88 66 LYS B C 1
ATOM 2888 O O . LYS B 1 66 ? 15.398 14.773 12.945 1 92.88 66 LYS B O 1
ATOM 2893 N N . ASN B 1 67 ? 16.922 15.375 11.5 1 94.38 67 ASN B N 1
ATOM 2894 C CA . ASN B 1 67 ? 15.984 16 10.57 1 94.38 67 ASN B CA 1
ATOM 2895 C C . ASN B 1 67 ? 16.297 15.625 9.125 1 94.38 67 ASN B C 1
ATOM 2897 O O . ASN B 1 67 ? 16.625 16.484 8.305 1 94.38 67 ASN B O 1
ATOM 2901 N N . PRO B 1 68 ? 16.062 14.438 8.812 1 93.94 68 PRO B N 1
ATOM 2902 C CA . PRO B 1 68 ? 16.516 13.953 7.508 1 93.94 68 PRO B CA 1
ATOM 2903 C C . PRO B 1 68 ? 15.766 14.602 6.344 1 93.94 68 PRO B C 1
ATOM 2905 O O . PRO B 1 68 ? 16.266 14.594 5.211 1 93.94 68 PRO B O 1
ATOM 2908 N N . TYR B 1 69 ? 14.68 15.211 6.582 1 92.38 69 TYR B N 1
ATOM 2909 C CA . TYR B 1 69 ? 13.938 15.867 5.516 1 92.38 69 TYR B CA 1
ATOM 2910 C C . TYR B 1 69 ? 14.273 17.359 5.453 1 92.38 69 TYR B C 1
ATOM 2912 O O . TYR B 1 69 ? 13.656 18.109 4.703 1 92.38 69 TYR B O 1
ATOM 2920 N N . GLY B 1 70 ? 15.188 17.781 6.191 1 93.56 70 GLY B N 1
ATOM 2921 C CA . GLY B 1 70 ? 15.516 19.188 6.301 1 93.56 70 GLY B CA 1
ATOM 2922 C C . GLY B 1 70 ? 15.703 19.859 4.953 1 93.56 70 GLY B C 1
ATOM 2923 O O . GLY B 1 70 ? 15.07 20.891 4.676 1 93.56 70 GLY B O 1
ATOM 2924 N N . GLU B 1 71 ? 16.516 19.266 4.117 1 92.5 71 GLU B N 1
ATOM 2925 C CA . GLU B 1 71 ? 16.797 19.859 2.809 1 92.5 71 GLU B CA 1
ATOM 2926 C C . GLU B 1 71 ? 15.562 19.844 1.916 1 92.5 71 GLU B C 1
ATOM 2928 O O . GLU B 1 71 ? 15.32 20.781 1.167 1 92.5 71 GLU B O 1
ATOM 2933 N N . ILE B 1 72 ? 14.891 18.797 2.01 1 90.75 72 ILE B N 1
ATOM 2934 C CA . ILE B 1 72 ? 13.672 18.656 1.218 1 90.75 72 ILE B CA 1
ATOM 2935 C C . ILE B 1 72 ? 12.648 19.703 1.662 1 90.75 72 ILE B C 1
ATOM 2937 O O . ILE B 1 72 ? 11.992 20.328 0.829 1 90.75 72 ILE B O 1
ATOM 2941 N N . LYS B 1 73 ? 12.5 19.875 2.955 1 92.94 73 LYS B N 1
ATOM 2942 C CA . LYS B 1 73 ? 11.602 20.875 3.504 1 92.94 73 LYS B CA 1
ATOM 2943 C C . LYS B 1 73 ? 11.969 22.266 3 1 92.94 73 LYS B C 1
ATOM 2945 O O . LYS B 1 73 ? 11.094 23.047 2.59 1 92.94 73 LYS B O 1
ATOM 2950 N N . GLU B 1 74 ? 13.203 22.547 3.039 1 93.81 74 GLU B N 1
ATOM 2951 C CA . GLU B 1 74 ? 13.695 23.844 2.568 1 93.81 74 GLU B CA 1
ATOM 2952 C C . GLU B 1 74 ? 13.391 24.047 1.087 1 93.81 74 GLU B C 1
ATOM 2954 O O . GLU B 1 74 ? 12.93 25.109 0.68 1 93.81 74 GLU B O 1
ATOM 2959 N N . TYR B 1 75 ? 13.656 23.031 0.346 1 91.56 75 TYR B N 1
ATOM 2960 C CA . TYR B 1 75 ? 13.406 23.078 -1.092 1 91.56 75 TYR B CA 1
ATOM 2961 C C . TYR B 1 75 ? 11.945 23.391 -1.386 1 91.56 75 TYR B C 1
ATOM 2963 O O . TYR B 1 75 ? 11.641 24.297 -2.166 1 91.56 75 TYR B O 1
ATOM 2971 N N . TYR B 1 76 ? 11.078 22.703 -0.718 1 90.88 76 TYR B N 1
ATOM 2972 C CA . TYR B 1 76 ? 9.656 22.891 -0.986 1 90.88 76 TYR B CA 1
ATOM 2973 C C . TYR B 1 76 ? 9.18 24.25 -0.51 1 90.88 76 TYR B C 1
ATOM 2975 O O . TYR B 1 76 ? 8.328 24.875 -1.152 1 90.88 76 TYR B O 1
ATOM 2983 N N . ASN B 1 77 ? 9.641 24.703 0.608 1 93.75 77 ASN B N 1
ATOM 2984 C CA . ASN B 1 77 ? 9.305 26.047 1.064 1 93.75 77 ASN B CA 1
ATOM 2985 C C . ASN B 1 77 ? 9.727 27.094 0.046 1 93.75 77 ASN B C 1
ATOM 2987 O O . ASN B 1 77 ? 8.93 27.969 -0.311 1 93.75 77 ASN B O 1
ATOM 2991 N N . ILE B 1 78 ? 10.906 26.984 -0.49 1 93.06 78 ILE B N 1
ATOM 2992 C CA . ILE B 1 78 ? 11.453 27.953 -1.438 1 93.06 78 ILE B CA 1
ATOM 2993 C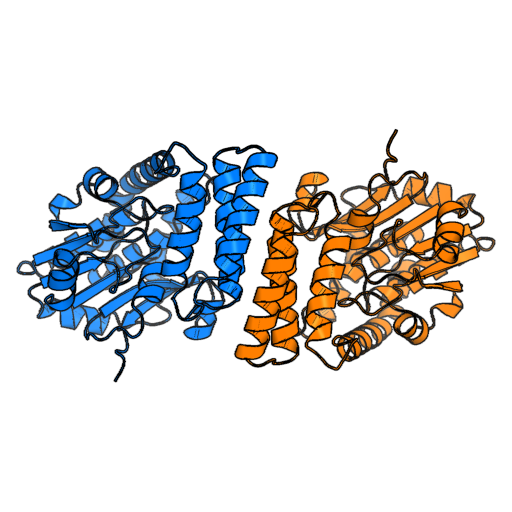 C . ILE B 1 78 ? 10.648 27.906 -2.736 1 93.06 78 ILE B C 1
ATOM 2995 O O . ILE B 1 78 ? 10.266 28.953 -3.268 1 93.06 78 ILE B O 1
ATOM 2999 N N . GLU B 1 79 ? 10.406 26.734 -3.229 1 90.25 79 GLU B N 1
ATOM 3000 C CA . GLU B 1 79 ? 9.664 26.578 -4.48 1 90.25 79 GLU B CA 1
ATOM 3001 C C . GLU B 1 79 ? 8.25 27.141 -4.355 1 90.25 79 GLU B C 1
ATOM 3003 O O . GLU B 1 79 ? 7.727 27.734 -5.297 1 90.25 79 GLU B O 1
ATOM 3008 N N . THR B 1 80 ? 7.668 26.906 -3.227 1 91.38 80 THR B N 1
ATOM 3009 C CA . THR B 1 80 ? 6.293 27.359 -3.039 1 91.38 80 THR B CA 1
ATOM 3010 C C . THR B 1 80 ? 6.234 28.891 -2.912 1 91.38 80 THR B C 1
ATOM 3012 O O . THR B 1 80 ? 5.285 29.516 -3.379 1 91.38 80 THR B O 1
ATOM 3015 N N . ILE B 1 81 ? 7.195 29.484 -2.314 1 92.44 81 ILE B N 1
ATOM 3016 C CA . ILE B 1 81 ? 7.27 30.938 -2.182 1 92.44 81 ILE B CA 1
ATOM 3017 C C . ILE B 1 81 ? 7.215 31.594 -3.564 1 92.44 81 ILE B C 1
ATOM 3019 O O . ILE B 1 81 ? 6.59 32.625 -3.742 1 92.44 81 ILE B O 1
ATOM 3023 N N . LYS B 1 82 ? 7.75 30.906 -4.527 1 88.69 82 LYS B N 1
ATOM 3024 C CA . LYS B 1 82 ? 7.867 31.453 -5.875 1 88.69 82 LYS B CA 1
ATOM 3025 C C . LYS B 1 82 ? 6.496 31.578 -6.531 1 88.69 82 LYS B C 1
ATOM 3027 O O . LYS B 1 82 ? 6.328 32.344 -7.48 1 88.69 82 LYS B O 1
ATOM 3032 N N . ILE B 1 83 ? 5.59 30.875 -6.027 1 87.12 83 ILE B N 1
ATOM 3033 C CA . ILE B 1 83 ? 4.297 30.891 -6.703 1 87.12 83 ILE B CA 1
ATOM 3034 C C . ILE B 1 83 ? 3.266 31.609 -5.828 1 87.12 83 ILE B C 1
ATOM 3036 O O . ILE B 1 83 ? 2.082 31.656 -6.172 1 87.12 83 ILE B O 1
ATOM 3040 N N . LEU B 1 84 ? 3.625 32.156 -4.758 1 90.38 84 LEU B N 1
ATOM 3041 C CA . LEU B 1 84 ? 2.717 32.75 -3.803 1 90.38 84 LEU B CA 1
ATOM 3042 C C . LEU B 1 84 ? 2.02 33.969 -4.418 1 90.38 84 LEU B C 1
ATOM 3044 O O . LEU B 1 84 ? 0.85 34.219 -4.129 1 90.38 84 LEU B O 1
ATOM 3048 N N . ASP B 1 85 ? 2.764 34.688 -5.242 1 90.06 85 ASP B N 1
ATOM 3049 C CA . ASP B 1 85 ? 2.193 35.875 -5.879 1 90.06 85 ASP B CA 1
ATOM 3050 C C . ASP B 1 85 ? 1.02 35.5 -6.781 1 90.06 85 ASP B C 1
ATOM 3052 O O . ASP B 1 85 ? 0.01 36.219 -6.82 1 90.06 85 ASP B O 1
ATOM 3056 N N . LYS B 1 86 ? 1.228 34.438 -7.434 1 86.88 86 LYS B N 1
ATOM 3057 C CA . LYS B 1 86 ? 0.154 33.969 -8.305 1 86.88 86 LYS B CA 1
ATOM 3058 C C . LYS B 1 86 ? -1.064 33.531 -7.492 1 86.88 86 LYS B C 1
ATOM 3060 O O . LYS B 1 86 ? -2.203 33.781 -7.898 1 86.88 86 LYS B O 1
ATOM 3065 N N . ALA B 1 87 ? -0.815 32.875 -6.418 1 89.44 87 ALA B N 1
ATOM 3066 C CA . ALA B 1 87 ? -1.902 32.469 -5.531 1 89.44 87 ALA B CA 1
ATOM 3067 C C . ALA B 1 87 ? -2.648 33.688 -4.98 1 89.44 87 ALA B C 1
ATOM 3069 O O . ALA B 1 87 ? -3.879 33.688 -4.91 1 89.44 87 ALA B O 1
ATOM 3070 N N . GLU B 1 88 ? -1.915 34.625 -4.648 1 92 88 GLU B N 1
ATOM 3071 C CA . GLU B 1 88 ? -2.508 35.844 -4.113 1 92 88 GLU B CA 1
ATOM 3072 C C . GLU B 1 88 ? -3.377 36.562 -5.156 1 92 88 GLU B C 1
ATOM 3074 O O . GLU B 1 88 ? -4.457 37.062 -4.84 1 92 88 GLU B O 1
ATOM 3079 N N . GLU B 1 89 ? -2.875 36.594 -6.359 1 90.5 89 GLU B N 1
ATOM 3080 C CA . GLU B 1 89 ? -3.629 37.188 -7.449 1 90.5 89 GLU B CA 1
ATOM 3081 C C . GLU B 1 89 ? -4.945 36.469 -7.684 1 90.5 89 GLU B C 1
ATOM 3083 O O . GLU B 1 89 ? -5.98 37.094 -7.93 1 90.5 89 GLU B O 1
ATOM 3088 N N . LEU B 1 90 ? -4.879 35.25 -7.609 1 87.62 90 LEU B N 1
ATOM 3089 C CA . LEU B 1 90 ? -6.074 34.438 -7.797 1 87.62 90 LEU B CA 1
ATOM 3090 C C . LEU B 1 90 ? -7.105 34.719 -6.707 1 87.62 90 LEU B C 1
ATOM 3092 O O . LEU B 1 90 ? -8.305 34.812 -6.988 1 87.62 90 LEU B O 1
ATOM 3096 N N . ILE B 1 91 ? -6.66 34.812 -5.492 1 90.12 91 ILE B N 1
ATOM 3097 C CA . ILE B 1 91 ? -7.547 35.094 -4.367 1 90.12 91 ILE B CA 1
ATOM 3098 C C . ILE B 1 91 ? -8.188 36.469 -4.551 1 90.12 91 ILE B C 1
ATOM 3100 O O . ILE B 1 91 ? -9.398 36.625 -4.391 1 90.12 91 ILE B O 1
ATOM 3104 N N . LYS B 1 92 ? -7.406 37.375 -5.02 1 90.25 92 LYS B N 1
ATOM 3105 C CA . LYS B 1 92 ? -7.875 38.75 -5.18 1 90.25 92 LYS B CA 1
ATOM 3106 C C . LYS B 1 92 ? -8.875 38.875 -6.324 1 90.25 92 LYS B C 1
ATOM 3108 O O . LYS B 1 92 ? -9.711 39.781 -6.34 1 90.25 92 LYS B O 1
ATOM 3113 N N . SER B 1 93 ? -8.758 38.031 -7.25 1 88.56 93 SER B N 1
ATOM 3114 C CA . SER B 1 93 ? -9.633 38.062 -8.414 1 88.56 93 SER B CA 1
ATOM 3115 C C . SER B 1 93 ? -10.922 37.281 -8.164 1 88.56 93 SER B C 1
ATOM 3117 O O . SER B 1 93 ? -11.828 37.312 -9 1 88.56 93 SER B O 1
ATOM 3119 N N . SER B 1 94 ? -10.992 36.688 -7.031 1 87.75 94 SER B N 1
ATOM 3120 C CA . SER B 1 94 ? -12.172 35.875 -6.723 1 87.75 94 SER B CA 1
ATOM 3121 C C . SER B 1 94 ? -13.273 36.719 -6.09 1 87.75 94 SER B C 1
ATOM 3123 O O . SER B 1 94 ? -13.008 37.812 -5.586 1 87.75 94 SER B O 1
ATOM 3125 N N . ASN B 1 95 ? -14.555 36.25 -6.223 1 85.94 95 ASN B N 1
ATOM 3126 C CA . ASN B 1 95 ? -15.695 36.938 -5.625 1 85.94 95 ASN B CA 1
ATOM 3127 C C . ASN B 1 95 ? -15.781 36.656 -4.125 1 85.94 95 ASN B C 1
ATOM 3129 O O . ASN B 1 95 ? -16.422 37.438 -3.396 1 85.94 95 ASN B O 1
ATOM 3133 N N . ASP B 1 96 ? -15.242 35.594 -3.648 1 87.94 96 ASP B N 1
ATOM 3134 C CA . ASP B 1 96 ? -15.211 35.188 -2.242 1 87.94 96 ASP B CA 1
ATOM 3135 C C . ASP B 1 96 ? -13.781 34.938 -1.772 1 87.94 96 ASP B C 1
ATOM 3137 O O . ASP B 1 96 ? -13.312 33.812 -1.795 1 87.94 96 ASP B O 1
ATOM 3141 N N . TYR B 1 97 ? -13.211 35.969 -1.217 1 89.69 97 TYR B N 1
ATOM 3142 C CA . TYR B 1 97 ? -11.797 35.938 -0.878 1 89.69 97 TYR B CA 1
ATOM 3143 C C . TYR B 1 97 ? -11.508 34.906 0.211 1 89.69 97 TYR B C 1
ATOM 3145 O O . TYR B 1 97 ? -10.523 34.156 0.136 1 89.69 97 TYR B O 1
ATOM 3153 N N . PHE B 1 98 ? -12.453 34.844 1.169 1 91.19 98 PHE B N 1
ATOM 3154 C CA . PHE B 1 98 ? -12.227 33.969 2.311 1 91.19 98 PHE B CA 1
ATOM 3155 C C . PHE B 1 98 ? -12.234 32.5 1.877 1 91.19 98 PHE B C 1
ATOM 3157 O O . PHE B 1 98 ? -11.305 31.75 2.168 1 91.19 98 PHE B O 1
ATOM 3164 N N . ASN B 1 99 ? -13.234 32.156 1.128 1 91.06 99 ASN B N 1
ATOM 3165 C CA . ASN B 1 99 ? -13.383 30.766 0.7 1 91.06 99 ASN B CA 1
ATOM 3166 C C . ASN B 1 99 ? -12.273 30.359 -0.262 1 91.06 99 ASN B C 1
ATOM 3168 O O . ASN B 1 99 ? -11.773 29.234 -0.195 1 91.06 99 ASN B O 1
ATOM 3172 N N . THR B 1 100 ? -11.922 31.266 -1.139 1 92.25 100 THR B N 1
ATOM 3173 C CA . THR B 1 100 ? -10.844 30.969 -2.082 1 92.25 100 THR B CA 1
ATOM 3174 C C . THR B 1 100 ? -9.516 30.797 -1.353 1 92.25 100 THR B C 1
ATOM 3176 O O . THR B 1 100 ? -8.766 29.859 -1.632 1 92.25 100 THR B O 1
ATOM 3179 N N . ALA B 1 101 ? -9.25 31.688 -0.4 1 94.75 101 ALA B N 1
ATOM 3180 C CA . ALA B 1 101 ? -8.023 31.594 0.381 1 94.75 101 ALA B CA 1
ATOM 3181 C C . ALA B 1 101 ? -7.98 30.312 1.189 1 94.75 101 ALA B C 1
ATOM 3183 O O . ALA B 1 101 ? -6.934 29.672 1.301 1 94.75 101 ALA B O 1
ATOM 3184 N N . LEU B 1 102 ? -9.125 29.984 1.737 1 96 102 LEU B N 1
ATOM 3185 C CA . LEU B 1 102 ? -9.25 28.75 2.496 1 96 102 LEU B CA 1
ATOM 3186 C C . LEU B 1 102 ? -8.953 27.531 1.619 1 96 102 LEU B C 1
ATOM 3188 O O . LEU B 1 102 ? -8.148 26.672 1.994 1 96 102 LEU B O 1
ATOM 3192 N N . LYS B 1 103 ? -9.477 27.5 0.417 1 94 103 LYS B N 1
ATOM 3193 C CA . LYS B 1 103 ? -9.273 26.375 -0.501 1 94 103 LYS B CA 1
ATOM 3194 C C . LYS B 1 103 ? -7.82 26.297 -0.962 1 94 103 LYS B C 1
ATOM 3196 O O . LYS B 1 103 ? -7.273 25.203 -1.127 1 94 103 LYS B O 1
ATOM 3201 N N . VAL B 1 104 ? -7.254 27.422 -1.184 1 92.88 104 VAL B N 1
ATOM 3202 C CA . VAL B 1 104 ? -5.848 27.469 -1.575 1 92.88 104 VAL B CA 1
ATOM 3203 C C . VAL B 1 104 ? -4.977 26.906 -0.456 1 92.88 104 VAL B C 1
ATOM 3205 O O . VAL B 1 104 ? -4.043 26.141 -0.714 1 92.88 104 VAL B O 1
ATOM 3208 N N . ALA B 1 105 ? -5.277 27.266 0.776 1 94.69 105 ALA B N 1
ATOM 3209 C CA . ALA B 1 105 ? -4.531 26.766 1.93 1 94.69 105 ALA B CA 1
ATOM 3210 C C . ALA B 1 105 ? -4.629 25.25 2.031 1 94.69 105 ALA B C 1
ATOM 3212 O O . ALA B 1 105 ? -3.656 24.578 2.385 1 94.69 105 ALA B O 1
ATOM 3213 N N . VAL B 1 106 ? -5.777 24.672 1.681 1 92.88 106 VAL B N 1
ATOM 3214 C CA . VAL B 1 106 ? -5.973 23.219 1.764 1 92.88 106 VAL B CA 1
ATOM 3215 C C . VAL B 1 106 ? -5.289 22.547 0.58 1 92.88 106 VAL B C 1
ATOM 3217 O O . VAL B 1 106 ? -4.703 21.469 0.729 1 92.88 106 VAL B O 1
ATOM 3220 N N . ALA B 1 107 ? -5.371 23.172 -0.584 1 83.69 107 ALA B N 1
ATOM 3221 C CA . ALA B 1 107 ? -4.809 22.609 -1.806 1 83.69 107 ALA B CA 1
ATOM 3222 C C . ALA B 1 107 ? -3.289 22.484 -1.705 1 83.69 107 ALA B C 1
ATOM 3224 O O . ALA B 1 107 ? -2.678 21.672 -2.395 1 83.69 107 ALA B O 1
ATOM 3225 N N . GLY B 1 108 ? -2.66 23.281 -0.83 1 82.94 108 GLY B N 1
ATOM 3226 C CA . GLY B 1 108 ? -1.231 23.172 -0.588 1 82.94 108 GLY B CA 1
ATOM 3227 C C . GLY B 1 108 ? -0.809 21.781 -0.118 1 82.94 108 GLY B C 1
ATOM 3228 O O . GLY B 1 108 ? 0.348 21.391 -0.287 1 82.94 108 GLY B O 1
ATOM 3229 N N . ASN B 1 109 ? -1.801 21.078 0.392 1 80.88 109 ASN B N 1
ATOM 3230 C CA . ASN B 1 109 ? -1.534 19.734 0.885 1 80.88 109 ASN B CA 1
ATOM 3231 C C . ASN B 1 109 ? -1.235 18.766 -0.257 1 80.88 109 ASN B C 1
ATOM 3233 O O . ASN B 1 109 ? -0.776 17.641 -0.025 1 80.88 109 ASN B O 1
ATOM 3237 N N . LEU B 1 110 ? -1.467 19.203 -1.403 1 75.94 110 LEU B N 1
ATOM 3238 C CA 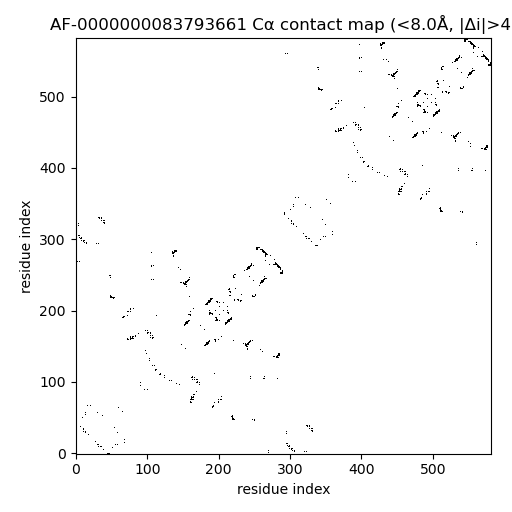. LEU B 1 110 ? -1.178 18.391 -2.58 1 75.94 110 LEU B CA 1
ATOM 3239 C C . LEU B 1 110 ? 0.31 18.422 -2.914 1 75.94 110 LEU B C 1
ATOM 3241 O O . LEU B 1 110 ? 0.771 17.703 -3.797 1 75.94 110 LEU B O 1
ATOM 3245 N N . ILE B 1 111 ? 0.949 19.328 -2.221 1 70.94 111 ILE B N 1
ATOM 3246 C CA . ILE B 1 111 ? 2.393 19.344 -2.434 1 70.94 111 ILE B CA 1
ATOM 3247 C C . ILE B 1 111 ? 2.984 17.984 -2.043 1 70.94 111 ILE B C 1
ATOM 3249 O O . ILE B 1 111 ? 2.871 17.562 -0.892 1 70.94 111 ILE B O 1
ATOM 3253 N N . ASP B 1 112 ? 3.213 17.188 -3.029 1 60.84 112 ASP B N 1
ATOM 3254 C CA . ASP B 1 112 ? 3.713 15.836 -2.855 1 60.84 112 ASP B CA 1
ATOM 3255 C C . ASP B 1 112 ? 5.195 15.836 -2.492 1 60.84 112 ASP B C 1
ATOM 3257 O O . ASP B 1 112 ? 6.043 16.203 -3.314 1 60.84 112 ASP B O 1
ATOM 3261 N N . PHE B 1 113 ? 5.418 15.609 -1.343 1 58.84 113 PHE B N 1
ATOM 3262 C CA . PHE B 1 113 ? 6.762 15.531 -0.785 1 58.84 113 PHE B CA 1
ATOM 3263 C C . PHE B 1 113 ? 7.449 14.234 -1.208 1 58.84 113 PHE B C 1
ATOM 3265 O O . PHE B 1 113 ? 8.617 14.008 -0.878 1 58.84 113 PHE B O 1
ATOM 3272 N N . ALA B 1 114 ? 6.715 13.492 -1.924 1 51.91 114 ALA B N 1
ATOM 3273 C CA . ALA B 1 114 ? 7.395 12.227 -2.176 1 51.91 114 ALA B CA 1
ATOM 3274 C C . ALA B 1 114 ? 8.781 12.453 -2.773 1 51.91 114 ALA B C 1
ATOM 3276 O O . ALA B 1 114 ? 8.938 13.234 -3.713 1 51.91 114 ALA B O 1
ATOM 3277 N N . ALA B 1 115 ? 9.766 12.336 -2.039 1 46.94 115 ALA B N 1
ATOM 3278 C CA . ALA B 1 115 ? 11.211 12.5 -2.186 1 46.94 115 ALA B CA 1
ATOM 3279 C C . ALA B 1 115 ? 11.609 12.562 -3.658 1 46.94 115 ALA B C 1
ATOM 3281 O O . ALA B 1 115 ? 12.453 13.383 -4.043 1 46.94 115 ALA B O 1
ATOM 3282 N N . LYS B 1 116 ? 11.43 11.406 -4.332 1 49.47 116 LYS B N 1
ATOM 3283 C CA . LYS B 1 116 ? 12.102 11.453 -5.629 1 49.47 116 LYS B CA 1
ATOM 3284 C C . LYS B 1 116 ? 11.344 12.336 -6.617 1 49.47 116 LYS B C 1
ATOM 3286 O O . LYS B 1 116 ? 11.844 12.633 -7.703 1 49.47 116 LYS B O 1
ATOM 3291 N N . HIS B 1 117 ? 10.203 12.758 -6.16 1 54.59 117 HIS B N 1
ATOM 3292 C CA . HIS B 1 117 ? 9.531 13.484 -7.23 1 54.59 117 HIS B CA 1
ATOM 3293 C C . HIS B 1 117 ? 9.758 14.984 -7.109 1 54.59 117 HIS B C 1
ATOM 3295 O O . HIS B 1 117 ? 9.703 15.539 -6.008 1 54.59 117 HIS B O 1
ATOM 3301 N N . LYS B 1 118 ? 10.305 15.477 -8.203 1 57.69 118 LYS B N 1
ATOM 3302 C CA . LYS B 1 118 ? 10.469 16.891 -8.492 1 57.69 118 LYS B CA 1
ATOM 3303 C C . LYS B 1 118 ? 9.172 17.656 -8.25 1 57.69 118 LYS B C 1
ATOM 3305 O O . LYS B 1 118 ? 8.078 17.125 -8.453 1 57.69 118 LYS B O 1
ATOM 3310 N N . PHE B 1 119 ? 9.344 18.656 -7.297 1 61.41 119 PHE B N 1
ATOM 3311 C CA . PHE B 1 119 ? 8.273 19.641 -7.176 1 61.41 119 PHE B CA 1
ATOM 3312 C C . PHE B 1 119 ? 7.594 19.875 -8.516 1 61.41 119 PHE B C 1
ATOM 3314 O O . PHE B 1 119 ? 8.25 20.219 -9.5 1 61.41 119 PHE B O 1
ATOM 3321 N N . ASP B 1 120 ? 6.391 19.297 -8.477 1 70.69 120 ASP B N 1
ATOM 3322 C CA . ASP B 1 120 ? 5.672 19.547 -9.727 1 70.69 120 ASP B CA 1
ATOM 3323 C C . ASP B 1 120 ? 4.949 20.891 -9.688 1 70.69 120 ASP B C 1
ATOM 3325 O O . ASP B 1 120 ? 3.756 20.953 -9.383 1 70.69 120 ASP B O 1
ATOM 3329 N N . PHE B 1 121 ? 5.609 21.859 -9.953 1 72.12 121 PHE B N 1
ATOM 3330 C CA . PHE B 1 121 ? 5.141 23.234 -9.945 1 72.12 121 PHE B CA 1
ATOM 3331 C C . PHE B 1 121 ? 3.906 23.391 -10.828 1 72.12 121 PHE B C 1
ATOM 3333 O O . PHE B 1 121 ? 2.934 24.047 -10.438 1 72.12 121 PHE B O 1
ATOM 3340 N N . ASN B 1 122 ? 4 22.812 -11.898 1 75.25 122 ASN B N 1
ATOM 3341 C CA . ASN B 1 122 ? 2.91 22.969 -12.852 1 75.25 122 ASN B CA 1
ATOM 3342 C C . ASN B 1 122 ? 1.628 22.297 -12.359 1 75.25 122 ASN B C 1
ATOM 3344 O O . ASN B 1 122 ? 0.534 22.828 -12.562 1 75.25 122 ASN B O 1
ATOM 3348 N N . PHE B 1 123 ? 1.858 21.281 -11.711 1 76.31 123 PHE B N 1
ATOM 3349 C CA . PHE B 1 123 ? 0.695 20.594 -11.156 1 76.31 123 PHE B CA 1
ATOM 3350 C C . PHE B 1 123 ? 0.03 21.438 -10.078 1 76.31 123 PHE B C 1
ATOM 3352 O O . PHE B 1 123 ? -1.188 21.625 -10.094 1 76.31 123 PHE B O 1
ATOM 3359 N N . LEU B 1 124 ? 0.858 21.906 -9.219 1 77.94 124 LEU B N 1
ATOM 3360 C CA . LEU B 1 124 ? 0.316 22.719 -8.141 1 77.94 124 LEU B CA 1
ATOM 3361 C C . LEU B 1 124 ? -0.319 24 -8.688 1 77.94 124 LEU B C 1
ATOM 3363 O O . LEU B 1 124 ? -1.403 24.391 -8.258 1 77.94 124 LEU B O 1
ATOM 3367 N N . LYS B 1 125 ? 0.32 24.547 -9.609 1 78.88 125 LYS B N 1
ATOM 3368 C CA . LYS B 1 125 ? -0.185 25.75 -10.258 1 78.88 125 LYS B CA 1
ATOM 3369 C C . LYS B 1 125 ? -1.554 25.516 -10.883 1 78.88 125 LYS B C 1
ATOM 3371 O O . LYS B 1 125 ? -2.475 26.312 -10.719 1 78.88 125 LYS B O 1
ATOM 3376 N N . GLU B 1 126 ? -1.645 24.484 -11.508 1 81.88 126 GLU B N 1
ATOM 3377 C CA . GLU B 1 126 ? -2.908 24.125 -12.141 1 81.88 126 GLU B CA 1
ATOM 3378 C C . GLU B 1 126 ? -4.012 23.922 -11.102 1 81.88 126 GLU B C 1
ATOM 3380 O O . GLU B 1 126 ? -5.156 24.328 -11.32 1 81.88 126 GLU B O 1
ATOM 3385 N N . LYS B 1 127 ? -3.645 23.344 -10.07 1 80 127 LYS B N 1
ATOM 3386 C CA . LYS B 1 127 ? -4.625 23.109 -9.008 1 80 127 LYS B CA 1
ATOM 3387 C C . LYS B 1 127 ? -5.109 24.422 -8.414 1 80 127 LYS B C 1
ATOM 3389 O O . LYS B 1 127 ? -6.301 24.594 -8.141 1 80 127 LYS B O 1
ATOM 3394 N N . ILE B 1 128 ? -4.219 25.281 -8.234 1 81.12 128 ILE B N 1
ATOM 3395 C CA . ILE B 1 128 ? -4.555 26.594 -7.668 1 81.12 128 ILE B CA 1
ATOM 3396 C C . ILE B 1 128 ? -5.426 27.375 -8.648 1 81.12 128 ILE B C 1
ATOM 3398 O O . ILE B 1 128 ? -6.398 28.016 -8.25 1 81.12 128 ILE B O 1
ATOM 3402 N N . GLU B 1 129 ? -5.109 27.25 -9.898 1 83.06 129 GLU B N 1
ATOM 3403 C CA . GLU B 1 129 ? -5.84 27.984 -10.93 1 83.06 129 GLU B CA 1
ATOM 3404 C C . GLU B 1 129 ? -7.277 27.469 -11.047 1 83.06 129 GLU B C 1
ATOM 3406 O O . GLU B 1 129 ? -8.18 28.234 -11.391 1 83.06 129 GLU B O 1
ATOM 3411 N N . ASN B 1 130 ? -7.457 26.281 -10.734 1 85.62 130 ASN B N 1
ATOM 3412 C CA . ASN B 1 130 ? -8.789 25.688 -10.859 1 85.62 130 ASN B CA 1
ATOM 3413 C C . ASN B 1 130 ? -9.477 25.594 -9.5 1 85.62 130 ASN B C 1
ATOM 3415 O O . ASN B 1 130 ? -10.43 24.828 -9.344 1 85.62 130 ASN B O 1
ATOM 3419 N N . ILE B 1 131 ? -9 26.312 -8.57 1 84.62 131 ILE B N 1
ATOM 3420 C CA . ILE B 1 131 ? -9.43 26.156 -7.184 1 84.62 131 ILE B CA 1
ATOM 3421 C C . ILE B 1 131 ? -10.914 26.484 -7.062 1 84.62 131 ILE B C 1
ATOM 3423 O O . ILE B 1 131 ? -11.609 25.938 -6.211 1 84.62 131 ILE B O 1
ATOM 3427 N N . ASN B 1 132 ? -11.383 27.359 -7.91 1 82.81 132 ASN B N 1
ATOM 3428 C CA . ASN B 1 132 ? -12.789 27.766 -7.871 1 82.81 132 ASN B CA 1
ATOM 3429 C C . ASN B 1 132 ? -13.711 26.625 -8.273 1 82.81 132 ASN B C 1
ATOM 3431 O O . ASN B 1 132 ? -14.891 26.609 -7.91 1 82.81 132 ASN B O 1
ATOM 3435 N N . GLU B 1 133 ? -13.156 25.719 -8.93 1 84.69 133 GLU B N 1
ATOM 3436 C CA . GLU B 1 133 ? -13.945 24.578 -9.398 1 84.69 133 GLU B CA 1
ATOM 3437 C C . GLU B 1 133 ? -13.969 23.469 -8.359 1 84.69 133 GLU B C 1
ATOM 3439 O O . GLU B 1 133 ? -14.773 22.531 -8.453 1 84.69 133 GLU B O 1
ATOM 3444 N N . VAL B 1 134 ? -13.164 23.625 -7.398 1 86.44 134 VAL B N 1
ATOM 3445 C CA . VAL B 1 134 ? -13.055 22.578 -6.398 1 86.44 134 VAL B CA 1
ATOM 3446 C C . VAL B 1 134 ? -14.07 22.812 -5.281 1 86.44 134 VAL B C 1
ATOM 3448 O O . VAL B 1 134 ? -14.164 23.922 -4.75 1 86.44 134 VAL B O 1
ATOM 3451 N N . SER B 1 135 ? -14.852 21.797 -5.023 1 91.31 135 SER B N 1
ATOM 3452 C CA . SER B 1 135 ? -15.812 21.891 -3.922 1 91.31 135 SER B CA 1
ATOM 3453 C C . SER B 1 135 ? -15.312 21.125 -2.697 1 91.31 135 SER B C 1
ATOM 3455 O O . SER B 1 135 ? -14.641 20.109 -2.828 1 91.31 135 SER B O 1
ATOM 3457 N N . LEU B 1 136 ? -15.57 21.688 -1.579 1 95.19 136 LEU B N 1
ATOM 3458 C CA . LEU B 1 136 ? -15.289 20.984 -0.336 1 95.19 136 LEU B CA 1
ATOM 3459 C C . LEU B 1 136 ? -16.266 19.828 -0.138 1 95.19 136 LEU B C 1
ATOM 3461 O O . LEU B 1 136 ? -17.484 20.016 -0.231 1 95.19 136 LEU B O 1
ATOM 3465 N N . ALA B 1 137 ? -15.688 18.656 0.096 1 96.5 137 ALA B N 1
ATOM 3466 C CA . ALA B 1 137 ? -16.531 17.484 0.319 1 96.5 137 ALA B CA 1
ATOM 3467 C C . ALA B 1 137 ? -17.375 17.656 1.584 1 96.5 137 ALA B C 1
ATOM 3469 O O . ALA B 1 137 ? -18.531 17.219 1.633 1 96.5 137 ALA B O 1
ATOM 3470 N N . ILE B 1 138 ? -16.844 18.141 2.609 1 97.44 138 ILE B N 1
ATOM 3471 C CA . ILE B 1 138 ? -17.484 18.656 3.807 1 97.44 138 ILE B CA 1
ATOM 3472 C C . ILE B 1 138 ? -17.141 20.141 3.98 1 97.44 138 ILE B C 1
ATOM 3474 O O . ILE B 1 138 ? -15.969 20.5 4.02 1 97.44 138 ILE B O 1
ATOM 3478 N N . ASP B 1 139 ? -18.203 20.953 4.07 1 97.19 139 ASP B N 1
ATOM 3479 C CA . ASP B 1 139 ? -17.969 22.391 4.008 1 97.19 139 ASP B CA 1
ATOM 3480 C C . ASP B 1 139 ? -18.578 23.109 5.207 1 97.19 139 ASP B C 1
ATOM 3482 O O . ASP B 1 139 ? -19.703 23.609 5.133 1 97.19 139 ASP B O 1
ATOM 3486 N N . ASP B 1 140 ? -17.812 23.266 6.172 1 97.75 140 ASP B N 1
ATOM 3487 C CA . ASP B 1 140 ? -18.203 24.047 7.34 1 97.75 140 ASP B CA 1
ATOM 3488 C C . ASP B 1 140 ? -17.531 25.406 7.336 1 97.75 140 ASP B C 1
ATOM 3490 O O . ASP B 1 140 ? -17.281 26 8.398 1 97.75 140 ASP B O 1
ATOM 3494 N N . SER B 1 141 ? -17.156 25.875 6.172 1 97.31 141 SER B N 1
ATOM 3495 C CA . SER B 1 141 ? -16.391 27.109 6.047 1 97.31 141 SER B CA 1
ATOM 3496 C C . SER B 1 141 ? -17.203 28.328 6.477 1 97.31 141 SER B C 1
ATOM 3498 O O . SER B 1 141 ? -16.672 29.281 7.012 1 97.31 141 SER B O 1
ATOM 3500 N N . LYS B 1 142 ? -18.484 28.297 6.254 1 96.94 142 LYS B N 1
ATOM 3501 C CA . LYS B 1 142 ? -19.328 29.406 6.703 1 96.94 142 LYS B CA 1
ATOM 3502 C C . LYS B 1 142 ? -19.344 29.516 8.227 1 96.94 142 LYS B C 1
ATOM 3504 O O . LYS B 1 142 ? -19.297 30.609 8.781 1 96.94 142 LYS B O 1
ATOM 3509 N N . GLU B 1 143 ? -19.422 28.375 8.852 1 97.62 143 GLU B N 1
ATOM 3510 C CA . GLU B 1 143 ? -19.359 28.359 10.305 1 97.62 143 GLU B CA 1
ATOM 3511 C C . GLU B 1 143 ? -18 28.859 10.805 1 97.62 143 GLU B C 1
ATOM 3513 O O . GLU B 1 143 ? -17.938 29.594 11.797 1 97.62 143 GLU B O 1
ATOM 3518 N N . LEU B 1 144 ? -17.031 28.469 10.148 1 98.44 144 LEU B N 1
ATOM 3519 C CA . LEU B 1 144 ? -15.695 28.953 10.5 1 98.44 144 LEU B CA 1
ATOM 3520 C C . LEU B 1 144 ? -15.609 30.469 10.367 1 98.44 144 LEU B C 1
ATOM 3522 O O . LEU B 1 144 ? -15.125 31.141 11.273 1 98.44 144 LEU B O 1
ATOM 3526 N N . TYR B 1 145 ? -16.094 30.969 9.258 1 97.81 145 TYR B N 1
ATOM 3527 C CA . TYR B 1 145 ? -16.078 32.406 9.016 1 97.81 145 TYR B CA 1
ATOM 3528 C C . TYR B 1 145 ? -16.812 33.156 10.125 1 97.81 145 TYR B C 1
ATOM 3530 O O . TYR B 1 145 ? -16.312 34.156 10.648 1 97.81 145 TYR B O 1
ATOM 3538 N N . ASN B 1 146 ? -17.922 32.656 10.461 1 97.75 146 ASN B N 1
ATOM 3539 C CA . ASN B 1 146 ? -18.75 33.312 11.484 1 97.75 146 ASN B CA 1
ATOM 3540 C C . ASN B 1 146 ? -18.062 33.281 12.852 1 97.75 146 ASN B C 1
ATOM 3542 O O . ASN B 1 146 ? -18.172 34.219 13.617 1 97.75 146 ASN B O 1
ATOM 3546 N N . LYS B 1 147 ? -17.422 32.188 13.102 1 97.94 147 LYS B N 1
ATOM 3547 C CA . LYS B 1 147 ? -16.688 32.094 14.367 1 97.94 147 LYS B CA 1
ATOM 3548 C C . LYS B 1 147 ? -15.508 33.062 14.391 1 97.94 147 LYS B C 1
ATOM 3550 O O . LYS B 1 147 ? -15.242 33.688 15.414 1 97.94 147 LYS B O 1
ATOM 3555 N N . LEU B 1 148 ? -14.812 33.188 13.312 1 98.31 148 LEU B N 1
ATOM 3556 C CA . LEU B 1 148 ? -13.672 34.062 13.219 1 98.31 148 LEU B CA 1
ATOM 3557 C C . LEU B 1 148 ? -14.094 35.531 13.422 1 98.31 148 LEU B C 1
ATOM 3559 O O . LEU B 1 148 ? -13.359 36.312 14 1 98.31 148 LEU B O 1
ATOM 3563 N N . LYS B 1 149 ? -15.242 35.812 13.008 1 96.69 149 LYS B N 1
ATOM 3564 C CA . LYS B 1 149 ? -15.773 37.188 13.102 1 96.69 149 LYS B CA 1
ATOM 3565 C C . LYS B 1 149 ? -15.828 37.625 14.555 1 96.69 149 LYS B C 1
ATOM 3567 O O . LYS B 1 149 ? -15.641 38.812 14.844 1 96.69 149 LYS B O 1
ATOM 3572 N N . THR B 1 150 ? -16.047 36.75 15.398 1 97.19 150 THR B N 1
ATOM 3573 C CA . THR B 1 150 ? -16.25 37.125 16.797 1 97.19 150 THR B CA 1
ATOM 3574 C C . THR B 1 150 ? -15.039 36.719 17.641 1 97.19 150 THR B C 1
ATOM 3576 O O . THR B 1 150 ? -14.984 37 18.828 1 97.19 150 THR B O 1
ATOM 3579 N N . ALA B 1 151 ? -14.117 36.062 17.078 1 98.25 151 ALA B N 1
ATOM 3580 C CA . ALA B 1 151 ? -12.977 35.531 17.812 1 98.25 151 ALA B CA 1
ATOM 3581 C C . ALA B 1 151 ? -11.945 36.625 18.078 1 98.25 151 ALA B C 1
ATOM 3583 O O . ALA B 1 151 ? -11.703 37.5 17.219 1 98.25 151 ALA B O 1
ATOM 3584 N N . LYS B 1 152 ? -11.312 36.531 19.219 1 98.44 152 LYS B N 1
ATOM 3585 C CA . LYS B 1 152 ? -10.188 37.406 19.547 1 98.44 152 LYS B CA 1
ATOM 3586 C C . LYS B 1 152 ? -8.859 36.688 19.391 1 98.44 152 LYS B C 1
ATOM 3588 O O . LYS B 1 152 ? -7.816 37.312 19.188 1 98.44 152 LYS B O 1
ATOM 3593 N N . THR B 1 153 ? -8.945 35.406 19.516 1 98.75 153 THR B N 1
ATOM 3594 C CA . THR B 1 153 ? -7.73 34.594 19.422 1 98.75 153 THR B CA 1
ATOM 3595 C C . THR B 1 153 ? -7.957 33.375 18.531 1 98.75 153 THR B C 1
ATOM 3597 O O . THR B 1 153 ? -9.008 32.75 18.578 1 98.75 153 THR B O 1
ATOM 3600 N N . LEU B 1 154 ? -6.98 33.125 17.656 1 98.88 154 LEU B N 1
ATOM 3601 C CA . LEU B 1 154 ? -6.957 31.969 16.766 1 98.88 154 LEU B CA 1
ATOM 3602 C C . LEU B 1 154 ? -5.668 31.172 16.938 1 98.88 154 LEU B C 1
ATOM 3604 O O . LEU B 1 154 ? -4.574 31.734 16.906 1 98.88 154 LEU B O 1
ATOM 3608 N N . VAL B 1 155 ? -5.793 29.922 17.25 1 98.88 155 VAL B N 1
ATOM 3609 C CA . VAL B 1 155 ? -4.672 29 17.094 1 98.88 155 VAL B CA 1
ATOM 3610 C C . VAL B 1 155 ? -4.758 28.297 15.742 1 98.88 155 VAL B C 1
ATOM 3612 O O . VAL B 1 155 ? -5.758 27.625 15.445 1 98.88 155 VAL B O 1
ATOM 3615 N N . TYR B 1 156 ? -3.781 28.5 14.891 1 98.88 156 TYR B N 1
ATOM 3616 C CA . TYR B 1 156 ? -3.629 27.859 13.586 1 98.88 156 TYR B CA 1
ATOM 3617 C C . TYR B 1 156 ? -2.539 26.797 13.617 1 98.88 156 TYR B C 1
ATOM 3619 O O . TYR B 1 156 ? -1.354 27.125 13.734 1 98.88 156 TYR B O 1
ATOM 3627 N N . LEU B 1 157 ? -2.928 25.562 13.516 1 98.75 157 LEU B N 1
ATOM 3628 C CA . LEU B 1 157 ? -1.966 24.469 13.57 1 98.75 157 LEU B CA 1
ATOM 3629 C C . LEU B 1 157 ? -1.46 24.109 12.18 1 98.75 157 LEU B C 1
ATOM 3631 O O . LEU B 1 157 ? -2.242 23.703 11.312 1 98.75 157 LEU B O 1
ATOM 3635 N N . GLY B 1 158 ? -0.172 24.25 12.023 1 97.88 158 GLY B N 1
ATOM 3636 C CA . GLY B 1 158 ? 0.44 23.938 10.734 1 97.88 158 GLY B CA 1
ATOM 3637 C C . GLY B 1 158 ? 0.61 22.453 10.492 1 97.88 158 GLY B C 1
ATOM 3638 O O . GLY B 1 158 ? 0.449 21.656 11.414 1 97.88 158 GLY B O 1
ATOM 3639 N N . ASP B 1 159 ? 0.943 22.125 9.227 1 95.94 159 ASP B N 1
ATOM 3640 C CA . ASP B 1 159 ? 1.137 20.734 8.828 1 95.94 159 ASP B CA 1
ATOM 3641 C C . ASP B 1 159 ? 2.461 20.547 8.094 1 95.94 159 ASP B C 1
ATOM 3643 O O . ASP B 1 159 ? 3.518 20.453 8.719 1 95.94 159 ASP B O 1
ATOM 3647 N N . ASN B 1 160 ? 2.459 20.656 6.773 1 94.38 160 ASN B N 1
ATOM 3648 C CA . ASN B 1 160 ? 3.635 20.312 5.984 1 94.38 160 ASN B CA 1
ATOM 3649 C C . ASN B 1 160 ? 4.395 21.547 5.531 1 94.38 160 ASN B C 1
ATOM 3651 O O . ASN B 1 160 ? 3.803 22.625 5.379 1 94.38 160 ASN B O 1
ATOM 3655 N N . CYS B 1 161 ? 5.633 21.359 5.363 1 93.88 161 CYS B N 1
ATOM 3656 C CA . CYS B 1 161 ? 6.418 22.359 4.652 1 93.88 161 CYS B CA 1
ATOM 3657 C C . CYS B 1 161 ? 5.906 22.547 3.229 1 93.88 161 CYS B C 1
ATOM 3659 O O . CYS B 1 161 ? 5.289 21.641 2.664 1 93.88 161 CYS B O 1
ATOM 3661 N N . GLY B 1 162 ? 6.234 23.688 2.633 1 92.81 162 GLY B N 1
ATOM 3662 C CA . GLY B 1 162 ? 5.605 24.047 1.372 1 92.81 162 GLY B CA 1
ATOM 3663 C C . GLY B 1 162 ? 4.199 24.594 1.539 1 92.81 162 GLY B C 1
ATOM 3664 O O . GLY B 1 162 ? 3.926 25.734 1.161 1 92.81 162 GLY B O 1
ATOM 3665 N N . GLU B 1 163 ? 3.42 23.781 2.176 1 93.69 163 GLU B N 1
ATOM 3666 C CA . GLU B 1 163 ? 2.041 24.141 2.471 1 93.69 163 GLU B CA 1
ATOM 3667 C C . GLU B 1 163 ? 1.98 25.359 3.4 1 93.69 163 GLU B C 1
ATOM 3669 O O . GLU B 1 163 ? 1.07 26.188 3.299 1 93.69 163 GLU B O 1
ATOM 3674 N N . ILE B 1 164 ? 2.91 25.5 4.227 1 97.06 164 ILE B N 1
ATOM 3675 C CA . ILE B 1 164 ? 2.986 26.562 5.223 1 97.06 164 ILE B CA 1
ATOM 3676 C C . ILE B 1 164 ? 2.926 27.922 4.535 1 97.06 164 ILE B C 1
ATOM 3678 O O . ILE B 1 164 ? 2.426 28.891 5.109 1 97.06 164 ILE B O 1
ATOM 3682 N N . CYS B 1 165 ? 3.359 28.062 3.326 1 95.94 165 CYS B N 1
ATOM 3683 C CA . CYS B 1 165 ? 3.33 29.312 2.582 1 95.94 165 CYS B CA 1
ATOM 3684 C C . CYS B 1 165 ? 1.896 29.75 2.309 1 95.94 165 CYS B C 1
ATOM 3686 O O . CYS B 1 165 ? 1.572 30.938 2.43 1 95.94 165 CYS B O 1
ATOM 3688 N N . PHE B 1 166 ? 1.102 28.812 1.966 1 95.75 166 PHE B N 1
ATOM 3689 C CA . PHE B 1 166 ? -0.305 29.109 1.723 1 95.75 166 PHE B CA 1
ATOM 3690 C C . PHE B 1 166 ? -1.038 29.359 3.033 1 95.75 166 PHE B C 1
ATOM 3692 O O . PHE B 1 166 ? -1.983 30.156 3.074 1 95.75 166 PHE B O 1
ATOM 3699 N N . ASP B 1 167 ? -0.617 28.656 4.051 1 97.69 167 ASP B N 1
ATOM 3700 C CA . ASP B 1 167 ? -1.166 28.953 5.371 1 97.69 167 ASP B CA 1
ATOM 3701 C C . ASP B 1 167 ? -0.908 30.406 5.77 1 97.69 167 ASP B C 1
ATOM 3703 O O . ASP B 1 167 ? -1.793 31.062 6.309 1 97.69 167 ASP B O 1
ATOM 3707 N N . LYS B 1 168 ? 0.305 30.828 5.547 1 97.25 168 LYS B N 1
ATOM 3708 C CA . LYS B 1 168 ? 0.645 32.219 5.824 1 97.25 168 LYS B CA 1
ATOM 3709 C C . LYS B 1 168 ? -0.28 33.188 5.07 1 97.25 168 LYS B C 1
ATOM 3711 O O . LYS B 1 168 ? -0.77 34.156 5.641 1 97.25 168 LYS B O 1
ATOM 3716 N N . LEU B 1 169 ? -0.473 32.906 3.85 1 95.75 169 LEU B N 1
ATOM 3717 C CA . LEU B 1 169 ? -1.356 33.719 3.027 1 95.75 169 LEU B CA 1
ATOM 3718 C C . LEU B 1 169 ? -2.768 33.75 3.605 1 95.75 169 LEU B C 1
ATOM 3720 O O . LEU B 1 169 ? -3.398 34.812 3.668 1 95.75 169 LEU B O 1
ATOM 3724 N N . PHE B 1 170 ? -3.258 32.625 3.959 1 97.62 170 PHE B N 1
ATOM 3725 C CA . PHE B 1 170 ? -4.605 32.531 4.516 1 97.62 170 PHE B CA 1
ATOM 3726 C C . PHE B 1 170 ? -4.711 33.344 5.801 1 97.62 170 PHE B C 1
ATOM 3728 O O . PHE B 1 170 ? -5.68 34.094 6 1 97.62 170 PHE B O 1
ATOM 3735 N N . ILE B 1 171 ? -3.723 33.219 6.672 1 98.19 171 ILE B N 1
ATOM 3736 C CA . ILE B 1 171 ? -3.701 33.969 7.922 1 98.19 171 ILE B CA 1
ATOM 3737 C C . ILE B 1 171 ? -3.678 35.469 7.621 1 98.19 171 ILE B C 1
ATOM 3739 O O . ILE B 1 171 ? -4.355 36.25 8.289 1 98.19 171 ILE B O 1
ATOM 3743 N N . LYS B 1 172 ? -2.877 35.875 6.641 1 96 172 LYS B N 1
ATOM 3744 C CA . LYS B 1 172 ? -2.84 37.25 6.227 1 96 172 LYS B CA 1
ATOM 3745 C C . LYS B 1 172 ? -4.238 37.781 5.875 1 96 172 LYS B C 1
ATOM 3747 O O . LYS B 1 172 ? -4.625 38.875 6.281 1 96 172 LYS B O 1
ATOM 3752 N N . TYR B 1 173 ? -4.949 36.969 5.184 1 94.31 173 TYR B N 1
ATOM 3753 C CA . TYR B 1 173 ? -6.293 37.375 4.77 1 94.31 173 TYR B CA 1
ATOM 3754 C C . TYR B 1 173 ? -7.246 37.375 5.961 1 94.31 173 TYR B C 1
ATOM 3756 O O . TYR B 1 173 ? -8.117 38.25 6.051 1 94.31 173 TYR B O 1
ATOM 3764 N N . ILE B 1 174 ? -7.125 36.438 6.832 1 97.25 174 ILE B N 1
ATOM 3765 C CA . ILE B 1 174 ? -7.93 36.438 8.055 1 97.25 174 ILE B CA 1
ATOM 3766 C C . ILE B 1 174 ? -7.703 37.719 8.844 1 97.25 174 ILE B C 1
ATOM 3768 O O . ILE B 1 174 ? -8.656 38.375 9.273 1 97.25 174 ILE B O 1
ATOM 3772 N N . LYS B 1 175 ? -6.469 38.094 8.984 1 96.62 175 LYS B N 1
ATOM 3773 C CA . LYS B 1 175 ? -6.129 39.281 9.758 1 96.62 175 LYS B CA 1
ATOM 3774 C C . LYS B 1 175 ? -6.617 40.562 9.07 1 96.62 175 LYS B C 1
ATOM 3776 O O . LYS B 1 175 ? -6.984 41.531 9.734 1 96.62 175 LYS B O 1
ATOM 3781 N N . ALA B 1 176 ? -6.559 40.531 7.766 1 93.56 176 ALA B N 1
ATOM 3782 C CA . ALA B 1 176 ? -7.074 41.688 7.02 1 93.56 176 ALA B CA 1
ATOM 3783 C C . ALA B 1 176 ? -8.578 41.844 7.219 1 93.56 176 ALA B C 1
ATOM 3785 O O . ALA B 1 176 ? -9.086 42.938 7.324 1 93.56 176 ALA B O 1
ATOM 3786 N N . GLU B 1 177 ? -9.211 40.781 7.227 1 94.06 177 GLU B N 1
ATOM 3787 C CA . GLU B 1 177 ? -10.664 40.781 7.387 1 94.06 177 GLU B CA 1
ATOM 3788 C C . GLU B 1 177 ? -11.062 41 8.844 1 94.06 177 GLU B C 1
ATOM 3790 O O . GLU B 1 177 ? -12.055 41.688 9.117 1 94.06 177 GLU B O 1
ATOM 3795 N N . PHE B 1 178 ? -10.297 40.438 9.719 1 96.94 178 PHE B N 1
ATOM 3796 C CA . PHE B 1 178 ? -10.531 40.562 11.148 1 96.94 178 PHE B CA 1
ATOM 3797 C C . PHE B 1 178 ? -9.297 41.094 11.859 1 96.94 178 PHE B C 1
ATOM 3799 O O . PHE B 1 178 ? -8.609 40.344 12.562 1 96.94 178 PHE B O 1
ATOM 3806 N N . PRO B 1 179 ? -9.094 42.344 11.898 1 95.5 179 PRO B N 1
ATOM 3807 C CA . PRO B 1 179 ? -7.82 42.969 12.297 1 95.5 179 PRO B CA 1
ATOM 3808 C C . PRO B 1 179 ? -7.523 42.812 13.781 1 95.5 179 PRO B C 1
ATOM 3810 O O . PRO B 1 179 ? -6.363 42.875 14.195 1 95.5 179 PRO B O 1
ATOM 3813 N N . ASP B 1 180 ? -8.508 42.562 14.609 1 96.31 180 ASP B N 1
ATOM 3814 C CA . ASP B 1 180 ? -8.305 42.5 16.062 1 96.31 180 ASP B CA 1
ATOM 3815 C C . ASP B 1 180 ? -7.945 41.094 16.516 1 96.31 180 ASP B C 1
ATOM 3817 O O . ASP B 1 180 ? -7.66 40.875 17.688 1 96.31 180 ASP B O 1
ATOM 3821 N N . ILE B 1 181 ? -7.891 40.188 15.617 1 98.31 181 ILE B N 1
ATOM 3822 C CA . ILE B 1 181 ? -7.672 38.812 16 1 98.31 181 ILE B CA 1
ATOM 3823 C C . ILE B 1 181 ? -6.18 38.562 16.219 1 98.31 181 ILE B C 1
ATOM 3825 O O . ILE B 1 181 ? -5.348 39 15.422 1 98.31 181 ILE B O 1
ATOM 3829 N N . LYS B 1 182 ? -5.809 38 17.344 1 98.62 182 LYS B N 1
ATOM 3830 C CA . LYS B 1 182 ? -4.457 37.5 17.594 1 98.62 182 LYS B CA 1
ATOM 3831 C C . LYS B 1 182 ? -4.301 36.062 17.094 1 98.62 182 LYS B C 1
ATOM 3833 O O . LYS B 1 182 ? -5.086 35.188 17.469 1 98.62 182 LYS B O 1
ATOM 3838 N N . VAL B 1 183 ? -3.273 35.844 16.297 1 98.81 183 VAL B N 1
ATOM 3839 C CA . VAL B 1 183 ? -3.098 34.5 15.711 1 98.81 183 VAL B CA 1
ATOM 3840 C C . VAL B 1 183 ? -1.84 33.844 16.281 1 98.81 183 VAL B C 1
ATOM 3842 O O . VAL B 1 183 ? -0.765 34.469 16.281 1 98.81 183 VAL B O 1
ATOM 3845 N N . TYR B 1 184 ? -1.988 32.656 16.859 1 98.88 184 TYR B N 1
ATOM 3846 C CA . TYR B 1 184 ? -0.888 31.766 17.203 1 98.88 184 TYR B CA 1
ATOM 3847 C C . TYR B 1 184 ? -0.72 30.672 16.141 1 98.88 184 TYR B C 1
ATOM 3849 O O . TYR B 1 184 ? -1.679 29.984 15.805 1 98.88 184 TYR B O 1
ATOM 3857 N N . PHE B 1 185 ? 0.47 30.562 15.594 1 98.88 185 PHE B N 1
ATOM 3858 C CA . PHE B 1 185 ? 0.765 29.5 14.641 1 98.88 185 PHE B CA 1
ATOM 3859 C C . PHE B 1 185 ? 1.516 28.359 15.32 1 98.88 185 PHE B C 1
ATOM 3861 O O . PHE B 1 185 ? 2.656 28.531 15.75 1 98.88 185 PHE B O 1
ATOM 3868 N N . GLY B 1 186 ? 0.856 27.234 15.383 1 98.75 186 GLY B N 1
ATOM 3869 C CA . GLY B 1 186 ? 1.434 26.078 16.062 1 98.75 186 GLY B CA 1
ATOM 3870 C C . GLY B 1 186 ? 2.293 25.234 15.148 1 98.75 186 GLY B C 1
ATOM 3871 O O . GLY B 1 186 ? 1.87 24.859 14.047 1 98.75 186 GLY B O 1
ATOM 3872 N N . VAL B 1 187 ? 3.512 24.875 15.594 1 98.62 187 VAL B N 1
ATOM 3873 C CA . VAL B 1 187 ? 4.434 24 14.883 1 98.62 187 VAL B CA 1
ATOM 3874 C C . VAL B 1 187 ? 4.844 22.828 15.781 1 98.62 187 VAL B C 1
ATOM 3876 O O . VAL B 1 187 ? 4.598 22.859 16.984 1 98.62 187 VAL B O 1
ATOM 3879 N N . ARG B 1 188 ? 5.453 21.828 15.141 1 97.94 188 ARG B N 1
ATOM 3880 C CA . ARG B 1 188 ? 5.949 20.688 15.906 1 97.94 188 ARG B CA 1
ATOM 3881 C C . ARG B 1 188 ? 7.141 21.078 16.766 1 97.94 188 ARG B C 1
ATOM 3883 O O . ARG B 1 188 ? 7.895 22 16.422 1 97.94 188 ARG B O 1
ATOM 3890 N N . GLY B 1 189 ? 7.289 20.344 17.844 1 96.94 189 GLY B N 1
ATOM 3891 C CA . GLY B 1 189 ? 8.414 20.609 18.719 1 96.94 189 GLY B CA 1
ATOM 3892 C C . GLY B 1 189 ? 9.719 20 18.219 1 96.94 189 GLY B C 1
ATOM 3893 O O . GLY B 1 189 ? 10.797 20.484 18.562 1 96.94 189 GLY B O 1
ATOM 3894 N N . LYS B 1 190 ? 9.617 18.969 17.484 1 95.44 190 LYS B N 1
ATOM 3895 C CA . LYS B 1 190 ? 10.75 18.266 16.875 1 95.44 190 LYS B CA 1
ATOM 3896 C C . LYS B 1 190 ? 10.438 17.859 15.445 1 95.44 190 LYS B C 1
ATOM 3898 O O . LYS B 1 190 ? 9.266 17.781 15.055 1 95.44 190 LYS B O 1
ATOM 3903 N N . ALA B 1 191 ? 11.57 17.562 14.758 1 94.75 191 ALA B N 1
ATOM 3904 C CA . ALA B 1 191 ? 11.398 17.172 13.359 1 94.75 191 ALA B CA 1
ATOM 3905 C C . ALA B 1 191 ? 10.664 15.844 13.258 1 94.75 191 ALA B C 1
ATOM 3907 O O . ALA B 1 191 ? 10.984 14.891 13.969 1 94.75 191 ALA B O 1
ATOM 3908 N N . ILE B 1 192 ? 9.672 15.797 12.445 1 95.25 192 ILE B N 1
ATOM 3909 C CA . ILE B 1 192 ? 8.938 14.586 12.109 1 95.25 192 ILE B CA 1
ATOM 3910 C C . ILE B 1 192 ? 8.477 14.648 10.648 1 95.25 192 ILE B C 1
ATOM 3912 O O . ILE B 1 192 ? 7.688 15.523 10.281 1 95.25 192 ILE B O 1
ATOM 3916 N N . VAL B 1 193 ? 8.984 13.766 9.836 1 92.88 193 VAL B N 1
ATOM 3917 C CA . VAL B 1 193 ? 8.695 13.695 8.406 1 92.88 193 VAL B CA 1
ATOM 3918 C C . VAL B 1 193 ? 8.828 15.086 7.789 1 92.88 193 VAL B C 1
ATOM 3920 O O . VAL B 1 193 ? 9.875 15.727 7.902 1 92.88 193 VAL B O 1
ATOM 3923 N N . ASN B 1 194 ? 7.758 15.609 7.18 1 92.81 194 ASN B N 1
ATOM 3924 C CA . ASN B 1 194 ? 7.824 16.922 6.539 1 92.81 194 ASN B CA 1
ATOM 3925 C C . ASN B 1 194 ? 6.973 17.938 7.273 1 92.81 194 ASN B C 1
ATOM 3927 O O . ASN B 1 194 ? 6.66 19 6.73 1 92.81 194 ASN B O 1
ATOM 3931 N N . ASP B 1 195 ? 6.605 17.688 8.484 1 95.69 195 ASP B N 1
ATOM 3932 C CA . ASP B 1 195 ? 5.82 18.625 9.281 1 95.69 195 ASP B CA 1
ATOM 3933 C C . ASP B 1 195 ? 6.625 19.875 9.609 1 95.69 195 ASP B C 1
ATOM 3935 O O . ASP B 1 195 ? 7.852 19.828 9.734 1 95.69 195 ASP B O 1
ATOM 3939 N N . VAL B 1 196 ? 5.93 20.922 9.758 1 97.25 196 VAL B N 1
ATOM 3940 C CA . VAL B 1 196 ? 6.605 22.203 9.945 1 97.25 196 VAL B CA 1
ATOM 3941 C C . VAL B 1 196 ? 7.121 22.328 11.375 1 97.25 196 VAL B C 1
ATOM 3943 O O . VAL B 1 196 ? 6.453 21.891 12.32 1 97.25 196 VAL B O 1
ATOM 3946 N N . THR B 1 197 ? 8.289 22.859 11.531 1 97.81 197 THR B N 1
ATOM 3947 C CA . THR B 1 197 ? 8.93 23.219 12.789 1 97.81 197 THR B CA 1
ATOM 3948 C C . THR B 1 197 ? 9.195 24.719 12.852 1 97.81 197 THR B C 1
ATOM 3950 O O . THR B 1 197 ? 8.82 25.453 11.945 1 97.81 197 THR B O 1
ATOM 3953 N N . LEU B 1 198 ? 9.773 25.094 13.984 1 98.06 198 LEU B N 1
ATOM 3954 C CA . LEU B 1 198 ? 10.102 26.5 14.172 1 98.06 198 LEU B CA 1
ATOM 3955 C C . LEU B 1 198 ? 10.984 27.016 13.047 1 98.06 198 LEU B C 1
ATOM 3957 O O . LEU B 1 198 ? 10.773 28.109 12.539 1 98.06 198 LEU B O 1
ATOM 3961 N N . GLU B 1 199 ? 11.938 26.25 12.625 1 97 199 GLU B N 1
ATOM 3962 C CA . GLU B 1 199 ? 12.859 26.625 11.562 1 97 199 GLU B CA 1
ATOM 3963 C C . GLU B 1 199 ? 12.117 26.891 10.25 1 97 199 GLU B C 1
ATOM 3965 O O . GLU B 1 199 ? 12.414 27.844 9.539 1 97 199 GLU B O 1
ATOM 3970 N N . ASP B 1 200 ? 11.195 26.078 9.977 1 97.69 200 ASP B N 1
ATOM 3971 C CA . ASP B 1 200 ? 10.406 26.219 8.758 1 97.69 200 ASP B CA 1
ATOM 3972 C C . ASP B 1 200 ? 9.555 27.484 8.797 1 97.69 200 ASP B C 1
ATOM 3974 O O . ASP B 1 200 ? 9.445 28.203 7.801 1 97.69 200 ASP B O 1
ATOM 3978 N N . ALA B 1 201 ? 8.969 27.719 9.953 1 98.56 201 ALA B N 1
ATOM 3979 C CA . ALA B 1 201 ? 8.125 28.891 10.125 1 98.56 201 ALA B CA 1
ATOM 3980 C C . ALA B 1 201 ? 8.938 30.172 9.961 1 98.56 201 ALA B C 1
ATOM 3982 O O . ALA B 1 201 ? 8.469 31.141 9.352 1 98.56 201 ALA B O 1
ATOM 3983 N N . LYS B 1 202 ? 10.07 30.156 10.461 1 98.06 202 LYS B N 1
ATOM 3984 C CA . LYS B 1 202 ? 10.961 31.312 10.328 1 98.06 202 LYS B CA 1
ATOM 3985 C C . LYS B 1 202 ? 11.375 31.516 8.875 1 98.06 202 LYS B C 1
ATOM 3987 O O . LYS B 1 202 ? 11.445 32.656 8.398 1 98.06 202 LYS B O 1
ATOM 3992 N N . MET B 1 203 ? 11.656 30.469 8.25 1 97.06 203 MET B N 1
ATOM 3993 C CA . MET B 1 203 ? 12.094 30.516 6.863 1 97.06 203 MET B CA 1
ATOM 3994 C C . MET B 1 203 ? 11.078 31.25 5.992 1 97.06 203 MET B C 1
ATOM 3996 O O . MET B 1 203 ? 11.453 31.969 5.066 1 97.06 203 MET B O 1
ATOM 4000 N N . VAL B 1 204 ? 9.844 31.047 6.281 1 97.5 204 VAL B N 1
ATOM 4001 C CA . VAL B 1 204 ? 8.812 31.641 5.434 1 97.5 204 VAL B CA 1
ATOM 4002 C C . VAL B 1 204 ? 8.328 32.969 6.047 1 97.5 204 VAL B C 1
ATOM 4004 O O . VAL B 1 204 ? 7.348 33.531 5.586 1 97.5 204 VAL B O 1
ATOM 4007 N N . ALA B 1 205 ? 8.883 33.406 7.121 1 97.88 205 ALA B N 1
ATOM 4008 C CA . ALA B 1 205 ? 8.578 34.656 7.816 1 97.88 205 ALA B CA 1
ATOM 4009 C C . ALA B 1 205 ? 7.152 34.656 8.352 1 97.88 205 ALA B C 1
ATOM 4011 O O . ALA B 1 205 ? 6.406 35.625 8.148 1 97.88 205 ALA B O 1
ATOM 4012 N N . MET B 1 206 ? 6.816 33.531 8.969 1 98.56 206 MET B N 1
ATOM 4013 C CA . MET B 1 206 ? 5.488 33.406 9.555 1 98.56 206 MET B CA 1
ATOM 4014 C C . MET B 1 206 ? 5.246 34.438 10.641 1 98.56 206 MET B C 1
ATOM 4016 O O . MET B 1 206 ? 4.105 34.812 10.891 1 98.56 206 MET B O 1
ATOM 4020 N N . GLU B 1 207 ? 6.27 34.969 11.25 1 98.06 207 GLU B N 1
ATOM 4021 C CA . GLU B 1 207 ? 6.176 35.938 12.336 1 98.06 207 GLU B CA 1
ATOM 4022 C C . GLU B 1 207 ? 5.535 37.219 11.852 1 98.06 207 GLU B C 1
ATOM 4024 O O . GLU B 1 207 ? 5.102 38.062 12.664 1 98.06 207 GLU B O 1
ATOM 4029 N N . GLU B 1 208 ? 5.523 37.406 10.609 1 98 208 GLU B N 1
ATOM 4030 C CA . GLU B 1 208 ? 4.906 38.594 10.047 1 98 208 GLU B CA 1
ATOM 4031 C C . GLU B 1 208 ? 3.398 38.594 10.273 1 98 208 GLU B C 1
ATOM 4033 O O . GLU B 1 208 ? 2.771 39.656 10.305 1 98 208 GLU B O 1
ATOM 4038 N N . VAL B 1 209 ? 2.816 37.406 10.453 1 98.19 209 VAL B N 1
ATOM 4039 C CA . VAL B 1 209 ? 1.359 37.375 10.484 1 98.19 209 VAL B CA 1
ATOM 4040 C C . VAL B 1 209 ? 0.885 36.656 11.75 1 98.19 209 VAL B C 1
ATOM 4042 O O . VAL B 1 209 ? -0.289 36.719 12.117 1 98.19 209 VAL B O 1
ATOM 4045 N N . ALA B 1 210 ? 1.76 36 12.461 1 98.75 210 ALA B N 1
ATOM 4046 C CA . ALA B 1 210 ? 1.334 35.25 13.625 1 98.75 210 ALA B CA 1
ATOM 4047 C C . ALA B 1 210 ? 2.473 35.094 14.633 1 98.75 210 ALA B C 1
ATOM 4049 O O . ALA B 1 210 ? 3.646 35.188 14.273 1 98.75 210 ALA B O 1
ATOM 4050 N N . GLU B 1 211 ? 2.127 34.875 15.859 1 98.69 211 GLU B N 1
ATOM 4051 C CA . GLU B 1 211 ? 3.088 34.406 16.859 1 98.69 211 GLU B CA 1
ATOM 4052 C C . GLU B 1 211 ? 3.297 32.906 16.766 1 98.69 211 GLU B C 1
ATOM 4054 O O . GLU B 1 211 ? 2.336 32.125 16.828 1 98.69 211 GLU B O 1
ATOM 4059 N N . ILE B 1 212 ? 4.547 32.469 16.656 1 98.81 212 ILE B N 1
ATOM 4060 C CA . ILE B 1 212 ? 4.836 31.047 16.469 1 98.81 212 ILE B CA 1
ATOM 4061 C C . ILE B 1 212 ? 4.934 30.375 17.844 1 98.81 212 ILE B C 1
ATOM 4063 O O . ILE B 1 212 ? 5.617 30.859 18.734 1 98.81 212 ILE B O 1
ATOM 4067 N N . ILE B 1 213 ? 4.254 29.25 17.984 1 98.69 213 ILE B N 1
ATOM 4068 C CA . ILE B 1 213 ? 4.332 28.469 19.219 1 98.69 213 ILE B CA 1
ATOM 4069 C C . ILE B 1 213 ? 4.664 27.016 18.875 1 98.69 213 ILE B C 1
ATOM 4071 O O . ILE B 1 213 ? 4.164 26.469 17.891 1 98.69 213 ILE B O 1
ATOM 4075 N N . GLU B 1 214 ? 5.551 26.391 19.609 1 98.31 214 GLU B N 1
ATOM 4076 C CA . GLU B 1 214 ? 5.914 24.984 19.469 1 98.31 214 GLU B CA 1
ATOM 4077 C C . GLU B 1 214 ? 5.059 24.109 20.375 1 98.31 214 GLU B C 1
ATOM 4079 O O . GLU B 1 214 ? 4.785 24.469 21.516 1 98.31 214 GLU B O 1
ATOM 4084 N N . ASN B 1 215 ? 4.629 23.031 19.797 1 97.81 215 ASN B N 1
ATOM 4085 C CA . ASN B 1 215 ? 3.754 22.188 20.594 1 97.81 215 ASN B CA 1
ATOM 4086 C C . ASN B 1 215 ? 4.551 21.297 21.562 1 97.81 215 ASN B C 1
ATOM 4088 O O . ASN B 1 215 ? 3.992 20.734 22.5 1 97.81 215 ASN B O 1
ATOM 4092 N N . GLY B 1 216 ? 5.906 21.156 21.297 1 97.19 216 GLY B N 1
ATOM 4093 C CA . GLY B 1 216 ? 6.793 20.453 22.219 1 97.19 216 GLY B CA 1
ATOM 4094 C C . GLY B 1 216 ? 6.789 18.953 22.031 1 97.19 216 GLY B C 1
ATOM 4095 O O . GLY B 1 216 ? 7.395 18.219 22.812 1 97.19 216 GLY B O 1
ATOM 4096 N N . ASP B 1 217 ? 6.148 18.5 21.031 1 96.19 217 ASP B N 1
ATOM 4097 C CA . ASP B 1 217 ? 5.98 17.078 20.781 1 96.19 217 ASP B CA 1
ATOM 4098 C C . ASP B 1 217 ? 6.543 16.688 19.422 1 96.19 217 ASP B C 1
ATOM 4100 O O . ASP B 1 217 ? 6.949 17.562 18.641 1 96.19 217 ASP B O 1
ATOM 4104 N N . ASP B 1 218 ? 6.707 15.359 19.266 1 94.19 218 ASP B N 1
ATOM 4105 C CA . ASP B 1 218 ? 7.281 14.859 18.031 1 94.19 218 ASP B CA 1
ATOM 4106 C C . ASP B 1 218 ? 6.344 13.852 17.359 1 94.19 218 ASP B C 1
ATOM 4108 O O . ASP B 1 218 ? 6.797 12.93 16.672 1 94.19 218 ASP B O 1
ATOM 4112 N N . SER B 1 219 ? 5.094 13.93 17.562 1 95.44 219 SER B N 1
ATOM 4113 C CA . SER B 1 219 ? 4.09 13.117 16.891 1 95.44 219 SER B CA 1
ATOM 4114 C C . SER B 1 219 ? 3.729 13.719 15.531 1 95.44 219 SER B C 1
ATOM 4116 O O . SER B 1 219 ? 3.99 14.891 15.273 1 95.44 219 SER B O 1
ATOM 4118 N N . LEU B 1 220 ? 3.186 12.828 14.633 1 94 220 LEU B N 1
ATOM 4119 C CA . LEU B 1 220 ? 2.613 13.281 13.375 1 94 220 LEU B CA 1
ATOM 4120 C C . LEU B 1 220 ? 1.283 13.992 13.602 1 94 220 LEU B C 1
ATOM 4122 O O . LEU B 1 220 ? 0.226 13.359 13.602 1 94 220 LEU B O 1
ATOM 4126 N N . GLY B 1 221 ? 1.196 15.195 14.055 1 95.12 221 GLY B N 1
ATOM 4127 C CA . GLY B 1 221 ? 0.008 15.938 14.438 1 95.12 221 GLY B CA 1
ATOM 4128 C C . GLY B 1 221 ? 0.126 16.578 15.805 1 95.12 221 GLY B C 1
ATOM 4129 O O . GLY B 1 221 ? 1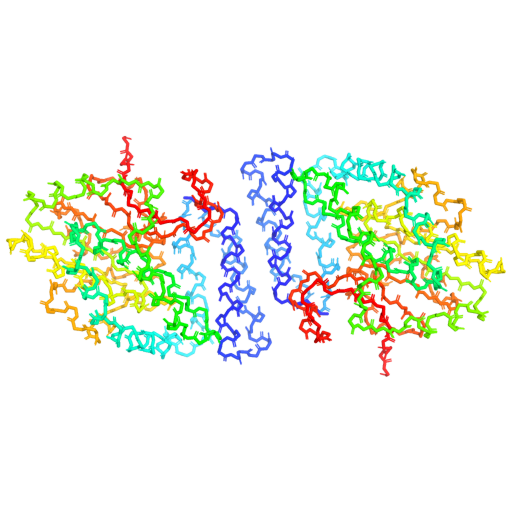.218 16.984 16.219 1 95.12 221 GLY B O 1
ATOM 4130 N N . THR B 1 222 ? -0.999 16.766 16.375 1 97.5 222 THR B N 1
ATOM 4131 C CA . THR B 1 222 ? -1.029 17.406 17.688 1 97.5 222 THR B CA 1
ATOM 4132 C C . THR B 1 222 ? -1.729 16.5 18.703 1 97.5 222 THR B C 1
ATOM 4134 O O . THR B 1 222 ? -2.949 16.578 18.859 1 97.5 222 THR B O 1
ATOM 4137 N N . VAL B 1 223 ? -0.904 15.734 19.422 1 96.94 223 VAL B N 1
ATOM 4138 C CA . VAL B 1 223 ? -1.428 14.867 20.469 1 96.94 223 VAL B CA 1
ATOM 4139 C C . VAL B 1 223 ? -1.474 15.633 21.797 1 96.94 223 VAL B C 1
ATOM 4141 O O . VAL B 1 223 ? -0.468 15.719 22.5 1 96.94 223 VAL B O 1
ATOM 4144 N N . ILE B 1 224 ? -2.641 16 22.141 1 96.44 224 ILE B N 1
ATOM 4145 C CA . ILE B 1 224 ? -2.82 16.969 23.234 1 96.44 224 ILE B CA 1
ATOM 4146 C C . ILE B 1 224 ? -2.205 16.406 24.516 1 96.44 224 ILE B C 1
ATOM 4148 O O . ILE B 1 224 ? -1.646 17.156 25.312 1 96.44 224 ILE B O 1
ATOM 4152 N N . GLY B 1 225 ? -2.283 15.125 24.734 1 95.38 225 GLY B N 1
ATOM 4153 C CA . GLY B 1 225 ? -1.726 14.516 25.938 1 95.38 225 GLY B CA 1
ATOM 4154 C C . GLY B 1 225 ? -0.211 14.578 25.984 1 95.38 225 GLY B C 1
ATOM 4155 O O . GLY B 1 225 ? 0.392 14.336 27.031 1 95.38 225 GLY B O 1
ATOM 4156 N N . ARG B 1 226 ? 0.409 15.039 24.906 1 96.88 226 ARG B N 1
ATOM 4157 C CA . ARG B 1 226 ? 1.865 14.969 24.828 1 96.88 226 ARG B CA 1
ATOM 4158 C C . ARG B 1 226 ? 2.469 16.359 24.641 1 96.88 226 ARG B C 1
ATOM 4160 O O . ARG B 1 226 ? 3.688 16.531 24.719 1 96.88 226 ARG B O 1
ATOM 4167 N N . VAL B 1 227 ? 1.7 17.328 24.391 1 97.75 227 VAL B N 1
ATOM 4168 C CA . VAL B 1 227 ? 2.223 18.656 24.094 1 97.75 227 VAL B CA 1
ATOM 4169 C C . VAL B 1 227 ? 2.588 19.375 25.391 1 97.75 227 VAL B C 1
ATOM 4171 O O . VAL B 1 227 ? 2.205 18.922 26.484 1 97.75 227 VAL B O 1
ATOM 4174 N N . SER B 1 228 ? 3.346 20.516 25.266 1 98 228 SER B N 1
ATOM 4175 C CA . SER B 1 228 ? 3.75 21.297 26.438 1 98 228 SER B CA 1
ATOM 4176 C C . SER B 1 228 ? 2.551 21.953 27.109 1 98 228 SER B C 1
ATOM 4178 O O . SER B 1 228 ? 1.527 22.188 26.453 1 98 228 SER B O 1
ATOM 4180 N N . ASN B 1 229 ? 2.689 22.266 28.344 1 97.88 229 ASN B N 1
ATOM 4181 C CA . ASN B 1 229 ? 1.628 22.953 29.078 1 97.88 229 ASN B CA 1
ATOM 4182 C C . ASN B 1 229 ? 1.326 24.312 28.484 1 97.88 229 ASN B C 1
ATOM 4184 O O . ASN B 1 229 ? 0.166 24.719 28.406 1 97.88 229 ASN B O 1
ATOM 4188 N N . ASP B 1 230 ? 2.377 24.984 28.109 1 97.94 230 ASP B N 1
ATOM 4189 C CA . ASP B 1 230 ? 2.207 26.297 27.5 1 97.94 230 ASP B CA 1
ATOM 4190 C C . ASP B 1 230 ? 1.365 26.219 26.234 1 97.94 230 ASP B C 1
ATOM 4192 O O . ASP B 1 230 ? 0.452 27.016 26.031 1 97.94 230 ASP B O 1
ATOM 4196 N N . PHE B 1 231 ? 1.648 25.281 25.438 1 98.44 231 PHE B N 1
ATOM 4197 C CA . PHE B 1 231 ? 0.891 25.094 24.203 1 98.44 231 PHE B CA 1
ATOM 4198 C C . PHE B 1 231 ? -0.558 24.734 24.516 1 98.44 231 PHE B C 1
ATOM 4200 O O . PHE B 1 231 ? -1.481 25.281 23.906 1 98.44 231 PHE B O 1
ATOM 4207 N N . LYS B 1 232 ? -0.702 23.812 25.406 1 97.81 232 LYS B N 1
ATOM 4208 C CA . LYS B 1 232 ? -2.029 23.344 25.797 1 97.81 232 LYS B CA 1
ATOM 4209 C C . LYS B 1 232 ? -2.906 24.5 26.281 1 97.81 232 LYS B C 1
ATOM 4211 O O . LYS B 1 232 ? -4.09 24.562 25.938 1 97.81 232 LYS B O 1
ATOM 4216 N N . GLU B 1 233 ? -2.346 25.328 27 1 98 233 GLU B N 1
ATOM 4217 C CA . GLU B 1 233 ? -3.07 26.484 27.516 1 98 233 GLU B CA 1
ATOM 4218 C C . GLU B 1 233 ? -3.549 27.391 26.375 1 98 233 GLU B C 1
ATOM 4220 O O . GLU B 1 233 ? -4.711 27.797 26.344 1 98 233 GLU B O 1
ATOM 4225 N N . LYS B 1 234 ? -2.682 27.703 25.484 1 98.19 234 LYS B N 1
ATOM 4226 C CA . LYS B 1 234 ? -3.051 28.531 24.328 1 98.19 234 LYS B CA 1
ATOM 4227 C C . LYS B 1 234 ? -4.105 27.844 23.469 1 98.19 234 LYS B C 1
ATOM 4229 O O . LYS B 1 234 ? -5.043 28.484 23 1 98.19 234 LYS B O 1
ATOM 4234 N N . PHE B 1 235 ? -3.963 26.516 23.375 1 98.19 235 PHE B N 1
ATOM 4235 C CA . PHE B 1 235 ? -4.879 25.719 22.562 1 98.19 235 PHE B CA 1
ATOM 4236 C C . PHE B 1 235 ? -6.285 25.75 23.156 1 98.19 235 PHE B C 1
ATOM 4238 O O . PHE B 1 235 ? -7.258 25.984 22.438 1 98.19 235 PHE B O 1
ATOM 4245 N N . TYR B 1 236 ? -6.422 25.609 24.406 1 97.69 236 TYR B N 1
ATOM 4246 C CA . TYR B 1 236 ? -7.73 25.484 25.047 1 97.69 236 TYR B CA 1
ATOM 4247 C C . TYR B 1 236 ? -8.336 26.859 25.312 1 97.69 236 TYR B C 1
ATOM 4249 O O . TYR B 1 236 ? -9.555 27.016 25.375 1 97.69 236 TYR B O 1
ATOM 4257 N N . ASN B 1 237 ? -7.508 27.891 25.375 1 97.94 237 ASN B N 1
ATOM 4258 C CA . ASN B 1 237 ? -8.008 29.234 25.703 1 97.94 237 ASN B CA 1
ATOM 4259 C C . ASN B 1 237 ? -8.375 30.016 24.453 1 97.94 237 ASN B C 1
ATOM 4261 O O . ASN B 1 237 ? -9.07 31.031 24.531 1 97.94 237 ASN B O 1
ATOM 4265 N N . ALA B 1 238 ? -7.859 29.609 23.312 1 98.38 238 ALA B N 1
ATOM 4266 C CA . ALA B 1 238 ? -8.172 30.328 22.062 1 98.38 238 ALA B CA 1
ATOM 4267 C C . ALA B 1 238 ? -9.656 30.234 21.75 1 98.38 238 ALA B C 1
ATOM 4269 O O . ALA B 1 238 ? -10.32 29.25 22.078 1 98.38 238 ALA B O 1
ATOM 4270 N N . ASP B 1 239 ? -10.195 31.219 21.094 1 98.44 239 ASP B N 1
ATOM 4271 C CA . ASP B 1 239 ? -11.609 31.25 20.719 1 98.44 239 ASP B CA 1
ATOM 4272 C C . ASP B 1 239 ? -11.906 30.234 19.609 1 98.44 239 ASP B C 1
ATOM 4274 O O . ASP B 1 239 ? -13.016 29.719 19.516 1 98.44 239 ASP B O 1
ATOM 4278 N N . VAL B 1 240 ? -10.977 30.031 18.734 1 98.62 240 VAL B N 1
ATOM 4279 C CA . VAL B 1 240 ? -11.148 29.125 17.594 1 98.62 240 VAL B CA 1
ATOM 4280 C C . VAL B 1 240 ? -9.805 28.5 17.219 1 98.62 240 VAL B C 1
ATOM 4282 O O . VAL B 1 240 ? -8.75 29.094 17.453 1 98.62 240 VAL B O 1
ATOM 4285 N N . VAL B 1 241 ? -9.852 27.281 16.766 1 98.75 241 VAL B N 1
ATOM 4286 C CA . VAL B 1 241 ? -8.672 26.562 16.281 1 98.75 241 VAL B CA 1
ATOM 4287 C C . VAL B 1 241 ? -8.883 26.125 14.844 1 98.75 241 VAL B C 1
ATOM 4289 O O . VAL B 1 241 ? -9.938 25.578 14.492 1 98.75 241 VAL B O 1
ATOM 4292 N N . ILE B 1 242 ? -7.926 26.422 13.992 1 98.81 242 ILE B N 1
ATOM 4293 C CA . ILE B 1 242 ? -7.832 25.828 12.664 1 98.81 242 ILE B CA 1
ATOM 4294 C C . ILE B 1 242 ? -6.719 24.797 12.641 1 98.81 242 ILE B C 1
ATOM 4296 O O . ILE B 1 242 ? -5.57 25.094 12.977 1 98.81 242 ILE B O 1
ATOM 4300 N N . SER B 1 243 ? -7.074 23.609 12.352 1 98.25 243 SER B N 1
ATOM 4301 C CA . SER B 1 243 ? -6.152 22.484 12.328 1 98.25 243 SER B CA 1
ATOM 4302 C C . SER B 1 243 ? -5.902 22 10.906 1 98.25 243 SER B C 1
ATOM 4304 O O . SER B 1 243 ? -6.793 21.422 10.273 1 98.25 243 SER B O 1
ATOM 4306 N N . LYS B 1 244 ? -4.66 22.188 10.422 1 97.94 244 LYS B N 1
ATOM 4307 C CA . LYS B 1 244 ? -4.336 21.828 9.047 1 97.94 244 LYS B CA 1
ATOM 4308 C C . LYS B 1 244 ? -3.779 20.422 8.961 1 97.94 244 LYS B C 1
ATOM 4310 O O . LYS B 1 244 ? -2.982 20 9.805 1 97.94 244 LYS B O 1
ATOM 4315 N N . GLY B 1 245 ? -4.281 19.641 7.922 1 96.06 245 GLY B N 1
ATOM 4316 C CA . GLY B 1 245 ? -3.656 18.375 7.613 1 96.06 245 GLY B CA 1
ATOM 4317 C C . GLY B 1 245 ? -4.367 17.188 8.242 1 96.06 245 GLY B C 1
ATOM 4318 O O . GLY B 1 245 ? -4.953 17.312 9.32 1 96.06 245 GLY B O 1
ATOM 4319 N N . GLN B 1 246 ? -4.172 16.062 7.684 1 94.94 246 GLN B N 1
ATOM 4320 C CA . GLN B 1 246 ? -4.828 14.828 8.117 1 94.94 246 GLN B CA 1
ATOM 4321 C C . GLN B 1 246 ? -4.27 14.344 9.453 1 94.94 246 GLN B C 1
ATOM 4323 O O . GLN B 1 246 ? -5.004 13.812 10.281 1 94.94 246 GLN B O 1
ATOM 4328 N N . GLY B 1 247 ? -2.979 14.5 9.656 1 95.5 247 GLY B N 1
ATOM 4329 C CA . GLY B 1 247 ? -2.383 14.117 10.93 1 95.5 247 GLY B CA 1
ATOM 4330 C C . GLY B 1 247 ? -2.988 14.844 12.117 1 95.5 247 GLY B C 1
ATOM 4331 O O . GLY B 1 247 ? -3.26 14.234 13.148 1 95.5 247 GLY B O 1
ATOM 4332 N N . ASN B 1 248 ? -3.162 16.094 11.945 1 97.38 248 ASN B N 1
ATOM 4333 C CA . ASN B 1 248 ? -3.814 16.859 13 1 97.38 248 ASN B CA 1
ATOM 4334 C C . ASN B 1 248 ? -5.262 16.422 13.203 1 97.38 248 ASN B C 1
ATOM 4336 O O . ASN B 1 248 ? -5.723 16.297 14.336 1 97.38 248 ASN B O 1
ATOM 4340 N N . TYR B 1 249 ? -5.973 16.156 12.18 1 97.06 249 TYR B N 1
ATOM 4341 C CA . TYR B 1 249 ? -7.344 15.664 12.305 1 97.06 249 TYR B CA 1
ATOM 4342 C C . TYR B 1 249 ? -7.391 14.359 13.094 1 97.06 249 TYR B C 1
ATOM 4344 O O . TYR B 1 249 ? -8.164 14.234 14.047 1 97.06 249 TYR B O 1
ATOM 4352 N N . GLU B 1 250 ? -6.496 13.469 12.711 1 95.94 250 GLU B N 1
ATOM 4353 C CA . GLU B 1 250 ? -6.492 12.148 13.344 1 95.94 250 GLU B CA 1
ATOM 4354 C C . GLU B 1 250 ? -6.156 12.25 14.828 1 95.94 250 GLU B C 1
ATOM 4356 O O . GLU B 1 250 ? -6.664 11.477 15.641 1 95.94 250 GLU B O 1
ATOM 4361 N N . SER B 1 251 ? -5.328 13.203 15.164 1 96.5 251 SER B N 1
ATOM 4362 C CA . SER B 1 251 ? -4.891 13.328 16.547 1 96.5 251 SER B CA 1
ATOM 4363 C C . SER B 1 251 ? -5.875 14.156 17.375 1 96.5 251 SER B C 1
ATOM 4365 O O . SER B 1 251 ? -5.906 14.055 18.594 1 96.5 251 SER B O 1
ATOM 4367 N N . LEU B 1 252 ? -6.715 14.93 16.703 1 97 252 LEU B N 1
ATOM 4368 C CA . LEU B 1 252 ? -7.508 15.898 17.469 1 97 252 LEU B CA 1
ATOM 4369 C C . LEU B 1 252 ? -9 15.602 17.328 1 97 252 LEU B C 1
ATOM 4371 O O . LEU B 1 252 ? -9.828 16.25 17.969 1 97 252 LEU B O 1
ATOM 4375 N N . ARG B 1 253 ? -9.281 14.625 16.516 1 93.5 253 ARG B N 1
ATOM 4376 C CA . ARG B 1 253 ? -10.703 14.367 16.312 1 93.5 253 ARG B CA 1
ATOM 4377 C C . ARG B 1 253 ? -11.367 13.969 17.625 1 93.5 253 ARG B C 1
ATOM 4379 O O . ARG B 1 253 ? -10.773 13.25 18.438 1 93.5 253 ARG B O 1
ATOM 4386 N N . GLU B 1 254 ? -12.5 14.484 17.906 1 88.5 254 GLU B N 1
ATOM 4387 C CA . GLU B 1 254 ? -13.336 14.188 19.078 1 88.5 254 GLU B CA 1
ATOM 4388 C C . GLU B 1 254 ? -12.688 14.703 20.359 1 88.5 254 GLU B C 1
ATOM 4390 O O . GLU B 1 254 ? -12.906 14.141 21.438 1 88.5 254 GLU B O 1
ATOM 4395 N N . ILE B 1 255 ? -11.789 15.656 20.188 1 91.88 255 ILE B N 1
ATOM 4396 C CA . ILE B 1 255 ? -11.172 16.281 21.359 1 91.88 255 ILE B CA 1
ATOM 4397 C C . ILE B 1 255 ? -12.227 17.031 22.156 1 91.88 255 ILE B C 1
ATOM 4399 O O . ILE B 1 255 ? -13.281 17.391 21.625 1 91.88 255 ILE B O 1
ATOM 4403 N N . ASP B 1 256 ? -11.992 17.188 23.438 1 91.56 256 ASP B N 1
ATOM 4404 C CA . ASP B 1 256 ? -12.961 17.828 24.328 1 91.56 256 ASP B CA 1
ATOM 4405 C C . ASP B 1 256 ? -12.852 19.359 24.25 1 91.56 256 ASP B C 1
ATOM 4407 O O . ASP B 1 256 ? -12.484 20 25.234 1 91.56 256 ASP B O 1
ATOM 4411 N N . ARG B 1 257 ? -13.141 19.828 23.172 1 93.69 257 ARG B N 1
ATOM 4412 C CA . ARG B 1 257 ? -13.148 21.266 22.953 1 93.69 257 ARG B CA 1
ATOM 4413 C C . ARG B 1 257 ? -14.047 21.641 21.781 1 93.69 257 ARG B C 1
ATOM 4415 O O . ARG B 1 257 ? -14.109 20.922 20.781 1 93.69 257 ARG B O 1
ATOM 4422 N N . ASP B 1 258 ? -14.633 22.828 21.859 1 94.06 258 ASP B N 1
ATOM 4423 C CA . ASP B 1 258 ? -15.477 23.328 20.781 1 94.06 258 ASP B CA 1
ATOM 4424 C C . ASP B 1 258 ? -14.672 24.203 19.828 1 94.06 258 ASP B C 1
ATOM 4426 O O . ASP B 1 258 ? -13.562 24.625 20.141 1 94.06 258 ASP B O 1
ATOM 4430 N N . ASN B 1 259 ? -15.18 24.422 18.656 1 97 259 ASN B N 1
ATOM 4431 C CA . ASN B 1 259 ? -14.695 25.406 17.688 1 97 259 ASN B CA 1
ATOM 4432 C C . ASN B 1 259 ? -13.328 25.016 17.125 1 97 259 ASN B C 1
ATOM 4434 O O . ASN B 1 259 ? -12.43 25.859 17.047 1 97 259 ASN B O 1
ATOM 4438 N N . VAL B 1 260 ? -13.133 23.766 16.938 1 98.31 260 VAL B N 1
ATOM 4439 C CA . VAL B 1 260 ? -11.992 23.266 16.188 1 98.31 260 VAL B CA 1
ATOM 4440 C C . VAL B 1 260 ? -12.422 22.953 14.75 1 98.31 260 VAL B C 1
ATOM 4442 O O . VAL B 1 260 ? -13.375 22.203 14.531 1 98.31 260 VAL B O 1
ATOM 4445 N N . PHE B 1 261 ? -11.773 23.578 13.797 1 98.62 261 PHE B N 1
ATOM 4446 C CA . PHE B 1 261 ? -12.055 23.344 12.383 1 98.62 261 PHE B CA 1
ATOM 4447 C C . PHE B 1 261 ? -10.859 22.688 11.695 1 98.62 261 PHE B C 1
ATOM 4449 O O . PHE B 1 261 ? -9.742 23.219 11.75 1 98.62 261 PHE B O 1
ATOM 4456 N N . HIS B 1 262 ? -11.102 21.578 11.094 1 98.19 262 HIS B N 1
ATOM 4457 C CA . HIS B 1 262 ? -10.062 20.844 10.391 1 98.19 262 HIS B CA 1
ATOM 4458 C C . HIS B 1 262 ? -10.078 21.156 8.898 1 98.19 262 HIS B C 1
ATOM 4460 O O . HIS B 1 262 ? -11.117 21.031 8.242 1 98.19 262 HIS B O 1
ATOM 4466 N N . LEU B 1 263 ? -8.93 21.609 8.375 1 97.88 263 LEU B N 1
ATOM 4467 C CA . LEU B 1 263 ? -8.703 21.812 6.949 1 97.88 263 LEU B CA 1
ATOM 4468 C C . LEU B 1 263 ? -7.68 20.812 6.418 1 97.88 263 LEU B C 1
ATOM 4470 O O . LEU B 1 263 ? -6.5 20.891 6.773 1 97.88 263 LEU B O 1
ATOM 4474 N N . PHE B 1 264 ? -8.133 19.859 5.605 1 96.19 264 PHE B N 1
ATOM 4475 C CA . PHE B 1 264 ? -7.168 18.875 5.125 1 96.19 264 PHE B CA 1
ATOM 4476 C C . PHE B 1 264 ? -7.707 18.141 3.904 1 96.19 264 PHE B C 1
ATOM 4478 O O . PHE B 1 264 ? -8.852 18.344 3.504 1 96.19 264 PHE B O 1
ATOM 4485 N N . MET B 1 265 ? -6.805 17.484 3.283 1 93.75 265 MET B N 1
ATOM 4486 C CA . MET B 1 265 ? -7.152 16.547 2.223 1 93.75 265 MET B CA 1
ATOM 4487 C C . MET B 1 265 ? -7.207 15.117 2.758 1 93.75 265 MET B C 1
ATOM 4489 O O . MET B 1 265 ? -6.312 14.688 3.49 1 93.75 265 MET B O 1
ATOM 4493 N N . ALA B 1 266 ? -8.289 14.367 2.438 1 94.19 266 ALA B N 1
ATOM 4494 C CA . ALA B 1 266 ? -8.398 12.969 2.854 1 94.19 266 ALA B CA 1
ATOM 4495 C C . ALA B 1 266 ? -7.52 12.07 1.995 1 94.19 266 ALA B C 1
ATOM 4497 O O . ALA B 1 266 ? -7.961 11.547 0.97 1 94.19 266 ALA B O 1
ATOM 4498 N N . LYS B 1 267 ? -6.391 11.773 2.498 1 90.25 267 LYS B N 1
ATOM 4499 C CA . LYS B 1 267 ? -5.363 11.164 1.662 1 90.25 267 LYS B CA 1
ATOM 4500 C C . LYS B 1 267 ? -5.324 9.648 1.857 1 90.25 267 LYS B C 1
ATOM 4502 O O . LYS B 1 267 ? -4.562 8.945 1.183 1 90.25 267 LYS B O 1
ATOM 4507 N N . CYS B 1 268 ? -6.004 9.062 2.758 1 92.75 268 CYS B N 1
ATOM 4508 C CA . CYS B 1 268 ? -5.984 7.617 2.938 1 92.75 268 CYS B CA 1
ATOM 4509 C C . CYS B 1 268 ? -7.402 7.059 2.992 1 92.75 268 CYS B C 1
ATOM 4511 O O . CYS B 1 268 ? -8.336 7.766 3.367 1 92.75 268 CYS B O 1
ATOM 4513 N N . LYS B 1 269 ? -7.461 5.816 2.619 1 89.94 269 LYS B N 1
ATOM 4514 C CA . LYS B 1 269 ? -8.758 5.156 2.514 1 89.94 269 LYS B CA 1
ATOM 4515 C C . LYS B 1 269 ? -9.453 5.078 3.873 1 89.94 269 LYS B C 1
ATOM 4517 O O . LYS B 1 269 ? -10.68 5.164 3.957 1 89.94 269 LYS B O 1
ATOM 4522 N N . THR B 1 270 ? -8.703 4.953 4.871 1 92.19 270 THR B N 1
ATOM 4523 C CA . THR B 1 270 ? -9.25 4.84 6.219 1 92.19 270 THR B CA 1
ATOM 4524 C C . THR B 1 270 ? -10.031 6.094 6.594 1 92.19 270 THR B C 1
ATOM 4526 O O . THR B 1 270 ? -11.18 6.008 7.031 1 92.19 270 THR B O 1
ATOM 4529 N N . ILE B 1 271 ? -9.469 7.219 6.355 1 94.69 271 ILE B N 1
ATOM 4530 C CA . ILE B 1 271 ? -10.094 8.484 6.715 1 94.69 271 ILE B CA 1
ATOM 4531 C C . ILE B 1 271 ? -11.234 8.789 5.746 1 94.69 271 ILE B C 1
ATOM 4533 O O . ILE B 1 271 ? -12.297 9.273 6.152 1 94.69 271 ILE B O 1
ATOM 4537 N N . SER B 1 272 ? -10.992 8.539 4.434 1 96.06 272 SER B N 1
ATOM 4538 C CA . SER B 1 272 ? -12.055 8.742 3.445 1 96.06 272 SER B CA 1
ATOM 4539 C C . SER B 1 272 ? -13.297 7.938 3.795 1 96.06 272 SER B C 1
ATOM 4541 O O . SER B 1 272 ? -14.422 8.438 3.684 1 96.06 272 SER B O 1
ATOM 4543 N N . ALA B 1 273 ? -13.062 6.703 4.207 1 93.81 273 ALA B N 1
ATOM 4544 C CA . ALA B 1 273 ? -14.18 5.84 4.59 1 93.81 273 ALA B CA 1
ATOM 4545 C C . ALA B 1 273 ? -14.859 6.355 5.855 1 93.81 273 ALA B C 1
ATOM 4547 O O . ALA B 1 273 ? -16.094 6.391 5.934 1 93.81 273 ALA B O 1
ATOM 4548 N N . LEU B 1 274 ? -14.117 6.734 6.836 1 92.44 274 LEU B N 1
ATOM 4549 C CA . LEU B 1 274 ? -14.625 7.234 8.109 1 92.44 274 LEU B CA 1
ATOM 4550 C C . LEU B 1 274 ? -15.547 8.43 7.891 1 92.44 274 LEU B C 1
ATOM 4552 O O . LEU B 1 274 ? -16.594 8.547 8.539 1 92.44 274 LEU B O 1
ATOM 4556 N N . LEU B 1 275 ? -15.172 9.305 6.938 1 96.31 275 LEU B N 1
ATOM 4557 C CA . LEU B 1 275 ? -15.898 10.555 6.719 1 96.31 275 LEU B CA 1
ATOM 4558 C C . LEU B 1 275 ? -16.875 10.422 5.562 1 96.31 275 LEU B C 1
ATOM 4560 O O . LEU B 1 275 ? -17.609 11.359 5.25 1 96.31 275 LEU B O 1
ATOM 4564 N N . ASN B 1 276 ? -16.875 9.281 4.887 1 96.88 276 ASN B N 1
ATOM 4565 C CA . ASN B 1 276 ? -17.734 9.016 3.734 1 96.88 276 ASN B CA 1
ATOM 4566 C C . ASN B 1 276 ? -17.5 10.031 2.621 1 96.88 276 ASN B C 1
ATOM 4568 O O . ASN B 1 276 ? -18.453 10.656 2.141 1 96.88 276 ASN B O 1
ATOM 4572 N N . VAL B 1 277 ? -16.266 10.258 2.32 1 97.19 277 VAL B N 1
ATOM 4573 C CA . VAL B 1 277 ? -15.898 11.156 1.231 1 97.19 277 VAL B CA 1
ATOM 4574 C C . VAL B 1 277 ? -14.984 10.422 0.246 1 97.19 277 VAL B C 1
ATOM 4576 O O . VAL B 1 277 ? -14.438 9.359 0.565 1 97.19 277 VAL B O 1
ATOM 4579 N N . LYS B 1 278 ? -14.891 10.914 -0.936 1 94.5 278 LYS B N 1
ATOM 4580 C CA . LYS B 1 278 ? -14.016 10.328 -1.946 1 94.5 278 LYS B CA 1
ATOM 4581 C C . LYS B 1 278 ? -12.547 10.523 -1.578 1 94.5 278 LYS B C 1
ATOM 4583 O O . LYS B 1 278 ? -12.188 11.508 -0.931 1 94.5 278 LYS B O 1
ATOM 4588 N N . HIS B 1 279 ? -11.75 9.625 -1.959 1 93.31 279 HIS B N 1
ATOM 4589 C CA . HIS B 1 279 ? -10.305 9.742 -1.798 1 93.31 279 HIS B CA 1
ATOM 4590 C C . HIS B 1 279 ? -9.789 11.047 -2.391 1 93.31 279 HIS B C 1
ATOM 4592 O O . HIS B 1 279 ? -10.211 11.453 -3.477 1 93.31 279 HIS B O 1
ATOM 4598 N N . LEU B 1 280 ? -8.953 11.812 -1.626 1 90.38 280 LEU B N 1
ATOM 4599 C CA . LEU B 1 280 ? -8.258 13.031 -2.01 1 90.38 280 LEU B CA 1
ATOM 4600 C C . LEU B 1 280 ? -9.211 14.227 -2.012 1 90.38 280 LEU B C 1
ATOM 4602 O O . LEU B 1 280 ? -8.883 15.289 -2.543 1 90.38 280 LEU B O 1
ATOM 4606 N N . SER B 1 281 ? -10.312 14.031 -1.429 1 92.44 281 SER B N 1
ATOM 4607 C CA . SER B 1 281 ? -11.219 15.164 -1.245 1 92.44 281 SER B CA 1
ATOM 4608 C C . SER B 1 281 ? -10.656 16.156 -0.242 1 92.44 281 SER B C 1
ATOM 4610 O O . SER B 1 281 ? -9.977 15.773 0.715 1 92.44 281 SER B O 1
ATOM 4612 N N . ILE B 1 282 ? -10.984 17.422 -0.471 1 93.31 282 ILE B N 1
ATOM 4613 C CA . ILE B 1 282 ? -10.594 18.453 0.487 1 93.31 282 ILE B CA 1
ATOM 4614 C C . ILE B 1 282 ? -11.781 18.812 1.377 1 93.31 282 ILE B C 1
ATOM 4616 O O . ILE B 1 282 ? -12.93 18.734 0.944 1 93.31 282 ILE B O 1
ATOM 4620 N N . LEU B 1 283 ? -11.406 19.172 2.631 1 96.5 283 LEU B N 1
ATOM 4621 C CA . LEU B 1 283 ? -12.484 19.359 3.596 1 96.5 283 LEU B CA 1
ATOM 4622 C C . LEU B 1 283 ? -12.195 20.562 4.496 1 96.5 283 LEU B C 1
ATOM 4624 O O . LEU B 1 283 ? -11.039 20.875 4.758 1 96.5 283 LEU B O 1
ATOM 4628 N N . CYS B 1 284 ? -13.234 21.266 4.891 1 98 284 CYS B N 1
ATOM 4629 C CA . CYS B 1 284 ? -13.352 22.094 6.082 1 98 284 CYS B CA 1
ATOM 4630 C C . CYS B 1 284 ? -14.398 21.531 7.039 1 98 284 CYS B C 1
ATOM 4632 O O . CYS B 1 284 ? -15.602 21.688 6.809 1 98 284 CYS B O 1
ATOM 4634 N N . LEU B 1 285 ? -13.867 20.922 8.055 1 97.81 285 LEU B N 1
ATOM 4635 C CA . LEU B 1 285 ? -14.734 20.141 8.93 1 97.81 285 LEU B CA 1
ATOM 4636 C C . LEU B 1 285 ? -14.68 20.672 10.359 1 97.81 285 LEU B C 1
ATOM 4638 O O . LEU B 1 285 ? -13.594 20.812 10.938 1 97.81 285 LEU B O 1
ATOM 4642 N N . LYS B 1 286 ? -15.859 21.062 10.867 1 98 286 LYS B N 1
ATOM 4643 C CA . LYS B 1 286 ? -15.938 21.391 12.289 1 98 286 LYS B CA 1
ATOM 4644 C C . LYS B 1 286 ? -15.906 20.125 13.148 1 98 286 LYS B C 1
ATOM 4646 O O . LYS B 1 286 ? -16.672 19.203 12.914 1 98 286 LYS B O 1
ATOM 4651 N N . ASP B 1 287 ? -15.016 20.094 14.102 1 95.88 287 ASP B N 1
ATOM 4652 C CA . ASP B 1 287 ? -14.875 18.922 14.969 1 95.88 287 ASP B CA 1
ATOM 4653 C C . ASP B 1 287 ? -16.141 18.703 15.812 1 95.88 287 ASP B C 1
ATOM 4655 O O . ASP B 1 287 ? -16.828 19.672 16.156 1 95.88 287 ASP B O 1
ATOM 4659 N N . GLN B 1 288 ? -16.484 17.484 15.961 1 88.38 288 GLN B N 1
ATOM 4660 C CA . GLN B 1 288 ? -17.578 17.141 16.859 1 88.38 288 GLN B CA 1
ATOM 4661 C C . GLN B 1 288 ? -17.062 16.703 18.219 1 88.38 288 GLN B C 1
ATOM 4663 O O . GLN B 1 288 ? -16.609 15.562 18.375 1 88.38 288 GLN B O 1
ATOM 4668 N N . PRO B 1 289 ? -17.094 17.516 19.094 1 78.5 289 PRO B N 1
ATOM 4669 C CA . PRO B 1 289 ? -16.547 17.188 20.406 1 78.5 289 PRO B CA 1
ATOM 4670 C C . PRO B 1 289 ? -17.203 15.945 21.016 1 78.5 289 PRO B C 1
ATOM 4672 O O . PRO B 1 289 ? -18.359 15.625 20.688 1 78.5 289 PRO B O 1
ATOM 4675 N N . ARG B 1 290 ? -16.469 15.211 21.734 1 68.88 290 ARG B N 1
ATOM 4676 C CA . ARG B 1 290 ? -16.984 14.078 22.484 1 68.88 290 ARG B CA 1
ATOM 4677 C C . ARG B 1 290 ? -18 14.531 23.531 1 68.88 290 ARG B C 1
ATOM 4679 O O . ARG B 1 290 ? -17.781 15.547 24.203 1 68.88 290 ARG B O 1
ATOM 4686 N N . THR B 1 291 ? -19.422 14.227 23.375 1 50.97 291 THR 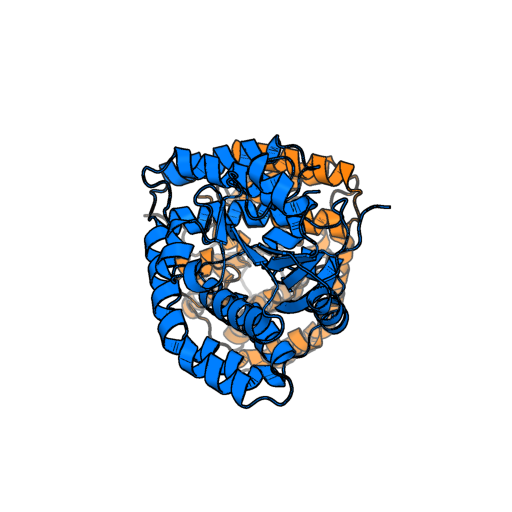B N 1
ATOM 4687 C CA . THR B 1 291 ? -20.391 14.523 24.422 1 50.97 291 THR B CA 1
ATOM 4688 C C . THR B 1 291 ? -20.109 13.711 25.672 1 50.97 291 THR B C 1
ATOM 4690 O O . THR B 1 291 ? -19.625 12.57 25.594 1 50.97 291 THR B O 1
#

pLDDT: mean 93.03, std 8.66, range [46.94, 98.88]

Radius of gyration: 27.92 Å; Cα contacts (8 Å, |Δi|>4): 1036; chains: 2; bounding box: 46×80×66 Å

Organism: NCBI:txid182773

InterPro domains:
  IPR002791 Damage-control phosphatase ARMT1-like, metal-binding domain [PF01937] (5-279)
  IPR014444 Damage-control phosphatase PH1575-like [PIRSF006593] (4-287)
  IPR036075 Damage-control phosphatase ARMT1-like, metal-binding domain superfamily [SSF111321] (4-286)

Sequence (582 aa):
MLELNCIKCNINQVIKITDLLEIDRNKKEKIMRDVLKYLHEVDYAKCNPEIMGGTWNIILNYIENKNPYGEIKEYYNIETIKILDKAEELIKSSNDYFNTALKVAVAGNLIDFAAKHKFDFNFLKEKIENINEVSLAIDDSKELYNKLKTAKTLVYLGDNCGEICFDKLFIKYIKAEFPDIKVYFGVRGKAIVNDVTLEDAKMVAMEEVAEIIENGDDSLGTVIGRVSNDFKEKFYNADVVISKGQGNYESLREIDRDNVFHLFMAKCKTISALLNVKHLSILCLKDQPRTMLELNCIKCNINQVIKITDLLEIDRNKKEKIMRDVLKYLHEVDYAKCNPEIMGGTWNIILNYIENKNPYGEIKEYYNIETIKILDKAEELIKSSNDYFNTALKVAVAGNLIDFAAKHKFDFNFLKEKIENINEVSLAIDDSKELYNKLKTAKTLVYLGDNCGEICFDKLFIKYIKAEFPDIKVYFGVRGKAIVNDVTLEDAKMVAMEEVAEIIENGDDSLGTVIGRVSNDFKEKFYNADVVISKGQGNYESLREIDRDNVFHLFMAKCKTISALLNVKHLSILCLKDQPRT

Secondary structure (DSSP, 8-state):
---THHHHHHHHHHHHHHHHTT--HHHHHHHHHHHHHHHHHS-TTS-HHHHHHHHHHHHHHH-S-S-TTHHHHHHHHHHHHTTHHHHHHHHHTSS-HHHHHHHHHHHGGG----TTS---HHHHHHHHHTGGGPPPSEE-HHHHHHHHHH-SEEEEE--BTTHHHHHHHHHHHHHHHSTT-EEEEEE-SS--TTB--HHHHHHTTGGGTSEEEE----SSS--GGGS-HHHHHHHHHSSEEEEESHHHHHHHTT-S-S-EEEEEE--SHHHHHHHT--TT-EEEEE-----/---THHHHHHHHHHHHHHHHTT--HHHHHHHHHHHHHHHHHS-TTS-HHHHHHHHHHHHHHH-S-S-TTHHHHHHHHHHHHTTHHHHHHHHHTSS-HHHHHHHHHHHGGG----TTS---HHHHHHHHHTGGGPPPSEE-HHHHHHHHHH-SEEEEE--BTTHHHHHHHHHHHHHHHSTT-EEEEEE-SS--TTB--HHHHHHTTGGGTSEEEE----SSS--GGGS-HHHHHHHHHSSEEEEESHHHHHHHTT-S-S-EEEEEE--SHHHHHHHT--TT-EEEEE-----

Nearest PDB structures (foldseek):
  2g8l-assembly1_A  TM=9.311E-01  e=3.467E-24  Pyrococcus horikoshii
  2ffj-assembly2_B  TM=9.245E-01  e=1.973E-20  Archaeoglobus fulgidus DSM 4304
  2ffj-assembly2_A-2  TM=9.252E-01  e=2.623E-20  Archaeoglobus fulgidus DSM 4304
  5f13-assembly1_B  TM=5.418E-01  e=3.256E-07  Saccharomyces cerevisiae S288C
  6llw-assembly1_A  TM=5.024E-01  e=1.084E+00  Fagopyrum esculentum

Solvent-accessible surface area (backbone atoms only — not comparable to full-atom values): 30387 Å² total; per-residue (Å²): 86,45,53,75,74,50,54,45,52,52,52,47,50,55,52,52,51,38,57,73,65,62,53,54,68,70,62,48,50,52,48,50,31,52,42,30,47,46,66,41,66,52,69,56,72,43,29,52,26,55,52,42,21,54,48,48,51,56,50,39,72,77,43,86,61,69,48,80,39,52,67,58,36,51,50,39,36,54,59,39,56,72,46,44,65,60,53,49,51,53,28,69,71,42,95,48,46,66,64,45,30,52,49,46,30,35,55,30,66,65,64,61,71,56,79,86,50,71,81,54,58,66,57,53,50,50,50,57,74,45,43,85,75,58,69,54,74,41,73,38,54,66,60,49,53,57,49,53,72,72,31,54,28,34,34,37,33,58,34,42,47,28,22,49,56,34,42,47,52,33,48,46,51,50,36,68,75,36,70,78,41,44,42,34,35,35,25,35,48,40,68,40,79,56,44,31,29,66,68,54,39,56,72,70,48,39,67,80,67,24,48,79,41,55,31,59,29,46,38,46,45,51,48,73,94,57,37,35,67,70,37,50,51,53,61,71,66,31,60,32,35,41,32,29,30,51,41,25,40,66,38,41,58,47,38,89,53,78,54,33,33,33,34,22,42,29,80,43,70,69,57,11,59,75,69,70,46,61,77,62,33,38,34,30,39,64,56,60,44,57,131,86,44,54,74,74,50,52,44,52,51,52,49,50,53,52,53,51,37,57,74,67,63,53,54,69,70,62,47,50,52,48,51,30,52,44,30,49,47,68,40,66,53,69,57,71,44,30,52,24,54,51,44,21,53,48,47,52,56,50,40,74,77,42,87,62,68,47,81,40,50,66,59,35,51,50,38,36,55,58,40,56,73,47,44,64,59,53,50,50,52,29,68,71,42,96,48,44,66,63,44,29,50,48,47,31,36,56,30,66,65,63,61,69,58,77,86,49,70,80,55,58,66,57,53,49,50,49,58,73,46,44,86,74,59,70,57,74,40,72,39,55,67,59,50,52,57,49,52,73,74,32,52,29,35,33,38,33,58,34,42,47,28,21,50,57,34,43,49,51,33,48,46,50,48,36,68,75,37,70,78,41,44,41,35,34,35,25,35,47,41,67,39,78,55,44,31,29,64,69,53,39,56,72,70,49,40,68,79,66,25,49,79,42,54,31,58,29,46,39,45,45,50,48,73,93,58,37,36,69,72,39,51,49,52,60,73,66,32,60,31,32,42,32,29,32,51,40,27,40,65,38,42,59,47,37,89,54,77,55,34,32,32,34,23,42,30,79,43,68,68,57,11,59,75,68,71,45,60,77,64,34,37,32,30,39,64,55,59,43,59,128